Protein AF-Q02BE7-F1 (afdb_monomer)

Nearest PDB structures (foldseek):
  5nnv-assembly2_B  TM=3.426E-01  e=1.669E+00  Bacillus subtilis subsp. subtilis str. 168
  5sxb-assembly1_B  TM=4.757E-01  e=6.126E+00  Homo sapiens

Mean predicted aligned error: 14.39 Å

Foldseek 3Di:
DDPDPDDQDDQDAPPDDCDPLNVQADVQLALLLLVLLLLCCVVPPAFAEEEEQCQLVSSVSSVLSRDDHQYEYEAQDPVRQVNNVVRVVPRDDRYHYHHAAEFLDWDKFFWDFDDDRPATAIDGDDPPGDIHTYDQPVVVCVVVVSNLQHQHYEYDHNAQPLRNLNSCLVSCLVNVHWYKYKQQQQRVPPVVDGSLVSLVSCVVSAWFKKFKAWSSRATDDIDTSPPSVVVVVVCVVQVHDPDPGNIIMITIGGPVCPVSVVVSVVVRVVVNVVCVVCDPPPVPVVVVCCVVPPVVVVVVVVVVPPPVVLVVVVVVVVVVVVVVVVVVVVVVVVPDPPDPPPDPVVVVVVVVVVVVVVVVVVVVVVVVVLVVVLVVVLVVLVVVLVVLVVVLVVLVVVLVVLVVVLVVLVVVVVVPPDDDDDDPPVVVVVSVVVNVVSVVVSVVSVVVSVVSVVVSVVSVVCSVVVVVVSSVVVVCVVVVVVVVVVVPPDPPPPDDD

Sequence (497 aa):
MATIKQSCVTPALPAQPATAQARIESPACRDNLGRLAAAVERQYPGRGLVSAGSNTGRTAAIVRAHANLPILCIEGSVPNFELLQKNACNPGADIELECAILDSAGGERESRLNNEPGKSSFQADICDSPVTRFERLDNILARHPRFQWAKFFQLDTDGPDGRIILGALDWIKAAKPVLFWKHDAGQDGAGGGHASEIFRRLFDIGYRTAIVFDSGGDYVQTLSLDARQQLDDLSDYFPGGERLYGFCDICAFHEEDLELRIRVRRTELENRRLRRQTGPLQNEPTFRNLAEGQIPSHRTEVANAVPDSITSAMDRLTAALAEEARHRAAEAGQLQRPLSANDPQYSLRQRREAELSESLANKTVELQALRAHVEIERYRLQVQLQDQEKRVSAKEAEIQKLHGLVRELIADRSSRTPSGAIQSESEIRDLKIELIQAKKECARLQYELTESSSECEELRYHLKTSLALRAARSLRWVLEPIRRLLSTGVPTHGDRR

Structure (mmCIF, N/CA/C/O backbone):
data_AF-Q02BE7-F1
#
_entry.id   AF-Q02BE7-F1
#
loop_
_atom_site.group_PDB
_atom_site.id
_atom_site.type_symbol
_atom_site.label_atom_id
_atom_site.label_alt_id
_atom_site.label_comp_id
_atom_site.label_asym_id
_atom_site.label_entity_id
_atom_site.label_seq_id
_atom_site.pdbx_PDB_ins_code
_atom_site.Cartn_x
_atom_site.Cartn_y
_atom_site.Cartn_z
_atom_site.occupancy
_atom_site.B_iso_or_equiv
_atom_site.auth_seq_id
_atom_site.auth_comp_id
_atom_site.auth_asym_id
_atom_site.auth_atom_id
_atom_site.pdbx_PDB_model_num
ATOM 1 N N . MET A 1 1 ? 18.138 -12.380 26.025 1.00 34.25 1 MET A N 1
ATOM 2 C CA . MET A 1 1 ? 17.794 -11.814 24.703 1.00 34.25 1 MET A CA 1
ATOM 3 C C . MET A 1 1 ? 18.991 -12.017 23.793 1.00 34.25 1 MET A C 1
ATOM 5 O O . MET A 1 1 ? 20.020 -11.408 24.042 1.00 34.25 1 MET A O 1
ATOM 9 N N . ALA A 1 2 ? 18.902 -12.937 22.831 1.00 23.06 2 ALA A N 1
ATOM 10 C CA . ALA A 1 2 ? 19.962 -13.151 21.850 1.00 23.06 2 ALA A CA 1
ATOM 11 C C . ALA A 1 2 ? 19.846 -12.085 20.751 1.00 23.06 2 ALA A C 1
ATOM 13 O O . ALA A 1 2 ? 18.781 -11.925 20.159 1.00 23.06 2 ALA A O 1
ATOM 14 N N . THR A 1 3 ? 20.919 -11.336 20.510 1.00 24.19 3 THR A N 1
ATOM 15 C CA . THR A 1 3 ? 20.994 -10.342 19.435 1.00 24.19 3 THR A CA 1
ATOM 16 C C . THR A 1 3 ? 21.081 -11.079 18.101 1.00 24.19 3 THR A C 1
ATOM 18 O O . THR A 1 3 ? 22.138 -11.597 17.743 1.00 24.19 3 THR A O 1
ATOM 21 N N . ILE A 1 4 ? 19.966 -11.173 17.376 1.00 30.34 4 ILE A N 1
ATOM 22 C CA . ILE A 1 4 ? 19.952 -11.683 16.002 1.00 30.34 4 ILE A CA 1
ATOM 23 C C . ILE A 1 4 ? 20.729 -10.674 15.148 1.00 30.34 4 ILE A C 1
ATOM 25 O O . ILE A 1 4 ? 20.314 -9.525 15.008 1.00 30.34 4 ILE A O 1
ATOM 29 N N . LYS A 1 5 ? 21.882 -11.081 14.604 1.00 30.44 5 LYS A N 1
ATOM 30 C CA . LYS A 1 5 ? 22.593 -10.296 13.588 1.00 30.44 5 LYS A CA 1
ATOM 31 C C . LYS A 1 5 ? 21.732 -10.290 12.322 1.00 30.44 5 LYS A C 1
ATOM 33 O O . LYS A 1 5 ? 21.664 -11.301 11.632 1.00 30.44 5 LYS A O 1
ATOM 38 N N . GLN A 1 6 ? 21.069 -9.171 12.035 1.00 39.34 6 GLN A N 1
ATOM 39 C CA . GLN A 1 6 ? 20.393 -8.946 10.757 1.00 39.34 6 GLN A CA 1
ATOM 40 C C . GLN A 1 6 ? 21.452 -8.876 9.647 1.00 39.34 6 GLN A C 1
ATOM 42 O O . GLN A 1 6 ? 22.142 -7.871 9.501 1.00 39.34 6 GLN A O 1
ATOM 47 N N . SER A 1 7 ? 21.615 -9.949 8.873 1.00 41.06 7 SER A N 1
ATOM 48 C CA . SER A 1 7 ? 22.255 -9.852 7.561 1.00 41.06 7 SER A CA 1
ATOM 49 C C . SER A 1 7 ? 21.210 -9.320 6.585 1.00 41.06 7 SER A C 1
ATOM 51 O O . SER A 1 7 ? 20.241 -10.020 6.294 1.00 41.06 7 SER A O 1
ATOM 53 N N . CYS A 1 8 ? 21.373 -8.086 6.103 1.00 43.84 8 CYS A N 1
ATOM 54 C CA . CYS A 1 8 ? 20.523 -7.551 5.042 1.00 43.84 8 CYS A CA 1
ATOM 55 C C . CYS A 1 8 ? 20.721 -8.392 3.777 1.00 43.84 8 CYS A C 1
ATOM 57 O O . CYS A 1 8 ? 21.749 -8.288 3.111 1.00 43.84 8 CYS A O 1
ATOM 59 N N . VAL A 1 9 ? 19.750 -9.248 3.468 1.00 54.66 9 VAL A N 1
ATOM 60 C CA . VAL A 1 9 ? 19.678 -9.932 2.179 1.00 54.66 9 VAL A CA 1
ATOM 61 C C . VAL A 1 9 ? 19.072 -8.942 1.194 1.00 54.66 9 VAL A C 1
ATOM 63 O O . VAL A 1 9 ? 17.910 -8.564 1.328 1.00 54.66 9 VAL A O 1
ATOM 66 N N . THR A 1 10 ? 19.865 -8.491 0.228 1.00 64.12 10 THR A N 1
ATOM 67 C CA . THR A 1 10 ? 19.368 -7.644 -0.858 1.00 64.12 10 THR A CA 1
ATOM 68 C C . THR A 1 10 ? 18.686 -8.546 -1.893 1.00 64.12 10 THR A C 1
ATOM 70 O O . THR A 1 10 ? 19.367 -9.407 -2.454 1.00 64.12 10 THR A O 1
ATOM 73 N N . PRO A 1 11 ? 17.370 -8.409 -2.147 1.00 65.81 11 PRO A N 1
ATOM 74 C CA . PRO A 1 11 ? 16.694 -9.197 -3.173 1.00 65.81 11 PRO A CA 1
ATOM 75 C C . PRO A 1 11 ? 17.272 -8.882 -4.556 1.00 65.81 11 PRO A C 1
ATOM 77 O O . PRO A 1 11 ? 17.677 -7.749 -4.825 1.00 65.81 11 PRO A O 1
ATOM 80 N N . ALA A 1 12 ? 17.299 -9.876 -5.446 1.00 71.44 12 ALA A N 1
ATOM 81 C CA . ALA A 1 12 ? 17.631 -9.647 -6.842 1.00 71.44 12 ALA A CA 1
ATOM 82 C C . ALA A 1 12 ? 16.563 -8.730 -7.446 1.00 71.44 12 ALA A C 1
ATOM 84 O O . ALA A 1 12 ? 15.374 -9.061 -7.459 1.00 71.44 12 ALA A O 1
ATOM 85 N N . LEU A 1 13 ? 16.998 -7.562 -7.911 1.00 68.12 13 LEU A N 1
ATOM 86 C CA . LEU A 1 13 ? 16.150 -6.602 -8.600 1.00 68.12 13 LEU A CA 1
ATOM 87 C C . LEU A 1 13 ? 16.278 -6.814 -10.115 1.00 68.12 13 LEU A C 1
ATOM 89 O O . LEU A 1 13 ? 17.375 -7.113 -10.596 1.00 68.12 13 LEU A O 1
ATOM 93 N N . PRO A 1 14 ? 15.189 -6.657 -10.885 1.00 55.38 14 PRO A N 1
ATOM 94 C CA . PRO A 1 14 ? 15.282 -6.601 -12.337 1.00 55.38 14 PRO A CA 1
ATOM 95 C C . PRO A 1 14 ? 16.193 -5.441 -12.766 1.00 55.38 14 PRO A C 1
ATOM 97 O O . PRO A 1 14 ? 16.245 -4.401 -12.107 1.00 55.38 14 PRO A O 1
ATOM 100 N N . ALA A 1 15 ? 16.896 -5.597 -13.890 1.00 48.34 15 ALA A N 1
ATOM 101 C CA . ALA A 1 15 ? 17.645 -4.509 -14.513 1.00 48.34 15 ALA A CA 1
ATOM 102 C C . ALA A 1 15 ? 16.651 -3.464 -15.054 1.00 48.34 15 ALA A C 1
ATOM 104 O O . ALA A 1 15 ? 16.156 -3.600 -16.169 1.00 48.34 15 ALA A O 1
ATOM 105 N N . GLN A 1 16 ? 16.288 -2.468 -14.242 1.00 51.16 16 GLN A N 1
ATOM 106 C CA . GLN A 1 16 ? 15.299 -1.450 -14.608 1.00 51.16 16 GLN A CA 1
ATOM 107 C C . GLN A 1 16 ? 15.954 -0.102 -14.943 1.00 51.16 16 GLN A C 1
ATOM 109 O O . GLN A 1 16 ? 16.842 0.338 -14.207 1.00 51.16 16 GLN A O 1
ATOM 114 N N . PRO A 1 17 ? 15.480 0.615 -15.983 1.00 39.59 17 PRO A N 1
ATOM 115 C CA . PRO A 1 17 ? 15.600 2.066 -16.014 1.00 39.59 17 PRO A CA 1
ATOM 116 C C . PRO A 1 17 ? 14.794 2.621 -14.832 1.00 39.59 17 PRO A C 1
ATOM 118 O O . PRO A 1 17 ? 13.673 2.192 -14.571 1.00 39.59 17 PRO A O 1
ATOM 121 N N . ALA A 1 18 ? 15.392 3.518 -14.057 1.00 40.97 18 ALA A N 1
ATOM 122 C CA . ALA A 1 18 ? 14.832 3.959 -12.787 1.00 40.97 18 ALA A CA 1
ATOM 123 C C . ALA A 1 18 ? 13.524 4.755 -12.980 1.00 40.97 18 ALA A C 1
ATOM 125 O O . ALA A 1 18 ? 13.565 5.965 -13.209 1.00 40.97 18 ALA A O 1
ATOM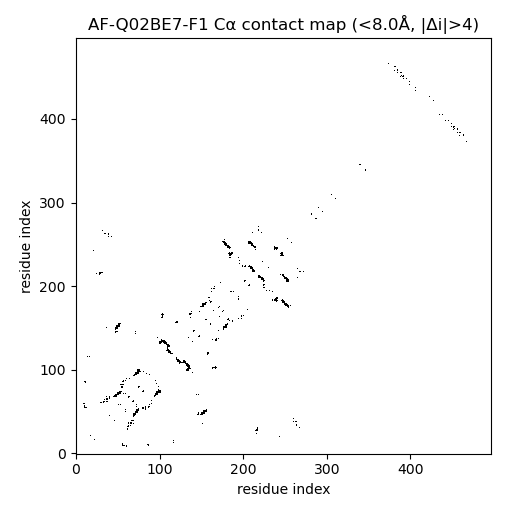 126 N N . THR A 1 19 ? 12.378 4.079 -12.864 1.00 45.44 19 THR A N 1
ATOM 127 C CA . THR A 1 19 ? 11.048 4.704 -12.875 1.00 45.44 19 THR A CA 1
ATOM 128 C C . THR A 1 19 ? 10.862 5.597 -11.644 1.00 45.44 19 THR A C 1
ATOM 130 O O . THR A 1 19 ? 11.481 5.385 -10.594 1.00 45.44 19 THR A O 1
ATOM 133 N N . ALA A 1 20 ? 9.996 6.611 -11.747 1.00 39.19 20 ALA A N 1
ATOM 134 C CA . ALA A 1 20 ? 9.689 7.521 -10.641 1.00 39.19 20 ALA A CA 1
ATOM 135 C C . ALA A 1 20 ? 9.176 6.782 -9.385 1.00 39.19 20 ALA A C 1
ATOM 137 O O . ALA A 1 20 ? 9.529 7.157 -8.269 1.00 39.19 20 ALA A O 1
ATOM 138 N N . GLN A 1 21 ? 8.437 5.676 -9.555 1.00 40.88 21 GLN A N 1
ATOM 139 C CA . GLN A 1 21 ? 7.936 4.839 -8.455 1.00 40.88 21 GLN A CA 1
ATOM 140 C C . GLN A 1 21 ? 9.071 4.102 -7.718 1.00 40.88 21 GLN A C 1
ATOM 142 O O . GLN A 1 21 ? 9.136 4.137 -6.492 1.00 40.88 21 GLN A O 1
ATOM 147 N N . ALA A 1 22 ? 10.013 3.497 -8.456 1.00 45.28 22 ALA A N 1
ATOM 148 C CA . ALA A 1 22 ? 11.152 2.778 -7.876 1.00 45.28 22 ALA A CA 1
ATOM 149 C C . ALA A 1 22 ? 12.149 3.713 -7.160 1.00 45.28 22 ALA A C 1
ATOM 151 O O . ALA A 1 22 ? 12.885 3.281 -6.274 1.00 45.28 22 ALA A O 1
ATOM 152 N N . ARG A 1 23 ? 12.169 5.006 -7.518 1.00 41.84 23 ARG A N 1
ATOM 153 C CA . ARG A 1 23 ? 13.048 6.029 -6.923 1.00 41.84 23 ARG A CA 1
ATOM 154 C C . ARG A 1 23 ? 12.545 6.612 -5.596 1.00 41.84 23 ARG A C 1
ATOM 156 O O . ARG A 1 23 ? 13.339 7.237 -4.898 1.00 41.84 23 ARG A O 1
ATOM 163 N N . ILE A 1 24 ? 11.268 6.437 -5.245 1.00 45.47 24 ILE A N 1
ATOM 164 C CA . ILE A 1 24 ? 10.661 7.043 -4.040 1.00 45.47 24 ILE A CA 1
ATOM 165 C C . ILE A 1 24 ? 10.794 6.145 -2.802 1.00 45.47 24 ILE A C 1
ATOM 167 O O . ILE A 1 24 ? 10.733 6.622 -1.668 1.00 45.47 24 ILE A O 1
ATOM 171 N N . GLU A 1 25 ? 11.040 4.851 -2.976 1.00 48.69 25 GLU A N 1
ATOM 172 C CA . GLU A 1 25 ? 11.013 3.918 -1.857 1.00 48.69 25 GLU A CA 1
ATOM 173 C C . GLU A 1 25 ? 12.382 3.785 -1.182 1.00 48.69 25 GLU A C 1
ATOM 175 O O . GLU A 1 25 ? 13.127 2.830 -1.409 1.00 48.69 25 GLU A O 1
ATOM 180 N N . SER A 1 26 ? 12.683 4.719 -0.272 1.00 52.81 26 SER A N 1
ATOM 181 C CA . SER A 1 26 ? 13.670 4.487 0.793 1.00 52.81 26 SER A CA 1
ATOM 182 C C . SER A 1 26 ? 13.448 3.094 1.413 1.00 52.81 26 SER A C 1
ATOM 184 O O . SER A 1 26 ? 12.293 2.683 1.560 1.00 52.81 26 SER A O 1
ATOM 186 N N . PRO A 1 27 ? 14.497 2.358 1.829 1.00 54.25 27 PRO A N 1
ATOM 187 C CA . PRO A 1 27 ? 14.343 1.091 2.549 1.00 54.25 27 PRO A CA 1
ATOM 188 C C . PRO A 1 27 ? 13.331 1.164 3.707 1.00 54.25 27 PRO A C 1
ATOM 190 O O . PRO A 1 27 ? 12.636 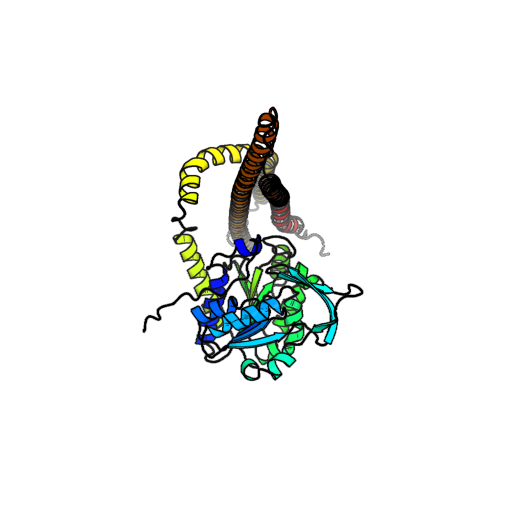0.189 3.960 1.00 54.25 27 PRO A O 1
ATOM 193 N N . ALA A 1 28 ? 13.174 2.343 4.320 1.00 60.41 28 ALA A N 1
ATOM 194 C CA . ALA A 1 28 ? 12.246 2.604 5.419 1.00 60.41 28 ALA A CA 1
ATOM 195 C C . ALA A 1 28 ? 10.756 2.746 5.021 1.00 60.41 28 ALA A C 1
ATOM 197 O O . ALA A 1 28 ? 9.898 2.825 5.909 1.00 60.41 28 ALA A O 1
ATOM 198 N N . CYS A 1 29 ? 10.443 2.813 3.717 1.00 62.22 29 CYS A N 1
ATOM 199 C CA . CYS A 1 29 ? 9.120 3.150 3.159 1.00 62.22 29 CYS A CA 1
ATOM 200 C C . CYS A 1 29 ? 8.032 2.095 3.450 1.00 62.22 29 CYS A C 1
ATOM 202 O O . CYS A 1 29 ? 6.853 2.350 3.255 1.00 62.22 29 CYS A O 1
ATOM 204 N N . ARG A 1 30 ? 8.389 0.911 3.962 1.00 82.00 30 ARG A N 1
ATOM 205 C CA . ARG A 1 30 ? 7.421 -0.153 4.300 1.00 82.00 30 ARG A CA 1
ATOM 206 C C . ARG A 1 30 ? 7.739 -0.881 5.608 1.00 82.00 30 ARG A C 1
ATOM 208 O O . ARG A 1 30 ? 7.263 -1.987 5.855 1.00 82.00 30 ARG A O 1
ATOM 215 N N . ASP A 1 31 ? 8.529 -0.260 6.486 1.00 89.56 31 ASP A N 1
ATOM 216 C CA . ASP A 1 31 ? 8.859 -0.857 7.789 1.00 89.56 31 ASP A CA 1
ATOM 217 C C . ASP A 1 31 ? 7.616 -1.046 8.679 1.00 89.56 31 ASP A C 1
ATOM 219 O O . ASP A 1 31 ? 7.614 -1.887 9.581 1.00 89.56 31 ASP A O 1
ATOM 223 N N . ASN A 1 32 ? 6.555 -0.261 8.451 1.00 94.12 32 ASN A N 1
ATOM 224 C CA . ASN A 1 32 ? 5.255 -0.427 9.109 1.00 94.12 32 ASN A CA 1
ATOM 225 C C . ASN A 1 32 ? 4.703 -1.848 8.904 1.00 94.12 32 ASN A C 1
ATOM 227 O O . ASN A 1 32 ? 4.197 -2.444 9.856 1.00 94.12 32 ASN A O 1
ATOM 231 N N . LEU A 1 33 ? 4.884 -2.429 7.715 1.00 95.75 33 LEU A N 1
ATOM 232 C CA . LEU A 1 33 ? 4.459 -3.787 7.392 1.00 95.75 33 LEU A CA 1
ATOM 233 C C . LEU A 1 33 ? 5.227 -4.839 8.205 1.00 95.75 33 LEU A C 1
ATOM 235 O O . LEU A 1 33 ? 4.624 -5.750 8.773 1.00 95.75 33 LEU A O 1
ATOM 239 N N . GLY A 1 34 ? 6.548 -4.682 8.329 1.00 96.19 34 GLY A N 1
ATOM 240 C CA . GLY A 1 34 ? 7.383 -5.561 9.153 1.00 96.19 34 GLY A CA 1
ATOM 241 C C . GLY A 1 34 ? 7.014 -5.488 10.638 1.00 96.19 34 GLY A C 1
ATOM 242 O O . GLY A 1 34 ? 6.846 -6.512 11.303 1.00 96.19 34 GLY A O 1
ATOM 243 N N . ARG A 1 35 ? 6.797 -4.277 11.167 1.00 96.88 35 ARG A N 1
ATOM 244 C CA . ARG A 1 35 ? 6.350 -4.080 12.558 1.00 96.88 35 ARG A CA 1
ATOM 245 C C . ARG A 1 35 ? 4.959 -4.650 12.816 1.00 96.88 35 ARG A C 1
ATOM 247 O O . ARG A 1 35 ? 4.738 -5.239 13.877 1.00 96.88 35 ARG A O 1
ATOM 254 N N . LEU A 1 36 ? 4.046 -4.506 11.859 1.00 98.00 36 LEU A N 1
ATOM 255 C CA . LEU A 1 36 ? 2.723 -5.116 11.913 1.00 98.00 36 LEU A CA 1
ATOM 256 C C . LEU A 1 36 ? 2.825 -6.644 11.943 1.00 98.00 36 LEU A C 1
ATOM 258 O O . LEU A 1 36 ? 2.235 -7.264 12.825 1.00 98.00 36 LEU A O 1
ATOM 262 N N . ALA A 1 37 ? 3.634 -7.242 11.065 1.00 97.81 37 ALA A N 1
ATOM 263 C CA . ALA A 1 37 ? 3.869 -8.684 11.051 1.00 97.81 37 ALA A CA 1
ATOM 264 C C . ALA A 1 37 ? 4.403 -9.201 12.395 1.00 97.81 37 ALA A C 1
ATOM 266 O O . ALA A 1 37 ? 3.886 -10.179 12.930 1.00 97.81 37 ALA A O 1
ATOM 267 N N . ALA A 1 38 ? 5.374 -8.506 12.995 1.00 97.69 38 ALA A N 1
ATOM 268 C CA . ALA A 1 38 ? 5.900 -8.861 14.314 1.00 97.69 38 ALA A CA 1
ATOM 269 C C . ALA A 1 38 ? 4.837 -8.759 15.423 1.00 97.69 38 ALA A C 1
ATOM 271 O O . ALA A 1 38 ? 4.827 -9.548 16.373 1.00 97.69 38 ALA A O 1
ATOM 272 N N . ALA A 1 39 ? 3.933 -7.779 15.329 1.00 98.25 39 ALA A N 1
ATOM 273 C CA . ALA A 1 39 ? 2.825 -7.641 16.266 1.00 98.25 39 ALA A CA 1
ATOM 274 C C . ALA A 1 39 ? 1.804 -8.782 16.109 1.00 98.25 39 ALA A C 1
ATOM 276 O O . ALA A 1 39 ? 1.359 -9.318 17.129 1.00 98.25 39 ALA A O 1
ATOM 277 N N . VAL A 1 40 ? 1.490 -9.168 14.864 1.00 98.19 40 VAL A N 1
ATOM 278 C CA . VAL A 1 40 ? 0.623 -10.308 14.530 1.00 98.19 40 VAL A CA 1
ATOM 279 C C . VAL A 1 40 ? 1.235 -11.609 15.039 1.00 98.19 40 VAL A C 1
ATOM 281 O O . VAL A 1 40 ? 0.569 -12.312 15.788 1.00 98.19 40 VAL A O 1
ATOM 284 N N . GLU A 1 41 ? 2.500 -11.904 14.723 1.00 97.56 41 GLU A N 1
ATOM 285 C CA . GLU A 1 41 ? 3.189 -13.129 15.163 1.00 97.56 41 GLU A CA 1
ATOM 286 C C . GLU A 1 41 ? 3.157 -13.285 16.684 1.00 97.56 41 GLU A C 1
ATOM 288 O O . GLU A 1 41 ? 2.877 -14.362 17.207 1.00 97.56 41 GLU A O 1
ATOM 293 N N . ARG A 1 42 ? 3.405 -12.190 17.410 1.00 97.69 42 ARG A N 1
ATOM 294 C CA . ARG A 1 42 ? 3.402 -12.203 18.874 1.00 97.69 42 ARG A CA 1
ATOM 295 C C . ARG A 1 42 ? 2.032 -12.548 19.454 1.00 97.69 42 ARG A C 1
ATOM 297 O O . ARG A 1 42 ? 1.971 -13.148 20.522 1.00 97.69 42 ARG A O 1
ATOM 304 N N . GLN A 1 43 ? 0.951 -12.106 18.815 1.00 98.19 43 GLN A N 1
ATOM 305 C CA . GLN A 1 43 ? -0.410 -12.362 19.291 1.00 98.19 43 GLN A CA 1
ATOM 306 C C . GLN A 1 43 ? -0.968 -13.694 18.783 1.00 98.19 43 GLN A C 1
ATOM 308 O O . GLN A 1 43 ? -1.713 -14.361 19.496 1.00 98.19 43 GLN A O 1
ATOM 313 N N . TYR A 1 44 ? -0.568 -14.094 17.580 1.00 97.75 44 TYR A N 1
ATOM 314 C CA . TYR A 1 44 ? -1.049 -15.275 16.881 1.00 97.75 44 TYR A CA 1
ATOM 315 C C . TYR A 1 44 ? 0.121 -16.132 16.369 1.00 97.75 44 TYR A C 1
ATOM 317 O O . TYR A 1 44 ? 0.321 -16.236 15.155 1.00 97.75 44 TYR A O 1
ATOM 325 N N . PRO A 1 45 ? 0.901 -16.769 17.265 1.00 96.00 45 PRO A N 1
ATOM 326 C CA . PRO A 1 45 ? 2.055 -17.565 16.863 1.00 96.00 45 PRO A CA 1
ATOM 327 C C . PRO A 1 45 ? 1.677 -18.663 15.864 1.00 96.00 45 PRO A C 1
ATOM 329 O O . PRO A 1 45 ? 0.673 -19.357 16.033 1.00 96.00 45 PRO A O 1
ATOM 332 N N . GLY A 1 46 ? 2.482 -18.812 14.811 1.00 93.44 46 GLY A N 1
ATOM 333 C CA . GLY A 1 46 ? 2.281 -19.823 13.769 1.00 93.44 46 GLY A CA 1
ATOM 334 C C . GLY A 1 46 ? 1.146 -19.534 12.778 1.00 93.44 46 GLY A C 1
ATOM 335 O O . GLY A 1 46 ? 0.953 -20.318 11.850 1.00 93.44 46 GLY A O 1
ATOM 336 N N . ARG A 1 47 ? 0.401 -18.427 12.920 1.00 96.12 47 ARG A N 1
ATOM 337 C CA . ARG A 1 47 ? -0.595 -18.013 11.920 1.00 96.12 47 ARG A CA 1
ATOM 338 C C . ARG A 1 47 ? 0.086 -17.253 10.786 1.00 96.12 47 ARG A C 1
ATOM 340 O O . ARG A 1 47 ? 0.751 -16.258 11.033 1.00 96.12 47 ARG A O 1
ATOM 347 N N . GLY A 1 48 ? -0.085 -17.728 9.555 1.00 97.19 48 GLY A N 1
ATOM 348 C CA . GLY A 1 48 ? 0.635 -17.212 8.390 1.00 97.19 48 GLY A CA 1
ATOM 349 C C . GLY A 1 48 ? 0.218 -15.823 7.903 1.00 97.19 48 GLY A C 1
ATOM 350 O O . GLY A 1 48 ? -0.790 -15.255 8.339 1.00 97.19 48 GLY A O 1
ATOM 351 N N . LEU A 1 49 ? 1.011 -15.338 6.950 1.00 98.06 49 LEU A N 1
ATOM 352 C CA . LEU A 1 49 ? 0.758 -14.216 6.056 1.00 98.06 49 LEU A CA 1
ATOM 353 C C . LEU A 1 49 ? 0.392 -14.745 4.665 1.00 98.06 49 LEU A C 1
ATOM 355 O O . LEU A 1 49 ? 1.123 -15.559 4.109 1.00 98.06 49 LEU A O 1
ATOM 359 N N . VAL A 1 50 ? -0.686 -14.230 4.086 1.00 98.62 50 VAL A N 1
ATOM 360 C CA . VAL A 1 50 ? -0.968 -14.322 2.648 1.00 98.62 50 VAL A CA 1
ATOM 361 C C . VAL A 1 50 ? -0.624 -12.969 2.028 1.00 98.62 50 VAL A C 1
ATOM 363 O O . VAL A 1 50 ? -1.133 -11.951 2.487 1.00 98.62 50 VAL A O 1
ATOM 366 N N . SER A 1 51 ? 0.254 -12.941 1.027 1.00 97.88 51 SER A N 1
ATOM 367 C CA . SER A 1 51 ? 0.698 -11.725 0.333 1.00 97.88 51 SER A CA 1
ATOM 368 C C . SER A 1 51 ? 0.355 -11.828 -1.151 1.00 97.88 51 SER A C 1
ATOM 370 O O . SER A 1 51 ? 0.948 -12.618 -1.885 1.00 97.88 51 SER A O 1
ATOM 372 N N . ALA A 1 52 ? -0.627 -11.044 -1.584 1.00 97.38 52 ALA A N 1
ATOM 373 C CA . ALA A 1 52 ? -1.085 -10.956 -2.965 1.00 97.38 52 ALA A CA 1
ATOM 374 C C . ALA A 1 52 ? -0.458 -9.744 -3.665 1.00 97.38 52 ALA A C 1
ATOM 376 O O . ALA A 1 52 ? -0.438 -8.653 -3.098 1.00 97.38 52 ALA A O 1
ATOM 377 N N . GLY A 1 53 ? 0.049 -9.942 -4.885 1.00 94.75 53 GLY A N 1
ATOM 378 C CA . GLY A 1 53 ? 0.893 -8.941 -5.551 1.00 94.75 53 GLY A CA 1
ATOM 379 C C . GLY A 1 53 ? 2.309 -8.952 -4.977 1.00 94.75 53 GLY A C 1
ATOM 380 O O . GLY A 1 53 ? 2.901 -7.917 -4.674 1.00 94.75 53 GLY A O 1
ATOM 381 N N . SER A 1 54 ? 2.850 -10.153 -4.745 1.00 93.94 54 SER A N 1
ATOM 382 C CA . SER A 1 54 ? 4.163 -10.318 -4.112 1.00 93.94 54 SER A CA 1
ATOM 383 C C . SER A 1 54 ? 5.317 -9.745 -4.943 1.00 93.94 54 SER A C 1
ATOM 385 O O . SER A 1 54 ? 6.401 -9.518 -4.390 1.00 93.94 54 SER A O 1
ATOM 387 N N . ASN A 1 55 ? 5.104 -9.488 -6.237 1.00 92.50 55 ASN A N 1
ATOM 388 C CA . ASN A 1 55 ? 6.079 -8.963 -7.179 1.00 92.50 55 ASN A CA 1
ATOM 389 C C . ASN A 1 55 ? 7.382 -9.763 -7.102 1.00 92.50 55 ASN A C 1
ATOM 391 O O . ASN A 1 55 ? 7.393 -10.961 -7.346 1.00 92.50 55 ASN A O 1
ATOM 395 N N . THR A 1 56 ? 8.485 -9.130 -6.709 1.00 92.56 56 THR A N 1
ATOM 396 C CA . THR A 1 56 ? 9.804 -9.767 -6.588 1.00 92.56 56 THR A CA 1
ATOM 397 C C . THR A 1 56 ? 10.095 -10.319 -5.186 1.00 92.56 56 THR A C 1
ATOM 399 O O . THR A 1 56 ? 11.219 -10.735 -4.912 1.00 92.56 56 THR A O 1
ATOM 402 N N . GLY A 1 57 ? 9.122 -10.319 -4.268 1.00 92.19 57 GLY A N 1
ATOM 403 C CA . GLY A 1 57 ? 9.268 -10.848 -2.905 1.00 92.19 57 GLY A CA 1
ATOM 404 C C . GLY A 1 57 ? 9.761 -9.841 -1.863 1.00 92.19 57 GLY A C 1
ATOM 405 O O . GLY A 1 57 ? 10.163 -10.232 -0.765 1.00 92.19 57 GLY A O 1
ATOM 406 N N . ARG A 1 58 ? 9.720 -8.535 -2.158 1.00 91.00 58 ARG A N 1
ATOM 407 C CA . ARG A 1 58 ? 10.148 -7.486 -1.212 1.00 91.00 58 ARG A CA 1
ATOM 408 C C . ARG A 1 58 ? 9.356 -7.520 0.096 1.00 91.00 58 ARG A C 1
ATOM 410 O O . ARG A 1 58 ? 9.952 -7.420 1.166 1.00 91.00 58 ARG A O 1
ATOM 417 N N . THR A 1 59 ? 8.038 -7.698 0.021 1.00 92.62 59 THR A N 1
ATOM 418 C CA . THR A 1 59 ? 7.177 -7.834 1.205 1.00 92.62 59 THR A CA 1
ATOM 419 C C . THR A 1 59 ? 7.618 -9.003 2.083 1.00 92.62 59 THR A C 1
ATOM 421 O O . THR A 1 59 ? 7.777 -8.832 3.291 1.00 92.62 59 THR A O 1
ATOM 424 N N . ALA A 1 60 ? 7.899 -10.165 1.486 1.00 94.31 60 ALA A N 1
ATOM 425 C CA . ALA A 1 60 ? 8.379 -11.327 2.225 1.00 94.31 60 ALA A CA 1
ATOM 426 C C . ALA A 1 60 ? 9.722 -11.051 2.918 1.00 94.31 60 ALA A C 1
ATOM 428 O O . ALA A 1 60 ? 9.889 -11.408 4.083 1.00 94.31 60 ALA A O 1
ATOM 429 N N . ALA A 1 61 ? 10.650 -10.360 2.248 1.00 92.31 61 ALA A N 1
ATOM 430 C CA . ALA A 1 61 ? 11.931 -9.969 2.837 1.00 92.31 61 ALA A CA 1
ATOM 431 C C . ALA A 1 61 ? 11.764 -9.005 4.028 1.00 92.31 61 ALA A C 1
ATOM 433 O O . ALA A 1 61 ? 12.369 -9.223 5.079 1.00 92.31 61 ALA A O 1
ATOM 434 N N . ILE A 1 62 ? 10.908 -7.982 3.897 1.00 92.44 62 ILE A N 1
ATOM 435 C CA . ILE A 1 62 ? 10.597 -7.040 4.985 1.00 92.44 62 ILE A CA 1
ATOM 436 C C . ILE A 1 62 ? 9.983 -7.786 6.167 1.00 92.44 62 ILE A C 1
ATOM 438 O O . ILE A 1 62 ? 10.438 -7.640 7.297 1.00 92.44 62 ILE A O 1
ATOM 442 N N . VAL A 1 63 ? 8.974 -8.622 5.924 1.00 94.00 63 VAL A N 1
ATOM 443 C CA . VAL A 1 63 ? 8.326 -9.389 6.991 1.00 94.00 63 VAL A CA 1
ATOM 444 C C . VAL A 1 63 ? 9.328 -10.313 7.674 1.00 94.00 63 VAL A C 1
ATOM 446 O O . VAL A 1 63 ? 9.393 -10.315 8.901 1.00 94.00 63 VAL A O 1
ATOM 449 N N . ARG A 1 64 ? 10.177 -11.014 6.915 1.00 92.94 64 ARG A N 1
ATOM 450 C CA . ARG A 1 64 ? 11.191 -11.918 7.473 1.00 92.94 64 ARG A CA 1
ATOM 451 C C . ARG A 1 64 ? 12.249 -11.196 8.313 1.00 92.94 64 ARG A C 1
ATOM 453 O O . ARG A 1 64 ? 12.785 -11.782 9.249 1.00 92.94 64 ARG A O 1
ATOM 460 N N . ALA A 1 65 ? 12.521 -9.918 8.042 1.00 92.31 65 ALA A N 1
ATOM 461 C CA . ALA A 1 65 ? 13.424 -9.108 8.863 1.00 92.31 65 ALA A CA 1
ATOM 462 C C . ALA A 1 65 ? 12.862 -8.788 10.264 1.00 92.31 65 ALA A C 1
ATOM 464 O O . ALA A 1 65 ? 13.630 -8.410 11.156 1.00 92.31 65 ALA A O 1
ATOM 465 N N . HIS A 1 66 ? 11.547 -8.942 10.461 1.00 94.50 66 HIS A N 1
ATOM 466 C CA . HIS A 1 66 ? 10.840 -8.581 11.691 1.00 94.50 66 HIS A CA 1
ATOM 467 C C . HIS A 1 66 ? 10.102 -9.746 12.368 1.00 94.50 66 HIS A C 1
ATOM 469 O O . HIS A 1 66 ? 9.853 -9.668 13.572 1.00 94.50 66 HIS A O 1
ATOM 475 N N . ALA A 1 67 ? 9.743 -10.791 11.621 1.00 94.81 67 ALA A N 1
ATOM 476 C CA . ALA A 1 67 ? 8.878 -11.873 12.071 1.00 94.81 67 ALA A CA 1
ATOM 477 C C . ALA A 1 67 ? 9.205 -13.210 11.384 1.00 94.81 67 ALA A C 1
ATOM 479 O O . ALA A 1 67 ? 9.636 -13.248 10.230 1.00 94.81 67 ALA A O 1
ATOM 480 N N . ASN A 1 68 ? 8.929 -14.325 12.060 1.00 94.56 68 ASN A N 1
ATOM 481 C CA . ASN A 1 68 ? 9.095 -15.681 11.528 1.00 94.56 68 ASN A CA 1
ATOM 482 C C . ASN A 1 68 ? 7.756 -16.329 11.144 1.00 94.56 68 ASN A C 1
ATOM 484 O O . ASN A 1 68 ? 7.556 -17.530 11.312 1.00 94.56 68 ASN A O 1
ATOM 488 N N . LEU A 1 69 ? 6.844 -15.537 10.575 1.00 94.56 69 LEU A N 1
ATOM 489 C CA . LEU A 1 69 ? 5.560 -16.039 10.091 1.00 94.56 69 LEU A CA 1
ATOM 490 C C . LEU A 1 69 ? 5.739 -16.996 8.898 1.00 94.56 69 LEU A C 1
ATOM 492 O O . LEU A 1 69 ? 6.619 -16.768 8.063 1.00 94.56 69 LEU A O 1
ATOM 496 N N . PRO A 1 70 ? 4.882 -18.016 8.755 1.00 96.94 70 PRO A N 1
ATOM 497 C CA . PRO A 1 70 ? 4.683 -18.690 7.474 1.00 96.94 70 PRO A CA 1
ATOM 498 C C . PRO A 1 70 ? 4.217 -17.674 6.429 1.00 96.94 70 PRO A C 1
ATOM 500 O O . PRO A 1 70 ? 3.360 -16.850 6.753 1.00 96.94 70 PRO A O 1
ATOM 503 N N . ILE A 1 71 ? 4.731 -17.713 5.199 1.00 97.62 71 ILE A N 1
ATOM 504 C CA . ILE A 1 71 ? 4.348 -16.749 4.150 1.00 97.62 71 ILE A CA 1
ATOM 505 C C . ILE A 1 71 ? 3.888 -17.491 2.895 1.00 97.62 71 ILE A C 1
ATOM 507 O O . ILE A 1 71 ? 4.613 -18.344 2.400 1.00 97.62 71 ILE A O 1
ATOM 511 N N . LEU A 1 72 ? 2.713 -17.145 2.373 1.00 98.12 72 LEU A N 1
ATOM 512 C CA . LEU A 1 72 ? 2.258 -17.517 1.036 1.00 98.12 72 LEU A CA 1
ATOM 513 C C . LEU A 1 72 ? 2.361 -16.286 0.139 1.00 98.12 72 LEU A C 1
ATOM 515 O O . LEU A 1 72 ? 1.641 -15.310 0.354 1.00 98.12 72 LEU A O 1
ATOM 519 N N . CYS A 1 73 ? 3.248 -16.332 -0.849 1.00 97.88 73 CYS A N 1
ATOM 520 C CA . CYS A 1 73 ? 3.409 -15.280 -1.844 1.00 97.88 73 CYS A CA 1
ATOM 521 C C . CYS A 1 73 ? 2.672 -15.648 -3.133 1.00 97.88 73 CYS A C 1
ATOM 523 O O . CYS A 1 73 ? 2.973 -16.667 -3.751 1.00 97.88 73 CYS A O 1
ATOM 525 N N . ILE A 1 74 ? 1.734 -14.797 -3.544 1.00 97.94 74 ILE A N 1
ATOM 526 C CA . ILE A 1 74 ? 0.938 -14.951 -4.762 1.00 97.94 74 ILE A CA 1
ATOM 527 C C . ILE A 1 74 ? 1.348 -13.849 -5.742 1.00 97.94 74 ILE A C 1
ATOM 529 O O . ILE A 1 74 ? 1.264 -12.660 -5.413 1.00 97.94 74 ILE A O 1
ATOM 533 N N . GLU A 1 75 ? 1.796 -14.239 -6.933 1.00 95.88 75 GLU A N 1
ATOM 534 C CA . GLU A 1 75 ? 2.197 -13.320 -8.003 1.00 95.88 75 GLU A CA 1
ATOM 535 C C . GLU A 1 75 ? 1.696 -13.827 -9.360 1.00 95.88 75 GLU A C 1
ATOM 537 O O . GLU A 1 75 ? 1.865 -14.997 -9.689 1.00 95.88 75 GLU A O 1
ATOM 542 N N . GLY A 1 76 ? 1.054 -12.955 -10.139 1.00 92.81 76 GLY A N 1
ATOM 543 C CA . GLY A 1 76 ? 0.408 -13.327 -11.399 1.00 92.81 76 GLY A CA 1
ATOM 544 C C . GLY A 1 76 ? 1.264 -13.091 -12.645 1.00 92.81 76 GLY A C 1
ATOM 545 O O . GLY A 1 76 ? 1.050 -13.731 -13.674 1.00 92.81 76 GLY A O 1
ATOM 546 N N . SER A 1 77 ? 2.239 -12.184 -12.571 1.00 90.38 77 SER A N 1
ATOM 547 C CA . SER A 1 77 ? 3.163 -11.885 -13.661 1.00 90.38 77 SER A CA 1
ATOM 548 C C . SER A 1 77 ? 4.285 -12.917 -13.691 1.00 90.38 77 SER A C 1
ATOM 550 O O . SER A 1 77 ? 5.100 -12.991 -12.773 1.00 90.38 77 SER A O 1
ATOM 552 N N . VAL A 1 78 ? 4.362 -13.706 -14.768 1.00 90.94 78 VAL A N 1
ATOM 553 C CA . VAL A 1 78 ? 5.383 -14.760 -14.929 1.00 90.94 78 VAL A CA 1
ATOM 554 C C . VAL A 1 78 ? 6.815 -14.223 -14.734 1.00 90.94 78 VAL A C 1
ATOM 556 O O . VAL A 1 78 ? 7.547 -14.815 -13.940 1.00 90.94 78 VAL A O 1
ATOM 559 N N . PRO A 1 79 ? 7.227 -13.085 -15.339 1.00 90.88 79 PRO A N 1
ATOM 560 C CA . PRO A 1 79 ? 8.554 -12.516 -15.089 1.00 90.88 79 PRO A CA 1
ATOM 561 C C . PRO A 1 79 ? 8.817 -12.164 -13.616 1.00 90.88 79 PRO A C 1
ATOM 563 O O . PRO A 1 79 ? 9.911 -12.413 -13.105 1.00 90.88 79 PRO A O 1
ATOM 566 N N . ASN A 1 80 ? 7.826 -11.602 -12.913 1.00 89.31 80 ASN A N 1
ATOM 567 C CA . ASN A 1 80 ? 7.964 -11.286 -11.490 1.00 89.31 80 ASN A CA 1
ATOM 568 C C . ASN A 1 80 ? 7.992 -12.558 -10.641 1.00 89.31 80 ASN A C 1
ATOM 570 O O . ASN A 1 80 ? 8.808 -12.652 -9.728 1.00 89.31 80 ASN A O 1
ATOM 574 N N . PHE A 1 81 ? 7.177 -13.558 -10.977 1.00 94.62 81 PHE A N 1
ATOM 575 C CA . PHE A 1 81 ? 7.137 -14.841 -10.285 1.00 94.62 81 PHE A CA 1
ATOM 576 C C . PHE A 1 81 ? 8.475 -15.590 -10.384 1.00 94.62 81 PHE A C 1
ATOM 578 O O . PHE A 1 81 ? 8.952 -16.132 -9.390 1.00 94.62 81 PHE A O 1
ATOM 585 N N . GLU A 1 82 ? 9.149 -15.560 -11.536 1.00 93.94 82 GLU A N 1
ATOM 586 C CA . GLU A 1 82 ? 10.498 -16.129 -11.675 1.00 93.94 82 GLU A CA 1
ATOM 587 C C . GLU A 1 82 ? 11.528 -15.434 -10.765 1.00 93.94 82 GLU A C 1
ATOM 589 O O . GLU A 1 82 ? 12.412 -16.080 -10.191 1.00 93.94 82 GLU A O 1
ATOM 594 N N . LEU A 1 83 ? 11.434 -14.108 -10.617 1.00 92.06 83 LEU A N 1
ATOM 595 C CA . LEU A 1 83 ? 12.278 -13.347 -9.691 1.00 92.06 83 LEU A CA 1
ATOM 596 C C . LEU A 1 83 ? 11.920 -13.640 -8.232 1.00 92.06 83 LEU A C 1
ATOM 598 O O . LEU A 1 83 ? 12.817 -13.820 -7.408 1.00 92.06 83 LEU A O 1
ATOM 602 N N . LEU A 1 84 ? 10.629 -13.741 -7.922 1.00 93.50 84 LEU A N 1
ATOM 603 C CA . LEU A 1 84 ? 10.118 -14.139 -6.616 1.00 93.50 84 LEU A CA 1
ATOM 604 C C . LEU A 1 84 ? 10.650 -15.513 -6.216 1.00 93.50 84 LEU A C 1
ATOM 606 O O . LEU A 1 84 ? 11.152 -15.646 -5.107 1.00 93.50 84 LEU A O 1
ATOM 610 N N . GLN A 1 85 ? 10.622 -16.504 -7.112 1.00 94.81 85 GLN A N 1
ATOM 611 C CA . GLN A 1 85 ? 11.190 -17.831 -6.865 1.00 94.81 85 GLN A CA 1
ATOM 612 C C . GLN A 1 85 ? 12.668 -17.743 -6.481 1.00 94.81 85 GLN A C 1
ATOM 614 O O . GLN A 1 85 ? 13.074 -18.280 -5.452 1.00 94.81 85 GLN A O 1
ATOM 619 N N . LYS A 1 86 ? 13.471 -17.003 -7.256 1.00 92.25 86 LYS A N 1
ATOM 620 C CA . LYS A 1 86 ? 14.901 -16.802 -6.965 1.00 92.25 86 LYS A CA 1
ATOM 621 C C . LYS A 1 86 ? 15.121 -16.128 -5.609 1.00 92.25 86 LYS A C 1
ATOM 623 O O . LYS A 1 86 ? 15.996 -16.547 -4.853 1.00 92.25 86 LYS A O 1
ATOM 628 N N . ASN A 1 87 ? 14.326 -15.109 -5.291 1.00 89.50 87 ASN A N 1
ATOM 629 C CA . ASN A 1 87 ? 14.448 -14.349 -4.049 1.00 89.50 87 ASN A CA 1
ATOM 630 C C . ASN A 1 87 ? 13.937 -15.126 -2.827 1.00 89.50 87 ASN A C 1
ATOM 632 O O . ASN A 1 87 ? 14.505 -14.991 -1.745 1.00 89.50 87 ASN A O 1
ATOM 636 N N . ALA A 1 88 ? 12.923 -15.974 -3.000 1.00 89.94 88 ALA A N 1
ATOM 637 C CA . ALA A 1 88 ? 12.347 -16.824 -1.962 1.00 89.94 88 ALA A CA 1
ATOM 638 C C . ALA A 1 88 ? 13.197 -18.067 -1.646 1.00 89.94 88 ALA A C 1
ATOM 640 O O . ALA A 1 88 ? 13.025 -18.657 -0.585 1.00 89.94 88 ALA A O 1
ATOM 641 N N . CYS A 1 89 ? 14.166 -18.432 -2.493 1.00 82.06 89 CYS A N 1
ATOM 642 C CA . CYS A 1 89 ? 15.137 -19.484 -2.168 1.00 82.06 89 CYS A CA 1
ATOM 643 C C . CYS A 1 89 ? 16.072 -19.117 -0.994 1.00 82.06 89 CYS A C 1
ATOM 645 O O . CYS A 1 89 ? 16.686 -20.005 -0.408 1.00 82.06 89 CYS A O 1
ATOM 647 N N . ASN A 1 90 ? 16.195 -17.827 -0.652 1.00 73.25 90 ASN A N 1
ATOM 648 C CA . ASN A 1 90 ? 17.146 -17.298 0.335 1.00 73.25 90 ASN A CA 1
ATOM 649 C C . ASN A 1 90 ? 16.613 -16.836 1.721 1.00 73.25 90 ASN A C 1
ATOM 651 O O . ASN A 1 90 ? 17.457 -16.505 2.557 1.00 73.25 90 ASN A O 1
ATOM 655 N N . PRO A 1 91 ? 15.306 -16.838 2.067 1.00 58.72 91 PRO A N 1
ATOM 656 C CA . PRO A 1 91 ? 14.829 -16.503 3.412 1.00 58.72 91 PRO A CA 1
ATOM 657 C C . PRO A 1 91 ? 14.132 -17.687 4.119 1.00 58.72 91 PRO A C 1
ATOM 659 O O . PRO A 1 91 ? 12.962 -17.601 4.481 1.00 58.72 91 PRO A O 1
ATOM 662 N N . GLY A 1 92 ? 14.863 -18.775 4.390 1.00 62.50 92 GLY A N 1
ATOM 663 C CA . GLY A 1 92 ? 14.417 -19.854 5.290 1.00 62.50 92 GLY A CA 1
ATOM 664 C C . GLY A 1 92 ? 13.251 -20.720 4.778 1.00 62.50 92 GLY A C 1
ATOM 665 O O . GLY A 1 92 ? 12.543 -20.375 3.842 1.00 62.50 92 GLY A O 1
ATOM 666 N N . ALA A 1 93 ? 13.058 -21.884 5.403 1.00 64.88 93 ALA A N 1
ATOM 667 C CA . ALA A 1 93 ? 12.217 -22.985 4.912 1.00 64.88 93 ALA A CA 1
ATOM 668 C C . ALA A 1 93 ? 10.686 -22.766 4.998 1.00 64.88 93 ALA A C 1
ATOM 670 O O . ALA A 1 93 ? 9.945 -23.742 5.064 1.00 64.88 93 ALA A O 1
ATOM 671 N N . ASP A 1 94 ? 10.202 -21.519 5.041 1.00 91.38 94 ASP A N 1
ATOM 672 C CA . ASP A 1 94 ? 8.806 -21.231 5.392 1.00 91.38 94 ASP A CA 1
ATOM 673 C C . ASP A 1 94 ? 8.106 -20.192 4.498 1.00 91.38 94 ASP A C 1
ATOM 675 O O . ASP A 1 94 ? 7.416 -19.279 4.973 1.00 91.38 94 ASP A O 1
ATOM 679 N N . ILE A 1 95 ? 8.351 -20.304 3.190 1.00 95.69 95 ILE A N 1
ATOM 680 C CA . ILE A 1 95 ? 7.697 -19.513 2.145 1.00 95.69 95 ILE A CA 1
ATOM 681 C C . ILE A 1 95 ? 7.115 -20.469 1.096 1.00 95.69 95 ILE A C 1
ATOM 683 O O . ILE A 1 95 ? 7.847 -21.247 0.489 1.00 95.69 95 ILE A O 1
ATOM 687 N N . GLU A 1 96 ? 5.803 -20.395 0.884 1.00 97.00 96 GLU A N 1
ATOM 688 C CA . GLU A 1 96 ? 5.086 -21.053 -0.210 1.00 97.00 96 GLU A CA 1
ATOM 689 C C . GLU A 1 96 ? 4.813 -20.031 -1.321 1.00 97.00 96 GLU A C 1
ATOM 691 O O . GLU A 1 96 ? 4.595 -18.848 -1.049 1.00 97.00 96 GLU A O 1
ATOM 696 N N . LEU A 1 97 ? 4.856 -20.472 -2.579 1.00 97.44 97 LEU A N 1
ATOM 697 C CA . LEU A 1 97 ? 4.710 -19.615 -3.755 1.00 97.44 97 LEU A CA 1
ATOM 698 C C . LEU A 1 97 ? 3.562 -20.121 -4.625 1.00 97.44 97 LEU A C 1
ATOM 700 O O . LEU A 1 97 ? 3.490 -21.320 -4.885 1.00 97.44 97 LEU A O 1
ATOM 704 N N . GLU A 1 98 ? 2.737 -19.206 -5.128 1.00 97.81 98 GLU A N 1
ATOM 705 C CA . GLU A 1 98 ? 1.678 -19.494 -6.096 1.00 97.81 98 GLU A CA 1
ATOM 706 C C . GLU A 1 98 ? 1.757 -18.516 -7.274 1.00 97.81 98 GLU A C 1
ATOM 708 O O . GLU A 1 98 ? 1.796 -17.296 -7.083 1.00 97.81 98 GLU A O 1
ATOM 713 N N . CYS A 1 99 ? 1.756 -19.055 -8.495 1.00 96.88 99 CYS A N 1
ATOM 714 C CA . CYS A 1 99 ? 1.671 -18.258 -9.716 1.00 96.88 99 CYS A CA 1
ATOM 715 C C . CYS A 1 99 ? 0.205 -18.141 -10.140 1.00 96.88 99 CYS A C 1
ATOM 717 O O . CYS A 1 99 ? -0.330 -19.040 -10.792 1.00 96.88 99 CYS A O 1
ATOM 719 N N . ALA A 1 100 ? -0.469 -17.071 -9.720 1.00 95.31 100 ALA A N 1
ATOM 720 C CA . ALA A 1 100 ? -1.885 -16.868 -10.005 1.00 95.31 100 ALA A CA 1
ATOM 721 C C . ALA A 1 100 ? -2.258 -15.385 -10.014 1.00 95.31 100 ALA A C 1
ATOM 723 O O . ALA A 1 100 ? -1.769 -14.595 -9.206 1.00 95.31 100 ALA A O 1
ATOM 724 N N . ILE A 1 101 ? -3.183 -15.023 -10.904 1.00 94.06 101 ILE A N 1
ATOM 725 C CA . ILE A 1 101 ? -3.766 -13.683 -10.963 1.00 94.06 101 ILE A CA 1
ATOM 726 C C . ILE A 1 101 ? -5.053 -13.700 -10.141 1.00 94.06 101 ILE A C 1
ATOM 728 O O . ILE A 1 101 ? -6.022 -14.371 -10.498 1.00 94.06 101 ILE A O 1
ATOM 732 N N . LEU A 1 102 ? -5.047 -12.984 -9.020 1.00 94.38 102 LEU A N 1
ATOM 733 C CA . LEU A 1 102 ? -6.182 -12.908 -8.107 1.00 94.38 102 LEU A CA 1
ATOM 734 C C . LEU A 1 102 ? -7.263 -11.952 -8.616 1.00 94.38 102 LEU A C 1
ATOM 736 O O . LEU A 1 102 ? -6.971 -10.847 -9.063 1.00 94.38 102 LEU A O 1
ATOM 740 N N . ASP A 1 103 ? -8.522 -12.358 -8.475 1.00 93.25 103 ASP A N 1
ATOM 741 C CA . ASP A 1 103 ? -9.692 -11.503 -8.688 1.00 93.25 103 ASP A CA 1
ATOM 742 C C . ASP A 1 103 ? -10.855 -11.969 -7.791 1.00 93.25 103 ASP A C 1
ATOM 744 O O . ASP A 1 103 ? -10.832 -13.029 -7.161 1.00 93.25 103 ASP A O 1
ATOM 748 N N . SER A 1 104 ? -11.912 -11.168 -7.754 1.00 92.31 104 SER A N 1
ATOM 749 C CA . SER A 1 104 ? -13.204 -11.467 -7.146 1.00 92.31 104 SER A CA 1
ATOM 750 C C . SER A 1 104 ? -13.881 -12.735 -7.667 1.00 92.31 104 SER A C 1
ATOM 752 O O . SER A 1 104 ? -14.639 -13.381 -6.942 1.00 92.31 104 SER A O 1
ATOM 754 N N . ALA A 1 105 ? -13.633 -13.089 -8.926 1.00 91.75 105 ALA A N 1
ATOM 755 C CA . ALA A 1 105 ? -14.215 -14.244 -9.584 1.00 91.75 105 ALA A CA 1
ATOM 756 C C . ALA A 1 105 ? -13.164 -14.929 -10.453 1.00 91.75 105 ALA A C 1
ATOM 758 O O . ALA A 1 105 ? -12.435 -14.269 -11.191 1.00 91.75 105 ALA A O 1
ATOM 759 N N . GLY A 1 106 ? -13.125 -16.258 -10.377 1.00 91.25 106 GLY A N 1
ATOM 760 C CA . GLY A 1 106 ? -12.256 -17.065 -11.218 1.00 91.25 106 GLY A CA 1
ATOM 761 C C . GLY A 1 106 ? -12.814 -17.188 -12.631 1.00 91.25 106 GLY A C 1
ATOM 762 O O . GLY A 1 106 ? -14.003 -16.954 -12.861 1.00 91.25 106 GLY A O 1
ATOM 763 N N . GLY A 1 107 ? -11.956 -17.576 -13.565 1.00 91.00 107 GLY A N 1
ATOM 764 C CA . GLY A 1 107 ? -12.333 -17.831 -14.949 1.00 91.00 107 GLY A CA 1
ATOM 765 C C . GLY A 1 107 ? -11.334 -17.267 -15.945 1.00 91.00 107 GLY A C 1
ATOM 766 O O . GLY A 1 107 ? -10.373 -16.588 -15.591 1.00 91.00 107 GLY A O 1
ATOM 767 N N . GLU A 1 108 ? -11.578 -17.572 -17.206 1.00 88.69 108 GLU A N 1
ATOM 768 C CA . GLU A 1 108 ? -10.798 -17.079 -18.332 1.00 88.69 108 GLU A CA 1
ATOM 769 C C . GLU A 1 108 ? -11.426 -15.793 -18.870 1.00 88.69 108 GLU A C 1
ATOM 771 O O . GLU A 1 108 ? -12.646 -15.715 -19.035 1.00 88.69 108 GLU A O 1
ATOM 776 N N . ARG A 1 109 ? -10.604 -14.767 -19.105 1.00 85.94 109 ARG A N 1
ATOM 777 C CA . ARG A 1 109 ? -11.027 -13.509 -19.731 1.00 85.94 109 ARG A CA 1
ATOM 778 C C . ARG A 1 109 ? -9.968 -13.050 -20.718 1.00 85.94 109 ARG A C 1
ATOM 780 O O . ARG A 1 109 ? -8.774 -13.207 -20.464 1.00 85.94 109 ARG A O 1
ATOM 787 N N . GLU A 1 110 ? -10.402 -12.461 -21.822 1.00 80.06 110 GLU A N 1
ATOM 788 C CA . GLU A 1 110 ? -9.495 -11.773 -22.736 1.00 80.06 110 GLU A CA 1
ATOM 789 C C . GLU A 1 110 ? -8.975 -10.515 -22.043 1.00 80.06 110 GLU A C 1
ATOM 791 O O . GLU A 1 110 ? -9.732 -9.608 -21.688 1.00 80.06 110 GLU A O 1
ATOM 796 N N . SER A 1 111 ? -7.672 -10.477 -21.783 1.00 78.81 111 SER A N 1
ATOM 797 C CA . SER A 1 111 ? -7.048 -9.309 -21.178 1.00 78.81 111 SER A CA 1
ATOM 798 C C . SER A 1 111 ? -5.612 -9.176 -21.643 1.00 78.81 111 SER A C 1
ATOM 800 O O . SER A 1 111 ? -4.906 -10.160 -21.877 1.00 78.81 111 SER A O 1
ATOM 802 N N . ARG A 1 112 ? -5.167 -7.929 -21.780 1.00 76.25 112 ARG A N 1
ATOM 803 C CA . ARG A 1 112 ? -3.769 -7.641 -22.062 1.00 76.25 112 ARG A CA 1
ATOM 804 C C . ARG A 1 112 ? -3.070 -7.302 -20.759 1.00 76.25 112 ARG A C 1
ATOM 806 O O . ARG A 1 112 ? -3.416 -6.322 -20.098 1.00 76.25 112 ARG A O 1
ATOM 813 N N . LEU A 1 113 ? -2.084 -8.121 -20.408 1.00 72.81 113 LEU A N 1
ATOM 814 C CA . LEU A 1 113 ? -1.128 -7.793 -19.364 1.00 72.81 113 LEU A CA 1
ATOM 815 C C . LEU A 1 113 ? -0.090 -6.832 -19.954 1.00 72.81 113 LEU A C 1
ATOM 817 O O . LEU A 1 113 ? 0.739 -7.226 -20.779 1.00 72.81 113 LEU A O 1
ATOM 821 N N . ASN A 1 114 ? -0.146 -5.569 -19.549 1.00 70.25 114 ASN A N 1
ATOM 822 C CA . ASN A 1 114 ? 0.883 -4.594 -19.871 1.00 70.25 114 ASN A CA 1
ATOM 823 C C . ASN A 1 114 ? 2.026 -4.769 -18.869 1.00 70.25 114 ASN A C 1
ATOM 825 O O . ASN A 1 114 ? 1.958 -4.294 -17.736 1.00 70.25 114 ASN A O 1
ATOM 829 N N . ASN A 1 115 ? 3.061 -5.490 -19.302 1.00 64.81 115 ASN A N 1
ATOM 830 C CA . ASN A 1 115 ? 4.290 -5.692 -18.542 1.00 64.81 115 ASN A CA 1
ATOM 831 C C . ASN A 1 115 ? 5.235 -4.513 -18.773 1.00 64.81 115 ASN A C 1
ATOM 833 O O . ASN A 1 115 ? 6.117 -4.573 -19.634 1.00 64.81 115 ASN A O 1
ATOM 837 N N . GLU A 1 116 ? 5.059 -3.443 -18.008 1.00 64.75 116 GLU A N 1
ATOM 838 C CA . GLU A 1 116 ? 6.104 -2.436 -17.879 1.00 64.75 116 GLU A CA 1
ATOM 839 C C . GLU A 1 116 ? 7.097 -2.874 -16.790 1.00 64.75 116 GLU A C 1
ATOM 841 O O . GLU A 1 116 ? 6.717 -3.540 -15.822 1.00 64.75 116 GLU A O 1
ATOM 846 N N . PRO A 1 117 ? 8.397 -2.551 -16.903 1.00 55.72 117 PRO A N 1
ATOM 847 C CA . PRO A 1 117 ? 9.360 -2.902 -15.867 1.00 55.72 117 PRO A CA 1
ATOM 848 C C . PRO A 1 117 ? 8.929 -2.360 -14.491 1.00 55.72 117 PRO A C 1
ATOM 850 O O . PRO A 1 117 ? 9.010 -1.164 -14.225 1.00 55.72 117 PRO A O 1
ATOM 853 N N . GLY A 1 118 ? 8.496 -3.262 -13.603 1.00 55.12 118 GLY A N 1
ATOM 854 C CA . GLY A 1 118 ? 8.093 -2.938 -12.230 1.00 55.12 118 GLY A CA 1
ATOM 855 C C . GLY A 1 118 ? 6.618 -2.596 -12.030 1.00 55.12 118 GLY A C 1
ATOM 856 O O . GLY A 1 118 ? 6.262 -2.263 -10.904 1.00 55.12 118 GLY A O 1
ATOM 857 N N . LYS A 1 119 ? 5.783 -2.677 -13.074 1.00 60.91 119 LYS A N 1
ATOM 858 C CA . LYS A 1 119 ? 4.323 -2.529 -12.995 1.00 60.91 119 LYS A CA 1
ATOM 859 C C . LYS A 1 119 ? 3.647 -3.458 -14.002 1.00 60.91 119 LYS A C 1
ATOM 861 O O . LYS A 1 119 ? 3.961 -3.422 -15.188 1.00 60.91 119 LYS A O 1
ATOM 866 N N . SER A 1 120 ? 2.691 -4.250 -13.543 1.00 59.84 120 SER A N 1
ATOM 867 C CA . SER A 1 120 ? 1.918 -5.176 -14.371 1.00 59.84 120 SER A CA 1
ATOM 868 C C . SER A 1 120 ? 0.451 -4.745 -14.394 1.00 59.84 120 SER A C 1
ATOM 870 O O . SER A 1 120 ? -0.349 -5.217 -13.600 1.00 59.84 120 SER A O 1
ATOM 872 N N . SER A 1 121 ? 0.058 -3.845 -15.297 1.00 70.00 121 SER A N 1
ATOM 873 C CA . SER A 1 121 ? -1.349 -3.405 -15.364 1.00 70.00 121 SER A CA 1
ATOM 874 C C . SER A 1 121 ? -2.185 -4.296 -16.287 1.00 70.00 121 SER A C 1
ATOM 876 O O . SER A 1 121 ? -1.700 -4.780 -17.312 1.00 70.00 121 SER A O 1
ATOM 878 N N . PHE A 1 122 ? -3.459 -4.503 -15.944 1.00 69.81 122 PHE A N 1
ATOM 879 C CA . PHE A 1 122 ? -4.411 -5.220 -16.795 1.00 69.81 122 PHE A CA 1
ATOM 880 C C . PHE A 1 122 ? -5.328 -4.244 -17.523 1.00 69.81 122 PHE A C 1
ATOM 882 O O . PHE A 1 122 ? -5.998 -3.425 -16.897 1.00 69.81 122 PHE A O 1
ATOM 889 N N . GLN A 1 123 ? -5.419 -4.391 -18.843 1.00 69.25 123 GLN A N 1
ATOM 890 C CA . GLN A 1 123 ? -6.490 -3.792 -19.635 1.00 69.25 123 GLN A CA 1
ATOM 891 C C . GLN A 1 123 ? -7.441 -4.900 -20.092 1.00 69.25 123 GLN A C 1
ATOM 893 O O . GLN A 1 123 ? -7.036 -5.841 -20.780 1.00 69.25 123 GLN A O 1
ATOM 898 N N . ALA A 1 124 ? -8.695 -4.814 -19.644 1.00 65.94 124 ALA A N 1
ATOM 899 C CA . ALA A 1 124 ? -9.757 -5.733 -20.037 1.00 65.94 124 ALA A CA 1
ATOM 900 C C . ALA A 1 124 ? -10.299 -5.392 -21.435 1.00 65.94 124 ALA A C 1
ATOM 902 O O . ALA A 1 124 ? -10.217 -4.242 -21.867 1.00 65.94 124 ALA A O 1
ATOM 903 N N . ASP A 1 125 ? -10.877 -6.395 -22.100 1.00 62.25 125 ASP A N 1
ATOM 904 C CA . ASP A 1 125 ? -11.734 -6.243 -23.286 1.00 62.25 125 ASP A CA 1
ATOM 905 C C . ASP A 1 125 ? -11.055 -5.616 -24.518 1.00 62.25 125 ASP A C 1
ATOM 907 O O . ASP A 1 125 ? -11.686 -4.953 -25.344 1.00 62.25 125 ASP A O 1
ATOM 911 N N . ILE A 1 126 ? -9.749 -5.849 -24.674 1.00 63.50 126 ILE A N 1
ATOM 912 C CA . ILE A 1 126 ? -9.035 -5.529 -25.912 1.00 63.50 126 ILE A CA 1
ATOM 913 C C . ILE A 1 126 ? -9.137 -6.736 -26.846 1.00 63.50 126 ILE A C 1
ATOM 915 O O . ILE A 1 126 ? -8.528 -7.774 -26.580 1.00 63.50 126 ILE A O 1
ATOM 919 N N . CYS A 1 127 ? -9.868 -6.565 -27.950 1.00 57.78 127 CYS A N 1
ATOM 920 C CA . CYS A 1 127 ? -9.985 -7.545 -29.033 1.00 57.78 127 CYS A CA 1
ATOM 921 C C . CYS A 1 127 ? -8.594 -8.076 -29.442 1.00 57.78 127 CYS A C 1
ATOM 923 O O . CYS A 1 127 ? -7.658 -7.286 -29.580 1.00 57.78 127 CYS A O 1
ATOM 925 N N . ASP A 1 128 ? -8.466 -9.394 -29.624 1.00 68.81 128 ASP A N 1
ATOM 926 C CA . ASP A 1 128 ? -7.219 -10.116 -29.953 1.00 68.81 128 ASP A CA 1
ATOM 927 C C . ASP A 1 128 ? -6.164 -10.204 -28.824 1.00 68.81 128 ASP A C 1
ATOM 929 O O . ASP A 1 128 ? -4.986 -10.478 -29.079 1.00 68.81 128 ASP A O 1
ATOM 933 N N . SER A 1 129 ? -6.555 -10.006 -27.560 1.00 70.31 129 SER A N 1
ATOM 934 C CA . SER A 1 129 ? -5.659 -10.229 -26.413 1.00 70.31 129 SER A CA 1
ATOM 935 C C . SER A 1 129 ? -5.577 -11.706 -26.009 1.00 70.31 129 SER A C 1
ATOM 937 O O . SER A 1 129 ? -6.552 -12.443 -26.160 1.00 70.31 129 SER A O 1
ATOM 939 N N . PRO A 1 130 ? -4.436 -12.168 -25.458 1.00 77.38 130 PRO A N 1
ATOM 940 C CA . PRO A 1 130 ? -4.339 -13.522 -24.927 1.00 77.38 130 PRO A CA 1
ATOM 941 C C . PRO A 1 130 ? -5.369 -13.756 -23.811 1.00 77.38 130 PRO A C 1
ATOM 943 O O . PRO A 1 130 ? -5.674 -12.869 -23.012 1.00 77.38 130 PRO A O 1
ATOM 946 N N . VAL A 1 131 ? -5.893 -14.981 -23.747 1.00 81.88 131 VAL A N 1
ATOM 947 C CA . VAL A 1 131 ? -6.779 -15.406 -22.662 1.00 81.88 131 VAL A CA 1
ATOM 948 C C . VAL A 1 131 ? -5.967 -15.504 -21.375 1.00 81.88 131 VAL A C 1
ATOM 950 O O . VAL A 1 131 ? -5.013 -16.277 -21.281 1.00 81.88 131 VAL A O 1
ATOM 953 N N . THR A 1 132 ? -6.369 -14.727 -20.377 1.00 85.94 132 THR A N 1
ATOM 954 C CA . THR A 1 132 ? -5.767 -14.721 -19.049 1.00 85.94 132 THR A CA 1
ATOM 955 C C . THR A 1 132 ? -6.699 -15.413 -18.065 1.00 85.94 132 THR A C 1
ATOM 957 O O . THR A 1 132 ? -7.902 -15.144 -18.023 1.00 85.94 132 THR A O 1
ATOM 960 N N . ARG A 1 133 ? -6.140 -16.304 -17.245 1.00 90.38 133 ARG A N 1
ATOM 961 C CA . ARG A 1 133 ? -6.881 -17.018 -16.206 1.00 90.38 133 ARG A CA 1
ATOM 962 C C . ARG A 1 133 ? -6.776 -16.290 -14.869 1.00 90.38 133 ARG A C 1
ATOM 964 O O . ARG A 1 133 ? -5.686 -16.129 -14.327 1.00 90.38 133 ARG A O 1
ATOM 971 N N . PHE A 1 134 ? -7.928 -15.913 -14.334 1.00 93.19 134 PHE A N 1
ATOM 972 C CA . PHE A 1 134 ? -8.093 -15.336 -13.006 1.00 93.19 134 PHE A CA 1
ATOM 973 C C . PHE A 1 134 ? -8.526 -16.419 -12.014 1.00 93.19 134 PHE A C 1
ATOM 975 O O . PHE A 1 134 ? -9.260 -17.349 -12.363 1.00 93.19 134 PHE A O 1
ATOM 982 N N . GLU A 1 135 ? -8.101 -16.291 -10.762 1.00 96.06 135 GLU A N 1
ATOM 983 C CA . GLU A 1 135 ? -8.411 -17.225 -9.680 1.00 96.06 135 GLU A CA 1
ATOM 984 C C . GLU A 1 135 ? -8.989 -16.498 -8.464 1.00 96.06 135 GLU A C 1
ATOM 986 O O . GLU A 1 135 ? -8.614 -15.370 -8.140 1.00 96.06 135 GLU A O 1
ATOM 991 N N . ARG A 1 136 ? -9.899 -17.176 -7.756 1.00 96.25 136 ARG A N 1
ATOM 992 C CA . ARG A 1 136 ? -10.372 -16.725 -6.441 1.00 96.25 136 ARG A CA 1
ATOM 993 C C . ARG A 1 136 ? -9.371 -17.115 -5.366 1.00 96.25 136 ARG A C 1
ATOM 995 O O . ARG A 1 136 ? -8.784 -18.196 -5.428 1.00 96.25 136 ARG A O 1
ATOM 1002 N N . LEU A 1 137 ? -9.284 -16.297 -4.318 1.00 97.69 137 LEU A N 1
ATOM 1003 C CA . LEU A 1 137 ? -8.443 -16.594 -3.160 1.00 97.69 137 LEU A CA 1
ATOM 1004 C C . LEU A 1 137 ? -8.773 -17.959 -2.538 1.00 97.69 137 LEU A C 1
ATOM 1006 O O . LEU A 1 137 ? -7.861 -18.717 -2.230 1.00 97.69 137 LEU A O 1
ATOM 1010 N N . ASP A 1 138 ? -10.054 -18.318 -2.436 1.00 96.69 138 ASP A N 1
ATOM 1011 C CA . ASP A 1 138 ? -10.485 -19.603 -1.865 1.00 96.69 138 ASP A CA 1
ATOM 1012 C C . ASP A 1 138 ? -9.897 -20.813 -2.614 1.00 96.69 138 ASP A C 1
ATOM 1014 O O . ASP A 1 138 ? -9.482 -21.791 -1.992 1.00 96.69 138 ASP A O 1
ATOM 1018 N N . ASN A 1 139 ? -9.803 -20.734 -3.948 1.00 97.12 139 ASN A N 1
ATOM 1019 C CA . ASN A 1 139 ? -9.232 -21.802 -4.775 1.00 97.12 139 ASN A CA 1
ATOM 1020 C C . ASN A 1 139 ? -7.728 -21.953 -4.539 1.00 97.12 139 ASN A C 1
ATOM 1022 O O . ASN A 1 139 ? -7.212 -23.071 -4.527 1.00 97.12 139 ASN A O 1
ATOM 1026 N N . ILE A 1 140 ? -7.028 -20.830 -4.365 1.00 98.00 140 ILE A N 1
ATOM 1027 C CA . ILE A 1 140 ? -5.600 -20.825 -4.047 1.00 98.00 140 ILE A CA 1
ATOM 1028 C C . ILE A 1 140 ? -5.392 -21.408 -2.647 1.00 98.00 140 ILE A C 1
ATOM 1030 O O . ILE A 1 140 ? -4.605 -22.332 -2.470 1.00 98.00 140 ILE A O 1
ATOM 1034 N N . LEU A 1 141 ? -6.148 -20.946 -1.649 1.00 98.19 141 LEU A N 1
ATOM 1035 C CA . LEU A 1 141 ? -6.023 -21.430 -0.272 1.00 98.19 141 LEU A CA 1
ATOM 1036 C C . LEU A 1 141 ? -6.369 -22.918 -0.122 1.00 98.19 141 LEU A C 1
ATOM 1038 O O . LEU A 1 141 ? -5.763 -23.593 0.707 1.00 98.19 141 LEU A O 1
ATOM 1042 N N . ALA A 1 142 ? -7.241 -23.469 -0.971 1.00 97.69 142 ALA A N 1
ATOM 1043 C CA . ALA A 1 142 ? -7.484 -24.911 -1.026 1.00 97.69 142 ALA A CA 1
ATOM 1044 C C . ALA A 1 142 ? -6.231 -25.723 -1.422 1.00 97.69 142 ALA A C 1
ATOM 1046 O O . ALA A 1 142 ? -6.070 -26.859 -0.972 1.00 97.69 142 ALA A O 1
ATOM 1047 N N . ARG A 1 143 ? -5.327 -25.145 -2.228 1.00 98.19 143 ARG A N 1
ATOM 1048 C CA . ARG A 1 143 ? -4.012 -25.727 -2.566 1.00 98.19 143 ARG A CA 1
ATOM 1049 C C . ARG A 1 143 ? -2.952 -25.462 -1.492 1.00 98.19 143 ARG A C 1
ATOM 1051 O O . ARG A 1 143 ? -1.980 -26.205 -1.405 1.00 98.19 143 ARG A O 1
ATOM 1058 N N . HIS A 1 144 ? -3.184 -24.462 -0.641 1.00 98.06 144 HIS A N 1
ATOM 1059 C CA . HIS A 1 144 ? -2.299 -24.028 0.441 1.00 98.06 144 HIS A CA 1
ATOM 1060 C C . HIS A 1 144 ? -3.004 -24.086 1.812 1.00 98.06 144 HIS A C 1
ATOM 1062 O O . HIS A 1 144 ? -3.160 -23.060 2.486 1.00 98.06 144 HIS A O 1
ATOM 1068 N N . PRO A 1 145 ? -3.432 -25.278 2.282 1.00 97.69 145 PRO A N 1
ATOM 1069 C CA . PRO A 1 145 ? -4.347 -25.424 3.423 1.00 97.69 145 PRO A CA 1
ATOM 1070 C C . PRO A 1 145 ? -3.803 -24.858 4.742 1.00 97.69 145 PRO A C 1
ATOM 1072 O O . PRO A 1 145 ? -4.567 -24.484 5.634 1.00 97.69 145 PRO A O 1
ATOM 1075 N N . ARG A 1 146 ? -2.479 -24.736 4.872 1.00 97.12 146 ARG A N 1
ATOM 1076 C CA . ARG A 1 146 ? -1.822 -24.083 6.010 1.00 97.12 146 ARG A CA 1
ATOM 1077 C C . ARG A 1 146 ? -2.240 -22.618 6.188 1.00 97.12 146 ARG A C 1
ATOM 1079 O O . ARG A 1 146 ? -2.254 -22.112 7.311 1.00 97.12 146 ARG A O 1
ATOM 1086 N N . PHE A 1 147 ? -2.605 -21.953 5.097 1.00 98.25 147 PHE A N 1
ATOM 1087 C CA . PHE A 1 147 ? -2.993 -20.546 5.065 1.00 98.25 147 PHE A CA 1
ATOM 1088 C C . PHE A 1 147 ? -4.508 -20.334 5.122 1.00 98.25 147 PHE A C 1
ATOM 1090 O O . PHE A 1 147 ? -4.952 -19.190 5.205 1.00 98.25 147 PHE A O 1
ATOM 1097 N N . GLN A 1 148 ? -5.307 -21.409 5.202 1.00 97.81 148 GLN A N 1
ATOM 1098 C CA . GLN A 1 148 ? -6.766 -21.333 5.358 1.00 97.81 148 GLN A CA 1
ATOM 1099 C C . GLN A 1 148 ? -7.183 -20.471 6.560 1.00 97.81 148 GLN A C 1
ATOM 1101 O O . GLN A 1 148 ? -8.251 -19.866 6.560 1.00 97.81 148 GLN A O 1
ATOM 1106 N N . TRP A 1 149 ? -6.314 -20.381 7.569 1.00 97.38 149 TRP A N 1
ATOM 1107 C CA . TRP A 1 149 ? -6.520 -19.577 8.768 1.00 97.38 149 TRP A CA 1
ATOM 1108 C C . TRP A 1 149 ? -5.365 -18.608 9.043 1.00 97.38 149 TRP A C 1
ATOM 1110 O O . TRP A 1 149 ? -4.993 -18.402 10.206 1.00 97.38 149 TRP A O 1
ATOM 1120 N N . ALA A 1 150 ? -4.757 -18.071 7.982 1.00 98.25 150 ALA A N 1
ATOM 1121 C CA . ALA A 1 150 ? -3.769 -17.004 8.084 1.00 98.25 150 ALA A CA 1
ATOM 1122 C C . ALA A 1 150 ? -4.344 -15.807 8.862 1.00 98.25 150 ALA A C 1
ATOM 1124 O O . ALA A 1 150 ? -5.536 -15.509 8.771 1.00 98.25 150 ALA A O 1
ATOM 1125 N N . LYS A 1 151 ? -3.497 -15.126 9.647 1.00 98.31 151 LYS A N 1
ATOM 1126 C CA . LYS A 1 151 ? -3.912 -13.944 10.428 1.00 98.31 151 LYS A CA 1
ATOM 1127 C C . LYS A 1 151 ? -3.481 -12.620 9.842 1.00 98.31 151 LYS A C 1
ATOM 1129 O O . LYS A 1 151 ? -3.852 -11.579 10.379 1.00 98.31 151 LYS A O 1
ATOM 1134 N N . PHE A 1 152 ? -2.764 -12.655 8.734 1.00 98.50 152 PHE A N 1
ATOM 1135 C CA . PHE A 1 152 ? -2.368 -11.461 8.027 1.00 98.50 152 PHE A CA 1
ATOM 1136 C C . PHE A 1 152 ? -2.638 -11.658 6.538 1.00 98.50 152 PHE A C 1
ATOM 1138 O O . PHE A 1 152 ? -2.166 -12.631 5.955 1.00 98.50 152 PHE A O 1
ATOM 1145 N N . PHE A 1 153 ? -3.421 -10.764 5.940 1.00 98.62 153 PHE A N 1
ATOM 1146 C CA . PHE A 1 153 ? -3.631 -10.708 4.502 1.00 98.62 153 PHE A CA 1
ATOM 1147 C C . PHE A 1 153 ? -3.167 -9.353 3.985 1.00 98.62 153 PHE A C 1
ATOM 1149 O O . PHE A 1 153 ? -3.732 -8.318 4.344 1.00 98.62 153 PHE A O 1
ATOM 1156 N N . GLN A 1 154 ? -2.112 -9.375 3.180 1.00 97.81 154 GLN A N 1
ATOM 1157 C CA . GLN A 1 154 ? -1.556 -8.200 2.540 1.00 97.81 154 GLN A CA 1
ATOM 1158 C C . GLN A 1 154 ? -1.866 -8.231 1.041 1.00 97.81 154 GLN A C 1
ATOM 1160 O O . GLN A 1 154 ? -1.689 -9.261 0.391 1.00 97.81 154 GLN A O 1
ATOM 1165 N N . LEU A 1 155 ? -2.314 -7.096 0.517 1.00 97.06 155 LEU A N 1
ATOM 1166 C CA . LEU A 1 155 ? -2.604 -6.857 -0.892 1.00 97.06 155 LEU A CA 1
ATOM 1167 C C . LEU A 1 155 ? -1.787 -5.648 -1.361 1.00 97.06 155 LEU A C 1
ATOM 1169 O O . LEU A 1 155 ? -1.698 -4.641 -0.660 1.00 97.06 155 LEU A O 1
ATOM 1173 N N . ASP A 1 156 ? -1.094 -5.803 -2.478 1.00 93.31 156 ASP A N 1
ATOM 1174 C CA . ASP A 1 156 ? -0.427 -4.725 -3.217 1.00 93.31 156 ASP A CA 1
ATOM 1175 C C . ASP A 1 156 ? -0.387 -5.157 -4.678 1.00 93.31 156 ASP A C 1
ATOM 1177 O O . ASP A 1 156 ? 0.668 -5.457 -5.240 1.00 93.31 156 ASP A O 1
ATOM 1181 N N . THR A 1 157 ? -1.577 -5.341 -5.247 1.00 91.12 157 THR A N 1
ATOM 1182 C CA . THR A 1 157 ? -1.705 -5.728 -6.647 1.00 91.12 157 THR A CA 1
ATOM 1183 C C . THR A 1 157 ? -1.706 -4.486 -7.530 1.00 91.12 157 THR A C 1
ATOM 1185 O O . THR A 1 157 ? -2.059 -3.386 -7.112 1.00 91.12 157 THR A O 1
ATOM 1188 N N . ASP A 1 158 ? -1.339 -4.660 -8.794 1.00 78.94 158 ASP A N 1
ATOM 1189 C CA . ASP A 1 158 ? -1.447 -3.606 -9.807 1.00 78.94 158 ASP A CA 1
ATOM 1190 C C . ASP A 1 158 ? -2.903 -3.387 -10.291 1.00 78.94 158 ASP A C 1
ATOM 1192 O O . ASP A 1 158 ? -3.141 -2.699 -11.287 1.00 78.94 158 ASP A O 1
ATOM 1196 N N . GLY A 1 159 ? -3.880 -4.007 -9.618 1.00 78.19 159 GLY A N 1
ATOM 1197 C CA . GLY A 1 159 ? -5.304 -3.934 -9.919 1.00 78.19 159 GLY A CA 1
ATOM 1198 C C . GLY A 1 159 ? -6.139 -3.457 -8.723 1.00 78.19 159 GLY A C 1
ATOM 1199 O O . GLY A 1 159 ? -5.601 -3.019 -7.709 1.00 78.19 159 GLY A O 1
ATOM 1200 N N . PRO A 1 160 ? -7.479 -3.541 -8.822 1.00 83.19 160 PRO A N 1
ATOM 1201 C CA . PRO A 1 160 ? -8.371 -3.093 -7.760 1.00 83.19 160 PRO A CA 1
ATOM 1202 C C . PRO A 1 160 ? -8.333 -4.065 -6.571 1.00 83.19 160 PRO A C 1
ATOM 1204 O O . PRO A 1 160 ? -9.135 -5.002 -6.502 1.00 83.19 160 PRO A O 1
ATOM 1207 N N . ASP A 1 161 ? -7.426 -3.831 -5.619 1.00 92.88 161 ASP A N 1
ATOM 1208 C CA . ASP A 1 161 ? -7.319 -4.575 -4.354 1.00 92.88 161 ASP A CA 1
ATOM 1209 C C . ASP A 1 161 ? -8.687 -4.707 -3.662 1.00 92.88 161 ASP A C 1
ATOM 1211 O O . ASP A 1 161 ? -9.045 -5.775 -3.151 1.00 92.88 161 ASP A O 1
ATOM 1215 N N . GLY A 1 162 ? -9.512 -3.657 -3.727 1.00 92.62 162 GLY A N 1
ATOM 1216 C CA . GLY A 1 162 ? -10.876 -3.665 -3.223 1.00 92.62 162 GLY A CA 1
ATOM 1217 C C . GLY A 1 162 ? -11.758 -4.764 -3.809 1.00 92.62 162 GLY A C 1
ATOM 1218 O O . GLY A 1 162 ? -12.530 -5.399 -3.088 1.00 92.62 162 GLY A O 1
ATOM 1219 N N . ARG A 1 163 ? -11.618 -5.056 -5.104 1.00 92.19 163 ARG A N 1
ATOM 1220 C CA . ARG A 1 163 ? -12.356 -6.136 -5.769 1.00 92.19 163 ARG A CA 1
ATOM 1221 C C . ARG A 1 163 ? -11.922 -7.505 -5.242 1.00 92.19 163 ARG A C 1
ATOM 1223 O O . ARG A 1 163 ? -12.781 -8.352 -4.993 1.00 92.19 163 ARG A O 1
ATOM 1230 N N . ILE A 1 164 ? -10.623 -7.714 -5.027 1.00 95.06 164 ILE A N 1
ATOM 1231 C CA . ILE A 1 164 ? -10.098 -8.962 -4.454 1.00 95.06 164 ILE A CA 1
ATOM 1232 C C . ILE A 1 164 ? -10.639 -9.152 -3.031 1.00 95.06 164 ILE A C 1
ATOM 1234 O O . ILE A 1 164 ? -11.139 -10.231 -2.710 1.00 95.06 164 ILE A O 1
ATOM 1238 N N . ILE A 1 165 ? -10.634 -8.097 -2.205 1.00 96.69 165 ILE A N 1
ATOM 1239 C CA . ILE A 1 165 ? -11.228 -8.118 -0.856 1.00 96.69 165 ILE A CA 1
ATOM 1240 C C . ILE A 1 165 ? -12.706 -8.517 -0.922 1.00 96.69 165 ILE A C 1
ATOM 1242 O O . ILE A 1 165 ? -13.141 -9.400 -0.181 1.00 96.69 165 ILE A O 1
ATOM 1246 N N . LEU A 1 166 ? -13.479 -7.906 -1.826 1.00 94.94 166 LEU A N 1
ATOM 1247 C CA . LEU A 1 166 ? -14.911 -8.180 -1.971 1.00 94.94 166 LEU A CA 1
ATOM 1248 C C . LEU A 1 166 ? -15.207 -9.630 -2.389 1.00 94.94 166 LEU A C 1
ATOM 1250 O O . LEU A 1 166 ? -16.174 -10.213 -1.898 1.00 94.94 166 LEU A O 1
ATOM 1254 N N . GLY A 1 167 ? -14.387 -10.238 -3.250 1.00 95.12 167 GLY A N 1
ATOM 1255 C CA . GLY A 1 167 ? -14.553 -11.653 -3.606 1.00 95.12 167 GLY A CA 1
ATOM 1256 C C . GLY A 1 167 ? -13.984 -12.644 -2.592 1.00 95.12 167 GLY A C 1
ATOM 1257 O O . GLY A 1 167 ? -14.299 -13.829 -2.667 1.00 95.12 167 GLY A O 1
ATOM 1258 N N . ALA A 1 168 ? -13.192 -12.171 -1.630 1.00 97.56 168 ALA A N 1
ATOM 1259 C CA . ALA A 1 168 ? -12.643 -12.966 -0.535 1.00 97.56 168 ALA A CA 1
ATOM 1260 C C . ALA A 1 168 ? -13.441 -12.830 0.779 1.00 97.56 168 ALA A C 1
ATOM 1262 O O . ALA A 1 168 ? -13.000 -13.338 1.810 1.00 97.56 168 ALA A O 1
ATOM 1263 N N . LEU A 1 169 ? -14.601 -12.156 0.783 1.00 97.94 169 LEU A N 1
ATOM 1264 C CA . LEU A 1 169 ? -15.350 -11.844 2.011 1.00 97.94 169 LEU A CA 1
ATOM 1265 C C . LEU A 1 169 ? -15.699 -13.073 2.859 1.00 97.94 169 LEU A C 1
ATOM 1267 O O . LEU A 1 169 ? -15.667 -12.972 4.084 1.00 97.94 169 LEU A O 1
ATOM 1271 N N . ASP A 1 170 ? -16.013 -14.217 2.247 1.00 97.94 170 ASP A N 1
ATOM 1272 C CA . ASP A 1 170 ? -16.345 -15.442 2.987 1.00 97.94 170 ASP A CA 1
ATOM 1273 C C . ASP A 1 170 ? -15.142 -15.949 3.791 1.00 97.94 170 ASP A C 1
ATOM 1275 O O . ASP A 1 170 ? -15.255 -16.225 4.990 1.00 97.94 170 ASP A O 1
ATOM 1279 N N . TRP A 1 171 ? -13.965 -15.988 3.162 1.00 98.25 171 TRP A N 1
ATOM 1280 C CA . TRP A 1 171 ? -12.721 -16.326 3.840 1.00 98.25 171 TRP A CA 1
ATOM 1281 C C . TRP A 1 171 ? -12.328 -15.273 4.879 1.00 98.25 171 TRP A C 1
ATOM 1283 O O . TRP A 1 171 ? -12.009 -15.630 6.012 1.00 98.25 171 TRP A O 1
ATOM 1293 N N . ILE A 1 172 ? -12.416 -13.980 4.548 1.00 98.69 172 ILE A N 1
ATOM 1294 C CA . ILE A 1 172 ? -12.102 -12.881 5.474 1.00 98.69 172 ILE A CA 1
ATOM 1295 C C . ILE A 1 172 ? -13.003 -12.954 6.713 1.00 98.69 172 ILE A C 1
ATOM 1297 O O . ILE A 1 172 ? -12.518 -12.831 7.834 1.00 98.69 172 ILE A O 1
ATOM 1301 N N . LYS A 1 173 ? -14.300 -13.225 6.543 1.00 98.56 173 LYS A N 1
ATOM 1302 C CA . LYS A 1 173 ? -15.250 -13.395 7.650 1.00 98.56 173 LYS A CA 1
ATOM 1303 C C . LYS A 1 173 ? -14.902 -14.596 8.533 1.00 98.56 173 LYS A C 1
ATOM 1305 O O . LYS A 1 173 ? -15.073 -14.527 9.750 1.00 98.56 173 LYS A O 1
ATOM 1310 N N . ALA A 1 174 ? -14.431 -15.692 7.938 1.00 98.31 174 ALA A N 1
ATOM 1311 C CA . ALA A 1 174 ? -14.077 -16.910 8.663 1.00 98.31 174 ALA A CA 1
ATOM 1312 C C . ALA A 1 174 ? -12.722 -16.798 9.385 1.00 98.31 174 ALA A C 1
ATOM 1314 O O . ALA A 1 174 ? -12.631 -17.068 10.583 1.00 98.31 174 ALA A O 1
ATOM 1315 N N . ALA A 1 175 ? -11.669 -16.389 8.675 1.00 98.44 175 ALA A N 1
ATOM 1316 C CA . ALA A 1 175 ? -10.305 -16.304 9.194 1.00 98.44 175 ALA A CA 1
ATOM 1317 C C . ALA A 1 175 ? -10.055 -15.029 10.021 1.00 98.44 175 ALA A C 1
ATOM 1319 O O . ALA A 1 175 ? -9.194 -15.016 10.912 1.00 98.44 175 ALA A O 1
ATOM 1320 N N . LYS A 1 176 ? -10.829 -13.967 9.764 1.00 98.69 176 LYS A N 1
ATOM 1321 C CA . LYS A 1 176 ? -10.721 -12.640 10.392 1.00 98.69 176 LYS A CA 1
ATOM 1322 C C . LYS A 1 176 ? -9.283 -12.098 10.366 1.00 98.69 176 LYS A C 1
ATOM 1324 O O . LYS A 1 176 ? -8.760 -11.746 11.425 1.00 98.69 176 LYS A O 1
ATOM 1329 N N . PRO A 1 177 ? -8.565 -12.137 9.232 1.00 98.75 177 PRO A N 1
ATOM 1330 C CA . PRO A 1 177 ? -7.180 -11.680 9.186 1.00 98.75 177 PRO A CA 1
ATOM 1331 C C . PRO A 1 177 ? -7.088 -10.172 9.453 1.00 98.75 177 PRO A C 1
ATOM 1333 O O . PRO A 1 177 ? -8.016 -9.421 9.157 1.00 98.75 177 PRO A O 1
ATOM 1336 N N . VAL A 1 178 ? -5.942 -9.694 9.929 1.00 98.75 178 VAL A N 1
ATOM 1337 C CA . VAL A 1 178 ? -5.608 -8.277 9.757 1.00 98.75 178 VAL A CA 1
ATOM 1338 C C . VAL A 1 178 ? -5.422 -8.030 8.264 1.00 98.75 178 VAL A C 1
ATOM 1340 O O . VAL A 1 178 ? -4.658 -8.748 7.615 1.00 98.75 178 VAL A O 1
ATOM 1343 N N . LEU A 1 179 ? -6.138 -7.048 7.725 1.00 98.69 179 LEU A N 1
ATOM 1344 C CA . LEU A 1 179 ? -6.078 -6.688 6.310 1.00 98.69 179 LEU A CA 1
ATOM 1345 C C . LEU A 1 179 ? -5.124 -5.514 6.142 1.00 98.69 179 LEU A C 1
ATOM 1347 O O . LEU A 1 179 ? -5.259 -4.539 6.875 1.00 98.69 179 LEU A O 1
ATOM 1351 N N . PHE A 1 180 ? -4.205 -5.583 5.185 1.00 98.25 180 PHE A N 1
ATOM 1352 C CA . PHE A 1 180 ? -3.346 -4.465 4.803 1.00 98.25 180 PHE A CA 1
ATOM 1353 C C . PHE A 1 180 ? -3.335 -4.336 3.285 1.00 98.25 180 PHE A C 1
ATOM 1355 O O . PHE A 1 180 ? -2.865 -5.248 2.612 1.00 98.25 180 PHE A O 1
ATOM 1362 N N . TRP A 1 181 ? -3.857 -3.245 2.740 1.00 97.06 181 TRP A N 1
ATOM 1363 C CA . TRP A 1 181 ? -3.939 -3.068 1.290 1.00 97.06 181 TRP A CA 1
ATOM 1364 C C . TRP A 1 181 ? -3.668 -1.635 0.869 1.00 97.06 181 TRP A C 1
ATOM 1366 O O . TRP A 1 181 ? -3.801 -0.709 1.675 1.00 97.06 181 TRP A O 1
ATOM 1376 N N . LYS A 1 182 ? -3.335 -1.470 -0.409 1.00 93.62 182 LYS A N 1
ATOM 1377 C CA . LYS A 1 182 ? -3.209 -0.165 -1.038 1.00 93.62 182 LYS A CA 1
ATOM 1378 C C . LYS A 1 182 ? -4.597 0.316 -1.450 1.00 93.62 182 LYS A C 1
ATOM 1380 O O . LYS A 1 182 ? -5.221 -0.234 -2.351 1.00 93.62 182 LYS A O 1
ATOM 1385 N N . HIS A 1 183 ? -5.100 1.347 -0.787 1.00 93.31 183 HIS A N 1
ATOM 1386 C CA . HIS A 1 183 ? -6.352 1.979 -1.168 1.00 93.31 183 HIS A CA 1
ATOM 1387 C C . HIS A 1 183 ? -6.110 3.036 -2.243 1.00 93.31 183 HIS A C 1
ATOM 1389 O O . HIS A 1 183 ? -5.512 4.088 -1.994 1.00 93.31 183 HIS A O 1
ATOM 1395 N N . ASP A 1 184 ? -6.614 2.740 -3.434 1.00 91.25 184 ASP A N 1
ATOM 1396 C CA . ASP A 1 184 ? -6.650 3.632 -4.583 1.00 91.25 184 ASP A CA 1
ATOM 1397 C C . ASP A 1 184 ? -8.118 3.796 -4.994 1.00 91.25 184 ASP A C 1
ATOM 1399 O O . ASP A 1 184 ? -8.697 2.932 -5.653 1.00 91.25 184 ASP A O 1
ATOM 1403 N N . ALA A 1 185 ? -8.743 4.900 -4.573 1.00 87.94 185 ALA A N 1
ATOM 1404 C CA . ALA A 1 185 ? -10.172 5.121 -4.796 1.00 87.94 185 ALA A CA 1
ATOM 1405 C C . ALA A 1 185 ? -10.550 5.142 -6.290 1.00 87.94 185 ALA A C 1
ATOM 1407 O O . ALA A 1 185 ? -11.661 4.749 -6.654 1.00 87.94 185 ALA A O 1
ATOM 1408 N N . GLY A 1 186 ? -9.625 5.572 -7.155 1.00 85.75 186 GLY A N 1
ATOM 1409 C CA . GLY A 1 186 ? -9.810 5.599 -8.602 1.00 85.75 186 GLY A CA 1
ATOM 1410 C C . GLY A 1 186 ? -9.861 4.194 -9.199 1.00 85.75 186 GLY A C 1
ATOM 1411 O O . GLY A 1 186 ? -10.776 3.882 -9.962 1.00 85.75 186 GLY A O 1
ATOM 1412 N N . GLN A 1 187 ? -8.920 3.327 -8.820 1.00 84.25 187 GLN A N 1
ATOM 1413 C CA . GLN A 1 187 ? -8.894 1.937 -9.282 1.00 84.25 187 GLN A CA 1
ATOM 1414 C C . GLN A 1 187 ? -10.016 1.099 -8.665 1.00 84.25 187 GLN A C 1
ATOM 1416 O O . GLN A 1 187 ? -10.700 0.370 -9.386 1.00 84.25 187 GLN A O 1
ATOM 1421 N N . ASP A 1 188 ? -10.267 1.251 -7.363 1.00 82.62 188 ASP A N 1
ATOM 1422 C CA . ASP A 1 188 ? -11.346 0.549 -6.659 1.00 82.62 188 ASP A CA 1
ATOM 1423 C C . ASP A 1 188 ? -12.729 0.906 -7.246 1.00 82.62 188 ASP A C 1
ATOM 1425 O O . ASP A 1 188 ? -13.634 0.066 -7.282 1.00 82.62 188 ASP A O 1
ATOM 1429 N N . GLY A 1 189 ? -12.891 2.134 -7.759 1.00 78.81 189 GLY A N 1
ATOM 1430 C CA . GLY A 1 189 ? -14.126 2.618 -8.381 1.00 78.81 189 GLY A CA 1
ATOM 1431 C C . GLY A 1 189 ? -14.325 2.235 -9.855 1.00 78.81 189 GLY A C 1
ATOM 1432 O O . GLY A 1 189 ? -15.461 2.209 -10.335 1.00 78.81 189 GLY A O 1
ATOM 1433 N N . ALA A 1 190 ? -13.260 1.892 -10.587 1.00 71.19 190 ALA A N 1
ATOM 1434 C CA . ALA A 1 190 ? -13.302 1.673 -12.040 1.00 71.19 190 ALA A CA 1
ATOM 1435 C C . ALA A 1 190 ? -14.224 0.513 -12.479 1.00 71.19 190 ALA A C 1
ATOM 1437 O O . ALA A 1 190 ? -14.634 0.437 -13.634 1.00 71.19 190 ALA A O 1
ATOM 1438 N N . GLY A 1 191 ? -14.603 -0.377 -11.555 1.00 63.62 191 GLY A N 1
ATOM 1439 C CA . GLY A 1 191 ? -15.560 -1.463 -11.785 1.00 63.62 191 GLY A CA 1
ATOM 1440 C C . GLY A 1 191 ? -17.040 -1.097 -11.621 1.00 63.62 191 GLY A C 1
ATOM 1441 O O . GLY A 1 191 ? -17.858 -2.009 -11.542 1.00 63.62 191 GLY A O 1
ATOM 1442 N N . GLY A 1 192 ? -17.386 0.189 -11.487 1.00 63.97 192 GLY A N 1
ATOM 1443 C CA . GLY A 1 192 ? -18.759 0.644 -11.225 1.00 63.97 192 GLY A CA 1
ATOM 1444 C C . GLY A 1 192 ? -19.213 0.486 -9.767 1.00 63.97 192 GLY A C 1
ATOM 1445 O O . GLY A 1 192 ? -20.362 0.781 -9.445 1.00 63.97 192 GLY A O 1
ATOM 1446 N N . GLY A 1 193 ? -18.322 0.031 -8.882 1.00 70.75 193 GLY A N 1
ATOM 1447 C CA . GLY A 1 193 ? -18.537 0.027 -7.438 1.00 70.75 193 GLY A CA 1
ATOM 1448 C C . GLY A 1 193 ? -18.149 1.367 -6.815 1.00 70.75 193 GLY A C 1
ATOM 1449 O O . GLY A 1 193 ? -17.298 2.084 -7.331 1.00 70.75 193 GLY A O 1
ATOM 1450 N N . HIS A 1 194 ? -18.751 1.711 -5.678 1.00 76.94 194 HIS A N 1
ATOM 1451 C CA . HIS A 1 194 ? -18.244 2.809 -4.858 1.00 76.94 194 HIS A CA 1
ATOM 1452 C C . HIS A 1 194 ? -17.050 2.313 -4.041 1.00 76.94 194 HIS A C 1
ATOM 1454 O O . HIS A 1 194 ? -17.160 1.283 -3.379 1.00 76.94 194 HIS A O 1
ATOM 1460 N N . ALA A 1 195 ? -15.941 3.059 -4.026 1.00 79.25 195 ALA A N 1
ATOM 1461 C CA . ALA A 1 195 ? -14.762 2.739 -3.212 1.00 79.25 195 ALA A CA 1
ATOM 1462 C C . ALA A 1 195 ? -15.115 2.530 -1.719 1.00 79.25 195 ALA A C 1
ATOM 1464 O O . ALA A 1 195 ? -14.504 1.719 -1.024 1.00 79.25 195 ALA A O 1
ATOM 1465 N N . SER A 1 196 ? -16.179 3.185 -1.241 1.00 85.81 196 SER A N 1
ATOM 1466 C CA . SER A 1 196 ? -16.704 3.042 0.119 1.00 85.81 196 SER A CA 1
ATOM 1467 C C . SER A 1 196 ? -17.409 1.708 0.413 1.00 85.81 196 SER A C 1
ATOM 1469 O O . SER A 1 196 ? -17.577 1.347 1.582 1.00 85.81 196 SER A O 1
ATOM 1471 N N . GLU A 1 197 ? -17.782 0.933 -0.612 1.00 91.06 197 GLU A N 1
ATOM 1472 C CA . GLU A 1 197 ? -18.444 -0.368 -0.450 1.00 91.06 197 GLU A CA 1
ATOM 1473 C C . GLU A 1 197 ? -17.550 -1.362 0.298 1.00 91.06 197 GLU A C 1
ATOM 1475 O O . GLU A 1 197 ? -18.047 -2.117 1.132 1.00 91.06 197 GLU A O 1
ATOM 1480 N N . ILE A 1 198 ? -16.231 -1.325 0.078 1.00 94.38 198 ILE A N 1
ATOM 1481 C CA . ILE A 1 198 ? -15.268 -2.197 0.767 1.00 94.38 198 ILE A CA 1
ATOM 1482 C C . ILE A 1 198 ? -15.385 -2.004 2.281 1.00 94.38 198 ILE A C 1
ATOM 1484 O O . ILE A 1 198 ? -15.579 -2.969 3.020 1.00 94.38 198 ILE A O 1
ATOM 1488 N N . PHE A 1 199 ? -15.345 -0.753 2.752 1.00 96.12 199 PHE A N 1
ATOM 1489 C CA . PHE A 1 199 ? -15.435 -0.442 4.179 1.00 96.12 199 PHE A CA 1
ATOM 1490 C C . PHE A 1 199 ? -16.771 -0.872 4.775 1.00 96.12 199 PHE A C 1
ATOM 1492 O O . PHE A 1 199 ? -16.792 -1.460 5.857 1.00 96.12 199 PHE A O 1
ATOM 1499 N N . ARG A 1 200 ? -17.877 -0.647 4.053 1.00 96.00 200 ARG A N 1
ATOM 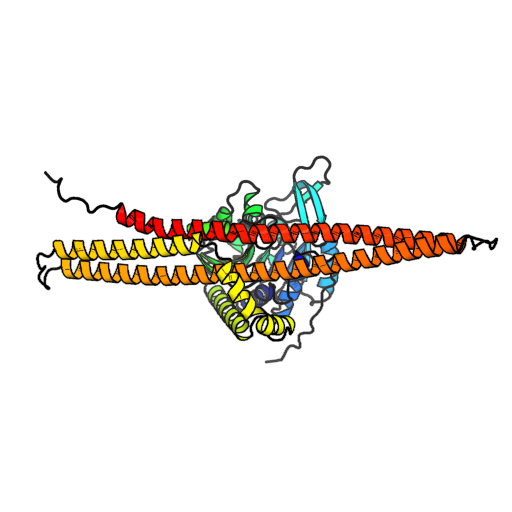1500 C CA . ARG A 1 200 ? -19.204 -1.092 4.488 1.00 96.00 200 ARG A CA 1
ATOM 1501 C C . ARG A 1 200 ? -19.254 -2.611 4.644 1.00 96.00 200 ARG A C 1
ATOM 1503 O O . ARG A 1 200 ? -19.698 -3.105 5.675 1.00 96.00 200 ARG A O 1
ATOM 1510 N N . ARG A 1 201 ? -18.764 -3.357 3.652 1.00 97.44 201 ARG A N 1
ATOM 1511 C CA . ARG A 1 201 ? -18.776 -4.827 3.669 1.00 97.44 201 ARG A CA 1
ATOM 1512 C C . ARG A 1 201 ? -17.871 -5.401 4.747 1.00 97.44 201 ARG A C 1
ATOM 1514 O O . ARG A 1 201 ? -18.265 -6.363 5.399 1.00 97.44 201 ARG A O 1
ATOM 1521 N N . LEU A 1 202 ? -16.708 -4.794 4.977 1.00 98.19 202 LEU A N 1
ATOM 1522 C CA . LEU A 1 202 ? -15.830 -5.144 6.092 1.00 98.19 202 LEU A CA 1
ATOM 1523 C C . LEU A 1 202 ? -16.504 -4.868 7.444 1.00 98.19 202 LEU A C 1
ATOM 1525 O O . LEU A 1 202 ? -16.441 -5.708 8.345 1.00 98.19 202 LEU A O 1
ATOM 1529 N N . PHE A 1 203 ? -17.201 -3.736 7.578 1.00 98.25 203 PHE A N 1
ATOM 1530 C CA . PHE A 1 203 ? -17.965 -3.412 8.781 1.00 98.25 203 PHE A CA 1
ATOM 1531 C C . PHE A 1 203 ? -19.061 -4.445 9.072 1.00 98.25 203 PHE A C 1
ATOM 1533 O O . PHE A 1 203 ? -19.174 -4.929 10.204 1.00 98.25 203 PHE A O 1
ATOM 1540 N N . ASP A 1 204 ? -19.802 -4.852 8.041 1.00 98.25 204 ASP A N 1
ATOM 1541 C CA . ASP A 1 204 ? -20.869 -5.855 8.139 1.00 98.25 204 ASP A CA 1
ATOM 1542 C C . ASP A 1 204 ? -20.359 -7.227 8.629 1.00 98.25 204 ASP A C 1
ATOM 1544 O O . ASP A 1 204 ? -21.112 -7.979 9.249 1.00 98.25 204 ASP A O 1
ATOM 1548 N N . ILE A 1 205 ? -19.080 -7.556 8.397 1.00 98.62 205 ILE A N 1
ATOM 1549 C CA . ILE A 1 205 ? -18.459 -8.820 8.838 1.00 98.62 205 ILE A CA 1
ATOM 1550 C C . ILE A 1 205 ? -17.580 -8.686 10.091 1.00 98.62 205 ILE A C 1
ATOM 1552 O O . ILE A 1 205 ? -16.825 -9.604 10.397 1.00 98.62 205 ILE A O 1
ATOM 1556 N N . GLY A 1 206 ? -17.690 -7.578 10.833 1.00 98.50 206 GLY A N 1
ATOM 1557 C CA . GLY A 1 206 ? -17.081 -7.434 12.164 1.00 98.50 206 GLY A CA 1
ATOM 1558 C C . GLY A 1 206 ? -15.792 -6.613 12.221 1.00 98.50 206 GLY A C 1
ATOM 1559 O O . GLY A 1 206 ? -15.211 -6.461 13.296 1.00 98.50 206 GLY A O 1
ATOM 1560 N N . TYR A 1 207 ? -15.343 -6.026 11.108 1.00 98.69 207 TYR A N 1
ATOM 1561 C CA . TYR A 1 207 ? -14.253 -5.050 11.151 1.00 98.69 207 TYR A CA 1
ATOM 1562 C C . TYR A 1 207 ? -14.770 -3.716 11.676 1.00 98.69 207 TYR A C 1
ATOM 1564 O O . TYR A 1 207 ? -15.869 -3.274 11.353 1.00 98.69 207 TYR A O 1
ATOM 1572 N N . ARG A 1 208 ? -13.989 -3.060 12.534 1.00 98.19 208 ARG A N 1
ATOM 1573 C CA . ARG A 1 208 ? -14.443 -1.822 13.195 1.00 98.19 208 ARG A CA 1
ATOM 1574 C C . ARG A 1 208 ? -13.549 -0.648 12.920 1.00 98.19 208 ARG A C 1
ATOM 1576 O O . ARG A 1 208 ? -14.032 0.468 12.816 1.00 98.19 208 ARG A O 1
ATOM 1583 N N . THR A 1 209 ? -12.250 -0.877 12.830 1.00 98.31 209 THR A N 1
ATOM 1584 C CA . THR A 1 209 ? -11.276 0.210 12.818 1.00 98.31 209 THR A CA 1
ATOM 1585 C C . THR A 1 209 ? -10.220 -0.030 11.770 1.00 98.31 209 THR A C 1
ATOM 1587 O O . THR A 1 209 ? -9.797 -1.172 11.581 1.00 98.31 209 THR A O 1
ATOM 1590 N N . ALA A 1 210 ? -9.732 1.056 11.189 1.00 98.31 210 ALA A N 1
ATOM 1591 C CA . ALA A 1 210 ? -8.582 1.035 10.312 1.00 98.31 210 ALA A CA 1
ATOM 1592 C C . ALA A 1 210 ? -7.526 2.056 10.742 1.00 98.31 210 ALA A C 1
ATOM 1594 O O . ALA A 1 210 ? -7.839 3.109 11.303 1.00 98.31 210 ALA A O 1
ATOM 1595 N N . ILE A 1 211 ? -6.266 1.727 10.482 1.00 98.25 211 ILE A N 1
ATOM 1596 C CA . ILE A 1 211 ? -5.133 2.644 10.540 1.00 98.25 211 ILE A CA 1
ATOM 1597 C C . ILE A 1 211 ? -4.773 3.008 9.103 1.00 98.25 211 ILE A C 1
ATOM 1599 O O . ILE A 1 211 ? -4.617 2.123 8.269 1.00 98.25 211 ILE A O 1
ATOM 1603 N N . VAL A 1 212 ? -4.639 4.303 8.841 1.00 97.50 212 VAL A N 1
ATOM 1604 C CA . VAL A 1 212 ? -4.268 4.847 7.535 1.00 97.50 212 VAL A CA 1
ATOM 1605 C C . VAL A 1 212 ? -2.804 5.261 7.568 1.00 97.50 212 VAL A C 1
ATOM 1607 O O . VAL A 1 212 ? -2.387 5.993 8.478 1.00 97.50 212 VAL A O 1
ATOM 1610 N N . PHE A 1 213 ? -2.054 4.832 6.562 1.00 95.94 213 PHE A N 1
ATOM 1611 C CA . PHE A 1 213 ? -0.694 5.274 6.288 1.00 95.94 213 PHE A CA 1
ATOM 1612 C C . PHE A 1 213 ? -0.656 6.034 4.968 1.00 95.94 213 PHE A C 1
ATOM 1614 O O . PHE A 1 213 ? -1.398 5.711 4.047 1.00 95.94 213 PHE A O 1
ATOM 1621 N N . ASP A 1 214 ? 0.195 7.048 4.865 1.00 92.12 214 ASP A N 1
ATOM 1622 C CA . ASP A 1 214 ? 0.451 7.673 3.571 1.00 92.12 214 ASP A CA 1
ATOM 1623 C C . ASP A 1 214 ? 1.320 6.765 2.684 1.00 92.12 214 ASP A C 1
ATOM 1625 O O . ASP A 1 214 ? 1.802 5.717 3.115 1.00 92.12 214 ASP A O 1
ATOM 1629 N N . SER A 1 215 ? 1.561 7.185 1.443 1.00 87.38 215 SER A N 1
ATOM 1630 C CA . SER A 1 215 ? 2.398 6.445 0.492 1.00 87.38 215 SER A CA 1
ATOM 1631 C C . SER A 1 215 ? 3.874 6.318 0.911 1.00 87.38 215 SER A C 1
ATOM 1633 O O . SER A 1 215 ? 4.644 5.657 0.221 1.00 87.38 215 SER A O 1
ATOM 1635 N N . GLY A 1 216 ? 4.303 6.999 1.981 1.00 86.94 216 GLY A N 1
ATOM 1636 C CA . GLY A 1 216 ? 5.630 6.858 2.588 1.00 86.94 216 GLY A CA 1
ATOM 1637 C C . GLY A 1 216 ? 5.665 5.858 3.750 1.00 86.94 216 GLY A C 1
ATOM 1638 O O . GLY A 1 216 ? 6.711 5.688 4.385 1.00 86.94 216 GLY A O 1
ATOM 1639 N N . GLY A 1 217 ? 4.524 5.237 4.067 1.00 90.50 217 GLY A N 1
ATOM 1640 C CA . GLY A 1 217 ? 4.360 4.336 5.200 1.00 90.50 217 GLY A CA 1
ATOM 1641 C C . GLY A 1 217 ? 4.265 5.054 6.550 1.00 90.50 217 GLY A C 1
ATOM 1642 O O . GLY A 1 217 ? 4.393 4.405 7.594 1.00 90.50 217 GLY A O 1
ATOM 1643 N N . ASP A 1 218 ? 4.066 6.378 6.574 1.00 90.94 218 ASP A N 1
ATOM 1644 C CA . ASP A 1 218 ? 3.907 7.133 7.815 1.00 90.94 218 ASP A CA 1
ATOM 1645 C C . ASP A 1 218 ? 2.456 7.094 8.303 1.00 90.94 218 ASP A C 1
ATOM 1647 O O . ASP A 1 218 ? 1.500 7.272 7.552 1.00 90.94 218 ASP A O 1
ATOM 1651 N N . TYR A 1 219 ? 2.284 6.907 9.613 1.00 94.56 219 TYR A N 1
ATOM 1652 C CA . TYR A 1 219 ? 0.967 6.930 10.244 1.00 94.56 219 TYR A CA 1
ATOM 1653 C C . TYR A 1 219 ? 0.278 8.289 10.061 1.00 94.56 219 TYR A C 1
ATOM 1655 O O . TYR A 1 219 ? 0.758 9.319 10.563 1.00 94.56 219 TYR A O 1
ATOM 1663 N N . VAL A 1 220 ? -0.901 8.267 9.438 1.00 94.56 220 VAL A N 1
ATOM 1664 C CA . VAL A 1 220 ? -1.775 9.430 9.245 1.00 94.56 220 VAL A CA 1
ATOM 1665 C C . VAL A 1 220 ? -2.786 9.503 10.383 1.00 94.56 220 VAL A C 1
ATOM 1667 O O . VAL A 1 220 ? -2.726 10.424 11.204 1.00 94.56 220 VAL A O 1
ATOM 1670 N N . GLN A 1 221 ? -3.685 8.518 10.465 1.00 96.88 221 GLN A N 1
ATOM 1671 C CA . GLN A 1 221 ? -4.788 8.500 11.425 1.00 96.88 221 GLN A CA 1
ATOM 1672 C C . GLN A 1 221 ? -5.304 7.087 11.724 1.00 96.88 221 GLN A C 1
ATOM 1674 O O . GLN A 1 221 ? -4.975 6.119 11.048 1.00 96.88 221 GLN A O 1
ATOM 1679 N N . THR A 1 222 ? -6.133 6.980 12.763 1.00 97.81 222 THR A N 1
ATOM 1680 C CA . THR A 1 222 ? -6.975 5.807 13.034 1.00 97.81 222 THR A CA 1
ATOM 1681 C C . THR A 1 222 ? -8.418 6.251 12.886 1.00 97.81 222 THR A C 1
ATOM 1683 O O . THR A 1 222 ? -8.788 7.257 13.488 1.00 97.81 222 THR A O 1
ATOM 1686 N N . LEU A 1 223 ? -9.213 5.508 12.128 1.00 97.06 223 LEU A N 1
ATOM 1687 C CA . LEU A 1 223 ? -10.619 5.810 11.881 1.00 97.06 223 LEU A CA 1
ATOM 1688 C C . LEU A 1 223 ? -11.503 4.597 12.162 1.00 97.06 223 LEU A C 1
ATOM 1690 O O . LEU A 1 223 ? -11.025 3.460 12.247 1.00 97.06 223 LEU A O 1
ATOM 1694 N N . SER A 1 224 ? -12.793 4.863 12.334 1.00 97.50 224 SER A N 1
ATOM 1695 C CA . SER A 1 224 ? -13.819 3.831 12.433 1.00 97.50 224 SER A CA 1
ATOM 1696 C C . SER A 1 224 ? -14.386 3.529 11.046 1.00 97.50 224 SER A C 1
ATOM 1698 O O . SER A 1 224 ? -14.574 4.443 10.247 1.00 97.50 224 SER A O 1
ATOM 1700 N N . LEU A 1 225 ? -14.668 2.260 10.752 1.00 97.06 225 LEU A N 1
ATOM 1701 C CA . LEU A 1 225 ? -15.212 1.840 9.455 1.00 97.06 225 LEU A CA 1
ATOM 1702 C C . LEU A 1 225 ? -16.698 2.198 9.273 1.00 97.06 225 LEU A C 1
ATOM 1704 O O . LEU A 1 225 ? -17.213 2.106 8.163 1.00 97.06 225 LEU A O 1
ATOM 1708 N N . ASP A 1 226 ? -17.385 2.640 10.329 1.00 95.94 226 ASP A N 1
ATOM 1709 C CA . ASP A 1 226 ? -18.730 3.229 10.249 1.00 95.94 226 ASP A CA 1
ATOM 1710 C C . ASP A 1 226 ? -18.722 4.752 10.036 1.00 95.94 226 ASP A C 1
ATOM 1712 O O . ASP A 1 226 ? -19.772 5.342 9.765 1.00 95.94 226 ASP A O 1
ATOM 1716 N N . ALA A 1 227 ? -17.556 5.404 10.102 1.00 94.69 227 ALA A N 1
ATOM 1717 C CA . ALA A 1 227 ? -17.419 6.845 9.939 1.00 94.69 227 ALA A CA 1
ATOM 1718 C C . ALA A 1 227 ? -17.437 7.246 8.455 1.00 94.69 227 ALA A C 1
ATOM 1720 O O . ALA A 1 227 ? -16.446 7.734 7.915 1.00 94.69 227 ALA A O 1
ATOM 1721 N N . ARG A 1 228 ? -18.587 7.050 7.797 1.00 92.75 228 ARG A N 1
ATOM 1722 C CA . ARG A 1 228 ? -18.771 7.229 6.343 1.00 92.75 228 ARG A CA 1
ATOM 1723 C C . ARG A 1 228 ? -18.190 8.536 5.813 1.00 92.75 228 ARG A C 1
ATOM 1725 O O . ARG A 1 228 ? -17.403 8.494 4.885 1.00 92.75 228 ARG A O 1
ATOM 1732 N N . GLN A 1 229 ? -18.478 9.660 6.470 1.00 91.69 229 GLN A N 1
ATOM 1733 C CA . GLN A 1 229 ? -17.945 10.956 6.043 1.00 91.69 229 GLN A CA 1
ATOM 1734 C C . GLN A 1 229 ? -16.410 10.992 6.051 1.00 91.69 229 GLN A C 1
ATOM 1736 O O . GLN A 1 229 ? -15.818 11.523 5.128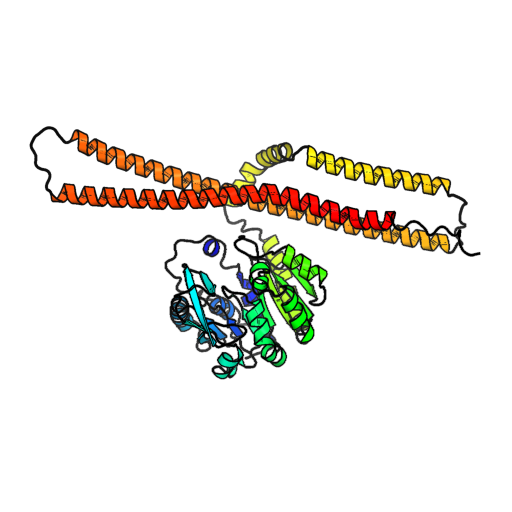 1.00 91.69 229 GLN A O 1
ATOM 1741 N N . GLN A 1 230 ? -15.756 10.411 7.062 1.00 93.62 230 GLN A N 1
ATOM 1742 C CA . GLN A 1 230 ? -14.291 10.388 7.131 1.00 93.62 230 GLN A CA 1
ATOM 1743 C C . GLN A 1 230 ? -13.681 9.466 6.072 1.00 93.62 230 GLN A C 1
ATOM 1745 O O . GLN A 1 230 ? -12.574 9.722 5.609 1.00 93.62 230 GLN A O 1
ATOM 1750 N N . LEU A 1 231 ? -14.382 8.386 5.716 1.00 93.75 231 LEU A N 1
ATOM 1751 C CA . LEU A 1 231 ? -13.982 7.483 4.639 1.00 93.75 231 LEU A CA 1
ATOM 1752 C C . LEU A 1 231 ? -14.153 8.148 3.269 1.00 93.75 231 LEU A C 1
ATOM 1754 O O . LEU A 1 231 ? -13.252 8.055 2.445 1.00 93.75 231 LEU A O 1
ATOM 1758 N N . ASP A 1 232 ? -15.252 8.871 3.057 1.00 89.88 232 ASP A N 1
ATOM 1759 C CA . ASP A 1 232 ? -15.476 9.653 1.838 1.00 89.88 232 ASP A CA 1
ATOM 1760 C C . ASP A 1 232 ? -14.419 10.766 1.714 1.00 89.88 232 ASP A C 1
ATOM 1762 O O . ASP A 1 232 ? -13.780 10.902 0.673 1.00 89.88 232 ASP A O 1
ATOM 1766 N N . ASP A 1 233 ? -14.143 11.491 2.806 1.00 90.19 233 ASP A N 1
ATOM 1767 C CA . ASP A 1 233 ? -13.084 12.505 2.862 1.00 90.19 233 ASP A CA 1
ATOM 1768 C C . ASP A 1 233 ? -11.696 11.891 2.582 1.00 90.19 233 ASP A C 1
ATOM 1770 O O . ASP A 1 233 ? -10.846 12.527 1.955 1.00 90.19 233 ASP A O 1
ATOM 1774 N N . LEU A 1 234 ? -11.451 10.653 3.035 1.00 91.50 234 LEU A N 1
ATOM 1775 C CA . LEU A 1 234 ? -10.216 9.917 2.759 1.00 91.50 234 LEU A CA 1
ATOM 1776 C C . LEU A 1 234 ? -10.090 9.587 1.268 1.00 91.50 234 LEU A C 1
ATOM 1778 O O . LEU A 1 234 ? -9.026 9.826 0.698 1.00 91.50 234 LEU A O 1
ATOM 1782 N N . SER A 1 235 ? -11.150 9.076 0.637 1.00 90.00 235 SER A N 1
ATOM 1783 C CA . SER A 1 235 ? -11.170 8.785 -0.802 1.00 90.00 235 SER A CA 1
ATOM 1784 C C . SER A 1 235 ? -11.048 10.058 -1.650 1.00 90.00 235 SER A C 1
ATOM 1786 O O . SER A 1 235 ? -10.374 10.048 -2.675 1.00 90.00 235 SER A O 1
ATOM 1788 N N . ASP A 1 236 ? -11.612 11.182 -1.205 1.00 87.94 236 ASP A N 1
ATOM 1789 C CA . ASP A 1 236 ? -11.435 12.484 -1.861 1.00 87.94 236 ASP A CA 1
ATOM 1790 C C . ASP A 1 236 ? -10.002 13.024 -1.724 1.00 87.94 236 ASP A C 1
ATOM 1792 O O . ASP A 1 236 ? -9.495 13.716 -2.617 1.00 87.94 236 ASP A O 1
ATOM 1796 N N . TYR A 1 237 ? -9.354 12.752 -0.587 1.00 87.88 237 TYR A N 1
ATOM 1797 C CA . TYR A 1 237 ? -7.973 13.155 -0.327 1.00 87.88 237 TYR A CA 1
ATOM 1798 C C . TYR A 1 237 ? -6.966 12.289 -1.096 1.00 87.88 237 TYR A C 1
ATOM 1800 O O . TYR A 1 237 ? -5.979 12.821 -1.609 1.00 87.88 237 TYR A O 1
ATOM 1808 N N . PHE A 1 238 ? -7.243 10.987 -1.219 1.00 89.00 238 PHE A N 1
ATOM 1809 C CA . PHE A 1 238 ? -6.480 9.998 -1.984 1.00 89.00 238 PHE A CA 1
ATOM 1810 C C . PHE A 1 238 ? -7.303 9.508 -3.190 1.00 89.00 238 PHE A C 1
ATOM 1812 O O . PHE A 1 238 ? -7.798 8.379 -3.191 1.00 89.00 238 PHE A O 1
ATOM 1819 N N . PRO A 1 239 ? -7.471 10.351 -4.230 1.00 84.00 239 PRO A N 1
ATOM 1820 C CA . PRO A 1 239 ? -8.387 10.076 -5.339 1.00 84.00 239 PRO A CA 1
ATOM 1821 C C . PRO A 1 239 ? -7.919 8.961 -6.283 1.00 84.00 239 PRO A C 1
ATOM 1823 O O . PRO A 1 239 ? -8.641 8.621 -7.217 1.00 84.00 239 PRO A O 1
ATOM 1826 N N . GLY A 1 240 ? -6.719 8.418 -6.083 1.00 84.12 240 GLY A N 1
ATOM 1827 C CA . GLY A 1 240 ? -6.151 7.375 -6.923 1.00 84.12 240 GLY A CA 1
ATOM 1828 C C . GLY A 1 240 ? -5.540 7.845 -8.242 1.00 84.12 240 GLY A C 1
ATOM 1829 O O . GLY A 1 240 ? -5.357 9.045 -8.491 1.00 84.12 240 GLY A O 1
ATOM 1830 N N . GLY A 1 241 ? -5.244 6.863 -9.096 1.00 76.75 241 GLY A N 1
ATOM 1831 C CA . GLY A 1 241 ? -4.802 7.049 -10.482 1.00 76.75 241 GLY A CA 1
ATOM 1832 C C . GLY A 1 241 ? -3.303 7.324 -10.649 1.00 76.75 241 GLY A C 1
ATOM 1833 O O . GLY A 1 241 ? -2.490 7.014 -9.784 1.00 76.75 241 GLY A O 1
ATOM 1834 N N . GLU A 1 242 ? -2.923 7.930 -11.780 1.00 67.31 242 GLU A N 1
ATOM 1835 C CA . GLU A 1 242 ? -1.514 8.198 -12.144 1.00 67.31 242 GLU A CA 1
ATOM 1836 C C . GLU A 1 242 ? -0.819 9.240 -11.251 1.00 67.31 242 GLU A C 1
ATOM 1838 O O . GLU A 1 242 ? 0.381 9.481 -11.369 1.00 67.31 242 GLU A O 1
ATOM 1843 N N . ARG A 1 243 ? -1.547 9.851 -10.311 1.00 63.75 243 ARG A N 1
ATOM 1844 C CA . ARG A 1 243 ? -0.985 10.853 -9.408 1.00 63.75 243 ARG A CA 1
ATOM 1845 C C . ARG A 1 243 ? 0.008 10.200 -8.449 1.00 63.75 243 ARG A C 1
ATOM 1847 O O . ARG A 1 243 ? -0.353 9.310 -7.682 1.00 63.75 243 ARG A O 1
ATOM 1854 N N . LEU A 1 244 ? 1.223 10.749 -8.395 1.00 57.31 244 LEU A N 1
ATOM 1855 C CA . LEU A 1 244 ? 2.339 10.317 -7.534 1.00 57.31 244 LEU A CA 1
ATOM 1856 C C . LEU A 1 244 ? 2.009 10.165 -6.029 1.00 57.31 244 LEU A C 1
ATOM 1858 O O . LEU A 1 244 ? 2.762 9.510 -5.313 1.00 57.31 244 LEU A O 1
ATOM 1862 N N . TYR A 1 245 ? 0.888 10.721 -5.554 1.00 66.88 245 TYR A N 1
ATOM 1863 C CA . TYR A 1 245 ? 0.404 10.641 -4.166 1.00 66.88 245 TYR A CA 1
ATOM 1864 C C . TYR A 1 245 ? -1.095 10.305 -4.076 1.00 66.88 245 TYR A C 1
ATOM 1866 O O . TYR A 1 245 ? -1.784 10.733 -3.152 1.00 66.88 245 TYR A O 1
ATOM 1874 N N . GLY A 1 246 ? -1.623 9.593 -5.074 1.00 82.88 246 GLY A N 1
ATOM 1875 C CA . GLY A 1 246 ? -3.050 9.297 -5.189 1.00 82.88 246 GLY A CA 1
ATOM 1876 C C . GLY A 1 246 ? -3.573 8.220 -4.237 1.00 82.88 246 GLY A C 1
ATOM 1877 O O . GLY A 1 246 ? -4.782 8.078 -4.144 1.00 82.88 246 GLY A O 1
ATOM 1878 N N . PHE A 1 247 ? -2.716 7.486 -3.527 1.00 91.19 247 PHE A N 1
ATOM 1879 C CA . PHE A 1 247 ? -3.112 6.320 -2.730 1.00 91.19 247 PHE A CA 1
ATOM 1880 C C . PHE A 1 247 ? -2.633 6.410 -1.276 1.00 91.19 247 PHE A C 1
ATOM 1882 O O . PHE A 1 247 ? -1.712 7.163 -0.947 1.00 91.19 247 PHE A O 1
ATOM 1889 N N . CYS A 1 248 ? -3.245 5.602 -0.416 1.00 94.06 248 CYS A N 1
ATOM 1890 C CA . CYS A 1 248 ? -2.823 5.387 0.964 1.00 94.06 248 CYS A CA 1
ATOM 1891 C C . CYS A 1 248 ? -2.852 3.892 1.295 1.00 94.06 248 CYS A C 1
ATOM 1893 O O . CYS A 1 248 ? -3.600 3.145 0.670 1.00 94.06 248 CYS A O 1
ATOM 1895 N N . ASP A 1 249 ? -2.070 3.447 2.278 1.00 95.69 249 ASP A N 1
ATOM 1896 C CA . ASP A 1 249 ? -2.213 2.077 2.775 1.00 95.69 249 ASP A CA 1
ATOM 1897 C C . ASP A 1 249 ? -3.227 2.052 3.915 1.00 95.69 249 ASP A C 1
ATOM 1899 O O . ASP A 1 249 ? -3.199 2.888 4.829 1.00 95.69 249 ASP A O 1
ATOM 1903 N N . ILE A 1 250 ? -4.105 1.056 3.900 1.00 97.19 250 ILE A N 1
ATOM 1904 C CA . ILE A 1 250 ? -5.106 0.849 4.938 1.00 97.19 250 ILE A CA 1
ATOM 1905 C C . ILE A 1 250 ? -4.833 -0.467 5.645 1.00 97.19 250 ILE A C 1
ATOM 1907 O O . ILE A 1 250 ? -4.732 -1.518 5.023 1.00 97.19 250 ILE A O 1
ATOM 1911 N N . CYS A 1 251 ? -4.764 -0.404 6.974 1.00 98.50 251 CYS A N 1
ATOM 1912 C CA . CYS A 1 251 ? -4.664 -1.560 7.850 1.00 98.50 251 CYS A CA 1
ATOM 1913 C C . CYS A 1 251 ? -5.943 -1.710 8.681 1.00 98.50 251 CYS A C 1
ATOM 1915 O O . CYS A 1 251 ? -6.152 -0.941 9.624 1.00 98.50 251 CYS A O 1
ATOM 1917 N N . ALA A 1 252 ? -6.809 -2.667 8.340 1.00 98.62 252 ALA A N 1
ATOM 1918 C CA . ALA A 1 252 ? -8.094 -2.879 9.007 1.00 98.62 252 ALA A CA 1
ATOM 1919 C C . ALA A 1 252 ? -8.060 -4.046 10.002 1.00 98.62 252 ALA A C 1
ATOM 1921 O O . ALA A 1 252 ? -7.479 -5.103 9.750 1.00 98.62 252 ALA A O 1
ATOM 1922 N N . PHE A 1 253 ? -8.750 -3.849 11.126 1.00 98.81 253 PHE A N 1
ATOM 1923 C CA . PHE A 1 253 ? -8.797 -4.781 12.250 1.00 98.81 253 PHE A CA 1
ATOM 1924 C C . PHE A 1 253 ? -10.229 -5.245 12.523 1.00 98.81 253 PHE A C 1
ATOM 1926 O O . PHE A 1 253 ? -11.159 -4.426 12.595 1.00 98.81 253 PHE A O 1
ATOM 1933 N N . HIS A 1 254 ? -10.382 -6.556 12.718 1.00 98.81 254 HIS A N 1
ATOM 1934 C CA . HIS A 1 254 ? -11.601 -7.153 13.252 1.00 98.81 254 HIS A CA 1
ATOM 1935 C C . HIS A 1 254 ? -11.813 -6.689 14.704 1.00 98.81 254 HIS A C 1
ATOM 1937 O O . HIS A 1 254 ? -10.854 -6.349 15.398 1.00 98.81 254 HIS A O 1
ATOM 1943 N N . GLU A 1 255 ? -13.052 -6.672 15.199 1.00 98.50 255 GLU A N 1
ATOM 1944 C CA . GLU A 1 255 ? -13.356 -6.261 16.583 1.00 98.50 255 GLU A CA 1
ATOM 1945 C C . GLU A 1 255 ? -12.629 -7.099 17.652 1.00 98.50 255 GLU A C 1
ATOM 1947 O O . GLU A 1 255 ? -12.304 -6.599 18.727 1.00 98.50 255 GLU A O 1
ATOM 1952 N N . GLU A 1 256 ? -12.285 -8.342 17.314 1.00 98.50 256 GLU A N 1
ATOM 1953 C CA . GLU A 1 256 ? -11.481 -9.250 18.148 1.00 98.50 256 GLU A CA 1
ATOM 1954 C C . GLU A 1 256 ? -10.002 -8.829 18.258 1.00 98.50 256 GLU A C 1
ATOM 1956 O O . GLU A 1 256 ? -9.313 -9.221 19.196 1.00 98.50 256 GLU A O 1
ATOM 1961 N N . ASP A 1 257 ? -9.509 -7.988 17.343 1.00 98.56 257 ASP A N 1
ATOM 1962 C CA . ASP A 1 257 ? -8.111 -7.546 17.266 1.00 98.56 257 ASP A CA 1
ATOM 1963 C C . ASP A 1 257 ? -7.880 -6.169 17.917 1.00 98.56 257 ASP A C 1
ATOM 1965 O O . ASP A 1 257 ? -6.927 -5.453 17.590 1.00 98.56 257 ASP A O 1
ATOM 1969 N N . LEU A 1 258 ? -8.732 -5.781 18.874 1.00 97.56 258 LEU A N 1
ATOM 1970 C CA . LEU A 1 258 ? -8.672 -4.479 19.547 1.00 97.56 258 LEU A CA 1
ATOM 1971 C C . LEU A 1 258 ? -7.299 -4.193 20.181 1.00 97.56 258 LEU A C 1
ATOM 1973 O O . LEU A 1 258 ? -6.743 -3.103 20.006 1.00 97.56 258 LEU A O 1
ATOM 1977 N N . GLU A 1 259 ? -6.743 -5.175 20.893 1.00 97.75 259 GLU A N 1
ATOM 1978 C CA . GLU A 1 259 ? -5.433 -5.073 21.548 1.00 97.75 259 GLU A CA 1
ATOM 1979 C C . GLU A 1 259 ? -4.286 -4.988 20.537 1.00 97.75 259 GLU A C 1
ATOM 1981 O O . GLU A 1 259 ? -3.360 -4.183 20.700 1.00 97.75 259 GLU A O 1
ATOM 1986 N N . LEU A 1 260 ? -4.371 -5.767 19.452 1.00 98.31 260 LEU A N 1
ATOM 1987 C CA . LEU A 1 260 ? -3.388 -5.743 18.372 1.00 98.31 260 LEU A CA 1
ATOM 1988 C C . LEU A 1 260 ? -3.326 -4.350 17.747 1.00 98.31 260 LEU A C 1
ATOM 1990 O O . LEU A 1 260 ? -2.252 -3.753 17.652 1.00 98.31 260 LEU A O 1
ATOM 1994 N N . ARG A 1 261 ? -4.493 -3.792 17.412 1.00 98.00 261 ARG A N 1
ATOM 1995 C CA . ARG A 1 261 ? -4.644 -2.434 16.885 1.00 98.00 261 ARG A CA 1
ATOM 1996 C C . ARG A 1 261 ? -4.040 -1.385 17.817 1.00 98.00 261 ARG A C 1
ATOM 1998 O O . ARG A 1 261 ? -3.300 -0.516 17.358 1.00 98.00 261 ARG A O 1
ATOM 2005 N N . ILE A 1 262 ? -4.348 -1.434 19.120 1.00 97.56 262 ILE A N 1
ATOM 2006 C CA . ILE A 1 262 ? -3.821 -0.469 20.107 1.00 97.56 262 ILE A CA 1
ATOM 2007 C C . ILE A 1 262 ? -2.292 -0.517 20.134 1.00 97.56 262 ILE A C 1
ATOM 2009 O O . ILE A 1 262 ? -1.643 0.534 20.140 1.00 97.56 262 ILE A O 1
ATOM 2013 N N . ARG A 1 263 ? -1.719 -1.725 20.121 1.00 98.00 263 ARG A N 1
ATOM 2014 C CA . ARG A 1 263 ? -0.270 -1.937 20.105 1.00 98.00 263 ARG A CA 1
ATOM 2015 C C . ARG A 1 263 ? 0.36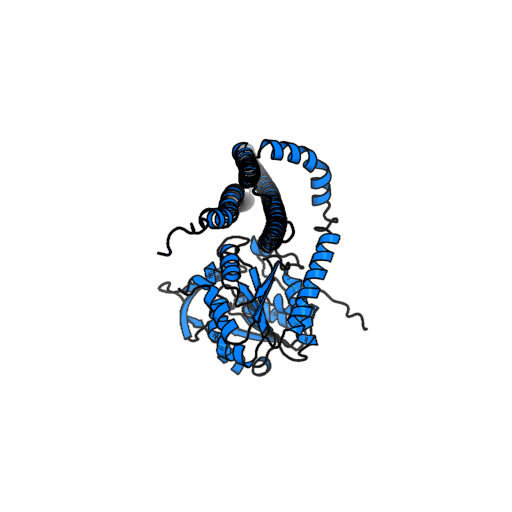5 -1.374 18.837 1.00 98.00 263 ARG A C 1
ATOM 2017 O O . ARG A 1 263 ? 1.293 -0.579 18.953 1.00 98.00 263 ARG A O 1
ATOM 2024 N N . VAL A 1 264 ? -0.159 -1.732 17.663 1.00 97.88 264 VAL A N 1
ATOM 2025 C CA . VAL A 1 264 ? 0.337 -1.244 16.365 1.00 97.88 264 VAL A CA 1
ATOM 2026 C C . VAL A 1 264 ? 0.285 0.280 16.330 1.00 97.88 264 VAL A C 1
ATOM 2028 O O . VAL A 1 264 ? 1.310 0.923 16.132 1.00 97.88 264 VAL A O 1
ATOM 2031 N N . ARG A 1 265 ? -0.865 0.885 16.648 1.00 97.69 265 ARG A N 1
ATOM 2032 C CA . ARG A 1 265 ? -1.015 2.346 16.685 1.00 97.69 265 ARG A CA 1
ATOM 2033 C C . ARG A 1 265 ? 0.003 3.019 17.608 1.00 97.69 265 ARG A C 1
ATOM 2035 O O . ARG A 1 265 ? 0.560 4.053 17.248 1.00 97.69 265 ARG A O 1
ATOM 2042 N N . ARG A 1 266 ? 0.233 2.469 18.807 1.00 97.62 266 ARG A N 1
ATOM 2043 C CA . ARG A 1 266 ? 1.219 3.012 19.754 1.00 97.62 266 ARG A CA 1
ATOM 2044 C C . ARG A 1 266 ? 2.622 2.985 19.152 1.00 97.62 266 ARG A C 1
ATOM 2046 O O . ARG A 1 266 ? 3.282 4.020 19.144 1.00 97.62 266 ARG A O 1
ATOM 2053 N N . THR A 1 267 ? 3.028 1.840 18.608 1.00 96.88 267 THR A N 1
ATOM 2054 C CA . THR A 1 267 ? 4.326 1.669 17.948 1.00 96.88 267 THR A CA 1
ATOM 2055 C C . THR A 1 267 ? 4.503 2.654 16.792 1.00 96.88 267 THR A C 1
ATOM 2057 O O . THR A 1 267 ? 5.543 3.298 16.691 1.00 96.88 267 THR A O 1
ATOM 2060 N N . GLU A 1 268 ? 3.484 2.854 15.959 1.00 96.00 268 GLU A N 1
ATOM 2061 C CA . GLU A 1 268 ? 3.571 3.788 14.833 1.00 96.00 268 GLU A CA 1
ATOM 2062 C C . GLU A 1 268 ? 3.644 5.259 15.271 1.00 96.00 268 GLU A C 1
ATOM 2064 O O . GLU A 1 268 ? 4.417 6.039 14.712 1.00 96.00 268 GLU A O 1
ATOM 2069 N N . LEU A 1 269 ? 2.918 5.648 16.324 1.00 94.56 269 LEU A N 1
ATOM 2070 C CA . LEU A 1 269 ? 3.036 6.989 16.907 1.00 94.56 269 LEU A CA 1
ATOM 2071 C C . LEU A 1 269 ? 4.427 7.240 17.506 1.00 94.56 269 LEU A C 1
ATOM 2073 O O . LEU A 1 269 ? 4.963 8.340 17.366 1.00 94.56 269 LEU A O 1
ATOM 2077 N N . GLU A 1 270 ? 5.011 6.244 18.171 1.00 94.19 270 GLU A N 1
ATOM 2078 C CA . GLU A 1 270 ? 6.373 6.315 18.711 1.00 94.19 270 GLU A CA 1
ATOM 2079 C C . GLU A 1 270 ? 7.409 6.437 17.591 1.00 94.19 270 GLU A C 1
ATOM 2081 O O . GLU A 1 270 ? 8.237 7.348 17.623 1.00 94.19 270 GLU A O 1
ATOM 2086 N N . ASN A 1 271 ? 7.306 5.615 16.545 1.00 90.25 271 ASN A N 1
ATOM 2087 C CA . ASN A 1 271 ? 8.196 5.695 15.386 1.00 90.25 271 ASN A CA 1
ATOM 2088 C C . ASN A 1 271 ? 8.098 7.042 14.675 1.00 90.25 271 ASN A C 1
ATOM 2090 O O . ASN A 1 271 ? 9.120 7.636 14.333 1.00 90.25 271 ASN A O 1
ATOM 2094 N N . ARG A 1 272 ? 6.886 7.583 14.521 1.00 87.75 272 ARG A N 1
ATOM 2095 C CA . ARG A 1 272 ? 6.688 8.919 13.950 1.00 87.75 272 ARG A CA 1
ATOM 2096 C C . ARG A 1 272 ? 7.357 10.005 14.795 1.00 87.75 272 ARG A C 1
ATOM 2098 O O . ARG A 1 272 ? 7.943 10.936 14.246 1.00 87.75 272 ARG A O 1
ATOM 2105 N N . ARG A 1 273 ? 7.301 9.903 16.129 1.00 90.19 273 ARG A N 1
ATOM 2106 C CA . ARG A 1 273 ? 8.006 10.831 17.035 1.00 90.19 273 ARG A CA 1
ATOM 2107 C C . ARG A 1 273 ? 9.521 10.719 16.878 1.00 90.19 273 ARG A C 1
ATOM 2109 O O . ARG A 1 273 ? 10.176 11.751 16.767 1.00 90.19 273 ARG A O 1
ATOM 2116 N N . LEU A 1 274 ? 10.059 9.502 16.809 1.00 87.25 274 LEU A N 1
ATOM 2117 C CA . LEU A 1 274 ? 11.492 9.261 16.614 1.00 87.25 274 LEU A CA 1
ATOM 2118 C C . LEU A 1 274 ? 11.987 9.801 15.265 1.00 87.25 274 LEU A C 1
ATOM 2120 O O . LEU A 1 274 ? 13.001 10.495 15.226 1.00 87.25 274 LEU A O 1
ATOM 2124 N N . ARG A 1 275 ? 11.244 9.575 14.172 1.00 83.75 275 ARG A N 1
ATOM 2125 C CA . ARG A 1 275 ? 11.548 10.138 12.840 1.00 83.75 275 ARG A CA 1
ATOM 2126 C C . ARG A 1 275 ? 11.545 11.672 12.849 1.00 83.75 275 ARG A C 1
ATOM 2128 O O . ARG A 1 275 ? 12.410 12.299 12.255 1.00 83.75 275 ARG A O 1
ATOM 2135 N N . ARG A 1 276 ? 10.622 12.300 13.589 1.00 82.69 276 ARG A N 1
ATOM 2136 C CA . ARG A 1 276 ? 10.611 13.766 13.767 1.00 82.69 276 ARG A CA 1
ATOM 2137 C C . ARG A 1 276 ? 11.809 14.276 14.567 1.00 82.69 276 ARG A C 1
ATOM 2139 O O . ARG A 1 276 ? 12.350 15.319 14.225 1.00 82.69 276 ARG A O 1
ATOM 2146 N N . GLN A 1 277 ? 12.212 13.565 15.621 1.00 82.62 277 GLN A N 1
ATOM 2147 C CA . GLN A 1 277 ? 13.355 13.946 16.463 1.00 82.62 277 GLN A CA 1
ATOM 2148 C C . GLN A 1 277 ? 14.694 13.784 15.743 1.00 82.62 277 GLN A C 1
ATOM 2150 O O . GLN A 1 277 ? 15.585 14.607 15.911 1.00 82.62 277 GLN A O 1
ATOM 2155 N N . THR A 1 278 ? 14.823 12.737 14.930 1.00 76.50 278 THR A N 1
ATOM 2156 C CA . THR A 1 278 ? 16.021 12.480 14.116 1.00 76.50 278 THR A CA 1
ATOM 2157 C C . THR A 1 278 ? 16.093 13.366 12.864 1.00 76.50 278 THR A C 1
ATOM 2159 O O . THR A 1 278 ? 17.136 13.423 12.211 1.00 76.50 278 THR A O 1
ATOM 2162 N N . GLY A 1 279 ? 15.018 14.118 12.582 1.00 59.03 279 GLY A N 1
ATOM 2163 C CA . GLY A 1 279 ? 14.850 14.941 11.389 1.00 59.03 279 GLY A CA 1
ATOM 2164 C C . GLY A 1 279 ? 14.769 14.100 10.109 1.00 59.03 279 GLY A C 1
ATOM 2165 O O . GLY A 1 279 ? 15.057 12.901 10.126 1.00 59.03 279 GLY A O 1
ATOM 2166 N N . PRO A 1 280 ? 14.406 14.701 8.962 1.00 55.38 280 PRO A N 1
ATOM 2167 C CA . PRO A 1 280 ? 14.767 14.110 7.680 1.00 55.38 280 PRO A CA 1
ATOM 2168 C C . PRO A 1 280 ? 16.294 14.064 7.658 1.00 55.38 280 PRO A C 1
ATOM 2170 O O . PRO A 1 280 ? 16.896 15.124 7.546 1.00 55.38 280 PRO A O 1
ATOM 2173 N N . LEU A 1 281 ? 16.883 12.889 7.928 1.00 51.31 281 LEU A N 1
ATOM 2174 C CA . LEU A 1 281 ? 18.325 12.612 7.956 1.00 51.31 281 LEU A CA 1
ATOM 2175 C C . LEU A 1 281 ? 19.167 13.898 8.022 1.00 51.31 281 LEU A C 1
ATOM 2177 O O . LEU A 1 281 ? 19.653 14.367 6.997 1.00 51.31 281 LEU A O 1
ATOM 2181 N N . GLN A 1 282 ? 19.382 14.474 9.213 1.00 42.75 282 GLN A N 1
ATOM 2182 C CA . GLN A 1 282 ? 20.315 15.611 9.371 1.00 42.75 282 GLN A CA 1
ATOM 2183 C C . GLN A 1 282 ? 21.750 15.293 8.880 1.00 42.75 282 GLN A C 1
ATOM 2185 O O . GLN A 1 282 ? 22.610 16.171 8.850 1.00 42.75 282 GLN A O 1
ATOM 2190 N N . ASN A 1 283 ? 22.000 14.043 8.479 1.00 39.31 283 ASN A N 1
ATOM 2191 C CA . ASN A 1 283 ? 23.222 13.554 7.862 1.00 39.31 283 ASN A CA 1
ATOM 2192 C C . ASN A 1 283 ? 23.214 13.579 6.322 1.00 39.31 283 ASN A C 1
ATOM 2194 O O . ASN A 1 283 ? 24.201 13.137 5.741 1.00 39.31 283 ASN A O 1
ATOM 2198 N N . GLU A 1 284 ? 22.177 14.087 5.644 1.00 43.16 284 GLU A N 1
ATOM 2199 C CA . GLU A 1 284 ? 22.337 14.492 4.243 1.00 43.16 284 GLU A CA 1
ATOM 2200 C C . GLU A 1 284 ? 22.956 15.900 4.191 1.00 43.16 284 GLU A C 1
ATOM 2202 O O . GLU A 1 284 ? 22.263 16.887 4.469 1.00 43.16 284 GLU A O 1
ATOM 2207 N N . PRO A 1 285 ? 24.247 16.046 3.822 1.00 46.28 285 PRO A N 1
ATOM 2208 C CA . PRO A 1 285 ? 24.896 17.357 3.716 1.00 46.28 285 PRO A CA 1
ATOM 2209 C C . PRO A 1 285 ? 24.151 18.310 2.766 1.00 46.28 285 PRO A C 1
ATOM 2211 O O . PRO A 1 285 ? 24.229 19.527 2.919 1.00 46.28 285 PRO A O 1
ATOM 2214 N N . THR A 1 286 ? 23.364 17.768 1.835 1.00 48.75 286 THR A N 1
ATOM 2215 C CA . THR A 1 286 ? 22.502 18.502 0.906 1.00 48.75 286 THR A CA 1
ATOM 2216 C C . THR A 1 286 ? 21.469 19.372 1.629 1.00 48.75 286 THR A C 1
ATOM 2218 O O . THR A 1 286 ? 21.342 20.553 1.312 1.00 48.75 286 THR A O 1
ATOM 2221 N N . PHE A 1 287 ? 20.776 18.838 2.642 1.00 42.66 287 PHE A N 1
ATOM 2222 C CA . PHE A 1 287 ? 19.693 19.555 3.327 1.00 42.66 287 PHE A CA 1
ATOM 2223 C C . PHE A 1 287 ? 20.220 20.664 4.246 1.00 42.66 287 PHE A C 1
ATOM 2225 O O . PHE A 1 287 ? 19.640 21.747 4.308 1.00 42.66 287 PHE A O 1
ATOM 2232 N N . ARG A 1 288 ? 21.356 20.427 4.917 1.00 44.88 288 ARG A N 1
ATOM 2233 C CA . ARG A 1 288 ? 22.014 21.420 5.783 1.00 44.88 288 ARG A CA 1
ATOM 2234 C C . ARG A 1 288 ? 22.552 22.605 4.976 1.00 44.88 288 ARG A C 1
ATOM 2236 O O . ARG A 1 288 ? 22.305 23.749 5.340 1.00 44.88 288 ARG A O 1
ATOM 2243 N N . ASN A 1 289 ? 23.172 22.334 3.825 1.00 51.47 289 ASN A N 1
ATOM 2244 C CA . ASN A 1 289 ? 23.689 23.370 2.926 1.00 51.47 289 ASN A CA 1
ATOM 2245 C C . ASN A 1 289 ? 22.569 24.197 2.261 1.00 51.47 289 ASN A C 1
ATOM 2247 O O . ASN A 1 289 ? 22.729 25.400 2.059 1.00 51.47 289 ASN A O 1
ATOM 2251 N N . LEU A 1 290 ? 21.417 23.585 1.960 1.00 49.12 290 LEU A N 1
ATOM 2252 C CA . LEU A 1 290 ? 20.222 24.298 1.485 1.00 49.12 290 LEU A CA 1
ATOM 2253 C C . LEU A 1 290 ? 19.587 25.154 2.591 1.00 49.12 290 LEU A C 1
ATOM 2255 O O . LEU A 1 290 ? 19.206 26.301 2.344 1.00 49.12 290 LEU A O 1
ATOM 2259 N N . ALA A 1 291 ? 19.514 24.625 3.815 1.00 45.56 291 ALA A N 1
ATOM 2260 C CA . ALA A 1 291 ? 18.910 25.324 4.940 1.00 45.56 291 ALA A CA 1
ATOM 2261 C C . ALA A 1 291 ? 19.733 26.536 5.412 1.00 45.56 291 ALA A C 1
ATOM 2263 O O . ALA A 1 291 ? 19.171 27.593 5.697 1.00 45.56 291 ALA A O 1
ATOM 2264 N N . GLU A 1 292 ? 21.060 26.404 5.456 1.00 50.97 292 GLU A N 1
ATOM 2265 C CA . GLU A 1 292 ? 21.966 27.452 5.940 1.00 50.97 292 GLU A CA 1
ATOM 2266 C C . GLU A 1 292 ? 22.299 28.503 4.860 1.00 50.97 292 GLU A C 1
ATOM 2268 O O . GLU A 1 292 ? 22.631 29.637 5.200 1.00 50.97 292 GLU A O 1
ATOM 2273 N N . GLY A 1 293 ? 22.148 28.177 3.566 1.00 52.12 293 GLY A N 1
ATOM 2274 C CA . GLY A 1 293 ? 22.481 29.081 2.455 1.00 52.12 293 GLY A CA 1
ATOM 2275 C C . GLY A 1 293 ? 21.306 29.786 1.761 1.00 52.12 293 GLY A C 1
ATOM 2276 O O . GLY A 1 293 ? 21.495 30.883 1.240 1.00 52.12 293 GLY A O 1
ATOM 2277 N N . GLN A 1 294 ? 20.103 29.193 1.716 1.00 50.34 294 GLN A N 1
ATOM 2278 C CA . GLN A 1 294 ? 19.015 29.676 0.836 1.00 50.34 294 GLN A CA 1
ATOM 2279 C C . GLN A 1 294 ? 17.708 30.052 1.546 1.00 50.34 294 GLN A C 1
ATOM 2281 O O . GLN A 1 294 ? 16.852 30.698 0.945 1.00 50.34 294 GLN A O 1
ATOM 2286 N N . ILE A 1 295 ? 17.528 29.699 2.822 1.00 44.97 295 ILE A N 1
ATOM 2287 C CA . ILE A 1 295 ? 16.285 30.005 3.550 1.00 44.97 295 ILE A CA 1
ATOM 2288 C C . ILE A 1 295 ? 16.055 31.519 3.746 1.00 44.97 295 ILE A C 1
ATOM 2290 O O . ILE A 1 295 ? 14.915 31.952 3.565 1.00 44.97 295 ILE A O 1
ATOM 2294 N N . PRO A 1 296 ? 17.060 32.362 4.072 1.00 47.53 296 PRO A N 1
ATOM 2295 C CA . PRO A 1 296 ? 16.822 33.796 4.267 1.00 47.53 296 PRO A CA 1
ATOM 2296 C C . PRO A 1 296 ? 16.388 34.527 2.985 1.00 47.53 296 PRO A C 1
ATOM 2298 O O . PRO A 1 296 ? 15.492 35.374 3.030 1.00 47.53 296 PRO A O 1
ATOM 2301 N N . SER A 1 297 ? 16.971 34.174 1.834 1.00 49.91 297 SER A N 1
ATOM 2302 C CA . SER A 1 297 ? 16.608 34.746 0.532 1.00 49.91 297 SER A CA 1
ATOM 2303 C C . SER A 1 297 ? 15.227 34.267 0.069 1.00 49.91 297 SER A C 1
ATOM 2305 O O . SER A 1 297 ? 14.390 35.099 -0.284 1.00 49.91 297 SER A O 1
ATOM 2307 N N . HIS A 1 298 ? 14.919 32.969 0.199 1.00 44.84 298 HIS A N 1
ATOM 2308 C CA . HIS A 1 298 ? 13.598 32.426 -0.165 1.00 44.84 298 HIS A CA 1
ATOM 2309 C C . HIS A 1 298 ? 12.460 32.948 0.708 1.00 44.84 298 HIS A C 1
ATOM 2311 O O . HIS A 1 298 ? 11.358 33.172 0.214 1.00 44.84 298 HIS A O 1
ATOM 2317 N N . ARG A 1 299 ? 12.694 33.195 2.003 1.00 42.31 299 ARG A N 1
ATOM 2318 C CA . ARG A 1 299 ? 11.661 33.752 2.893 1.00 42.31 299 ARG A CA 1
ATOM 2319 C C . ARG A 1 299 ? 11.213 35.148 2.445 1.00 42.31 299 ARG A C 1
ATOM 2321 O O . ARG A 1 299 ? 10.044 35.490 2.605 1.00 42.31 299 ARG A O 1
ATOM 2328 N N . THR A 1 300 ? 12.128 35.915 1.855 1.00 48.16 300 THR A N 1
ATOM 2329 C CA . THR A 1 300 ? 11.870 37.260 1.324 1.00 48.16 300 THR A CA 1
ATOM 2330 C C . THR A 1 300 ? 11.145 37.192 -0.026 1.00 48.16 300 THR A C 1
ATOM 2332 O O . THR A 1 300 ? 10.175 37.913 -0.240 1.00 48.16 300 THR A O 1
ATOM 2335 N N . GLU A 1 301 ? 11.532 36.270 -0.913 1.00 44.09 301 GLU A N 1
ATOM 2336 C CA . GLU A 1 301 ? 10.865 36.063 -2.210 1.00 44.09 301 GLU A CA 1
ATOM 2337 C C . GLU A 1 301 ? 9.457 35.466 -2.074 1.00 44.09 301 GLU A C 1
ATOM 2339 O O . GLU A 1 301 ? 8.526 35.911 -2.742 1.00 44.09 301 GLU A O 1
ATOM 2344 N N . VAL A 1 302 ? 9.258 34.509 -1.164 1.00 42.31 302 VAL A N 1
ATOM 2345 C CA . VAL A 1 302 ? 7.944 33.905 -0.898 1.00 42.31 302 VAL A CA 1
ATOM 2346 C C . VAL A 1 302 ? 6.987 34.909 -0.257 1.00 42.31 302 VAL A C 1
ATOM 2348 O O . VAL A 1 302 ? 5.812 34.908 -0.619 1.00 42.31 302 VAL A O 1
ATOM 2351 N N . ALA A 1 303 ? 7.465 35.784 0.636 1.00 45.88 303 ALA A N 1
ATOM 2352 C CA . ALA A 1 303 ? 6.657 36.866 1.204 1.00 45.88 303 ALA A CA 1
ATOM 2353 C C . ALA A 1 303 ? 6.175 37.857 0.130 1.00 45.88 303 ALA A C 1
ATOM 2355 O O . ALA A 1 303 ? 5.048 38.335 0.215 1.00 45.88 303 ALA A O 1
ATOM 2356 N N . ASN A 1 304 ? 6.983 38.085 -0.910 1.00 47.91 304 ASN A N 1
ATOM 2357 C CA . ASN A 1 304 ? 6.635 38.940 -2.049 1.00 47.91 304 ASN A CA 1
ATOM 2358 C C . ASN A 1 304 ? 5.780 38.228 -3.120 1.00 47.91 304 ASN A C 1
ATOM 2360 O O . ASN A 1 304 ? 5.191 38.889 -3.969 1.00 47.91 304 ASN A O 1
ATOM 2364 N N . ALA A 1 305 ? 5.721 36.890 -3.109 1.00 41.88 305 ALA A N 1
ATOM 2365 C CA . ALA A 1 305 ? 5.030 36.076 -4.115 1.00 41.88 305 ALA A CA 1
ATOM 2366 C C . ALA A 1 305 ? 3.679 35.504 -3.649 1.00 41.88 305 ALA A C 1
ATOM 2368 O O . ALA A 1 305 ? 2.998 34.834 -4.432 1.00 41.88 305 ALA A O 1
ATOM 2369 N N . VAL A 1 306 ? 3.266 35.726 -2.393 1.00 45.22 306 VAL A N 1
ATOM 2370 C CA . VAL A 1 306 ? 1.867 35.490 -2.005 1.00 45.22 306 VAL A CA 1
ATOM 2371 C C . VAL A 1 306 ? 1.028 36.541 -2.732 1.00 45.22 306 VAL A C 1
ATOM 2373 O O . VAL A 1 306 ? 1.255 37.725 -2.509 1.00 45.22 306 VAL A O 1
ATOM 2376 N N . PRO A 1 307 ? 0.067 36.162 -3.596 1.00 54.53 307 PRO A N 1
ATOM 2377 C CA . PRO A 1 307 ? -0.768 37.148 -4.260 1.00 54.53 307 PRO A CA 1
ATOM 2378 C C . PRO A 1 307 ? -1.480 37.985 -3.197 1.00 54.53 307 PRO A C 1
ATOM 2380 O O . PRO A 1 307 ? -2.199 37.412 -2.374 1.00 54.53 307 PRO A O 1
ATOM 2383 N N . ASP A 1 308 ? -1.341 39.313 -3.248 1.00 54.88 308 ASP A N 1
ATOM 2384 C CA . ASP A 1 308 ? -2.008 40.255 -2.330 1.00 54.88 308 ASP A CA 1
ATOM 2385 C C . ASP A 1 308 ? -3.501 39.938 -2.154 1.00 54.88 308 ASP A C 1
ATOM 2387 O O . ASP A 1 308 ? -4.079 40.148 -1.092 1.00 54.88 308 ASP A O 1
ATOM 2391 N N . SER A 1 309 ? -4.125 39.348 -3.179 1.00 47.97 309 SER A N 1
ATOM 2392 C CA . SER A 1 309 ? -5.514 38.885 -3.165 1.00 47.97 309 SER A CA 1
ATOM 2393 C C . SER A 1 309 ? -5.855 37.861 -2.072 1.00 47.97 309 SER A C 1
ATOM 2395 O O . SER A 1 309 ? -6.953 37.943 -1.523 1.00 47.97 309 SER A O 1
ATOM 2397 N N . ILE A 1 310 ? -4.954 36.930 -1.724 1.00 49.91 310 ILE A N 1
ATOM 2398 C CA . ILE A 1 310 ? -5.215 35.887 -0.714 1.00 49.91 310 ILE A CA 1
ATOM 2399 C C . ILE A 1 310 ? -5.062 36.474 0.687 1.00 49.91 310 ILE A C 1
ATOM 2401 O O . ILE A 1 310 ? -5.960 36.314 1.513 1.00 49.91 310 ILE A O 1
ATOM 2405 N N . THR A 1 311 ? -3.971 37.200 0.938 1.00 58.38 311 THR A N 1
ATOM 2406 C CA . THR A 1 311 ? -3.746 37.899 2.212 1.00 58.38 311 THR A CA 1
ATOM 2407 C C . THR A 1 311 ? -4.870 38.904 2.465 1.00 58.38 311 THR A C 1
ATOM 2409 O O . THR A 1 311 ? -5.534 38.837 3.493 1.00 58.38 311 THR A O 1
ATOM 2412 N N . SER A 1 312 ? -5.220 39.715 1.462 1.00 64.00 312 SER A N 1
ATOM 2413 C CA . SER A 1 312 ? -6.339 40.661 1.527 1.00 64.00 312 SER A CA 1
ATOM 2414 C C . SER A 1 312 ? -7.697 39.978 1.730 1.00 64.00 312 SER A C 1
ATOM 2416 O O . SER A 1 312 ? -8.536 40.480 2.476 1.00 64.00 312 SER A O 1
ATOM 2418 N N . ALA A 1 313 ? -7.961 38.831 1.091 1.00 57.91 313 ALA A N 1
ATOM 2419 C CA . ALA A 1 313 ? -9.199 38.080 1.321 1.00 57.91 313 ALA A CA 1
ATOM 2420 C C . ALA A 1 313 ? -9.296 37.550 2.759 1.00 57.91 313 ALA A C 1
ATOM 2422 O O . ALA A 1 313 ? -10.366 37.624 3.360 1.00 57.91 313 ALA A O 1
ATOM 2423 N N . MET A 1 314 ? -8.186 37.075 3.321 1.00 57.47 314 MET A N 1
ATOM 2424 C CA . MET A 1 314 ? -8.126 36.587 4.698 1.00 57.47 314 MET A CA 1
ATOM 2425 C C . MET A 1 314 ? -8.207 37.712 5.733 1.00 57.47 314 MET A C 1
ATOM 2427 O O . MET A 1 314 ? -8.894 37.558 6.745 1.00 57.47 314 MET A O 1
ATOM 2431 N N . ASP A 1 315 ? -7.587 38.860 5.467 1.00 68.56 315 ASP A N 1
ATOM 2432 C CA . ASP A 1 315 ? -7.696 40.048 6.315 1.00 68.56 315 ASP A CA 1
ATOM 2433 C C . ASP A 1 315 ? -9.132 40.580 6.323 1.00 68.56 315 ASP A C 1
ATOM 2435 O O . ASP A 1 315 ? -9.676 40.876 7.386 1.00 68.56 315 ASP A O 1
ATOM 2439 N N . ARG A 1 316 ? -9.801 40.599 5.160 1.00 66.25 316 ARG A N 1
ATOM 2440 C CA . ARG A 1 316 ? -11.232 40.931 5.058 1.00 66.25 316 ARG A CA 1
ATOM 2441 C C . ARG A 1 316 ? -12.111 39.958 5.838 1.00 66.25 316 ARG A C 1
ATOM 2443 O O . ARG A 1 316 ? -13.045 40.399 6.497 1.00 66.25 316 ARG A O 1
ATOM 2450 N N . LEU A 1 317 ? -11.815 38.659 5.795 1.00 63.28 317 LEU A N 1
ATOM 2451 C CA . LEU A 1 317 ? -12.560 37.651 6.553 1.00 63.28 317 LEU A CA 1
ATOM 2452 C C . LEU A 1 317 ? -12.389 37.851 8.066 1.00 63.28 317 LEU A C 1
ATOM 2454 O O . LEU A 1 317 ? -13.362 37.828 8.814 1.00 63.28 317 LEU A O 1
ATOM 2458 N N . THR A 1 318 ? -11.154 38.085 8.507 1.00 66.44 318 THR A N 1
ATOM 2459 C CA . THR A 1 318 ? -10.826 38.322 9.918 1.00 66.44 318 THR A CA 1
ATOM 2460 C C . THR A 1 318 ? -11.481 39.610 10.419 1.00 66.44 318 THR A C 1
ATOM 2462 O O . THR A 1 318 ? -12.067 39.625 11.501 1.00 66.44 318 THR A O 1
ATOM 2465 N N . ALA A 1 319 ? -11.452 40.672 9.609 1.00 69.62 319 ALA A N 1
ATOM 2466 C CA . ALA A 1 319 ? -12.127 41.930 9.900 1.00 69.62 319 ALA A CA 1
ATOM 2467 C C . ALA A 1 319 ? -13.652 41.761 9.974 1.00 69.62 319 ALA A C 1
ATOM 2469 O O . ALA A 1 319 ? -14.251 42.238 10.934 1.00 69.62 319 ALA A O 1
ATOM 2470 N N . ALA A 1 320 ? -14.260 41.025 9.036 1.00 67.06 320 ALA A N 1
ATOM 2471 C CA . ALA A 1 320 ? -15.697 40.748 9.032 1.00 67.06 320 ALA A CA 1
ATOM 2472 C C . ALA A 1 320 ? -16.134 39.950 10.272 1.00 67.06 320 ALA A C 1
ATOM 2474 O O . ALA A 1 320 ? -17.105 40.317 10.930 1.00 67.06 320 ALA A O 1
ATOM 2475 N N . LEU A 1 321 ? -15.377 38.916 10.659 1.00 67.31 321 LEU A N 1
ATOM 2476 C CA . LEU A 1 321 ? -15.640 38.154 11.887 1.00 67.31 321 LEU A CA 1
ATOM 2477 C C . LEU A 1 321 ? -15.508 39.030 13.145 1.00 67.31 321 LEU A C 1
ATOM 2479 O O . LEU A 1 321 ? -16.318 38.919 14.066 1.00 67.31 321 LEU A O 1
ATOM 2483 N N . ALA A 1 322 ? -14.517 39.926 13.185 1.00 68.75 322 ALA A N 1
ATOM 2484 C CA . ALA A 1 322 ? -14.321 40.855 14.297 1.00 68.75 322 ALA A CA 1
ATOM 2485 C C . ALA A 1 322 ? -15.387 41.966 14.355 1.00 68.75 322 ALA A C 1
ATOM 2487 O O . ALA A 1 322 ? -15.704 42.470 15.434 1.00 68.75 322 ALA A O 1
ATOM 2488 N N . GLU A 1 323 ? -15.913 42.400 13.213 1.00 72.75 323 GLU A N 1
ATOM 2489 C CA . GLU A 1 323 ? -16.992 43.385 13.124 1.00 72.75 323 GLU A CA 1
ATOM 2490 C C . GLU A 1 323 ? -18.335 42.773 13.530 1.00 72.75 323 GLU A C 1
ATOM 2492 O O . GLU A 1 323 ? -19.052 43.354 14.343 1.00 72.75 323 GLU A O 1
ATOM 2497 N N . GLU A 1 324 ? -18.628 41.550 13.093 1.00 67.56 324 GLU A N 1
ATOM 2498 C CA . GLU A 1 324 ? -19.842 40.845 13.500 1.00 67.56 324 GLU A CA 1
ATOM 2499 C C . GLU A 1 324 ? -19.835 40.484 14.995 1.00 67.56 324 GLU A C 1
ATOM 2501 O O . GLU A 1 324 ? -20.847 40.646 15.683 1.00 67.56 324 GLU A O 1
ATOM 2506 N N . ALA A 1 325 ? -18.678 40.096 15.548 1.00 66.19 325 ALA A N 1
ATOM 2507 C CA . ALA A 1 325 ? -18.517 39.923 16.992 1.00 66.19 325 ALA A CA 1
ATOM 2508 C C . ALA A 1 325 ? -18.816 41.221 17.769 1.00 66.19 325 ALA A C 1
ATOM 2510 O O . ALA A 1 325 ? -19.470 41.183 18.814 1.00 66.19 325 ALA A O 1
ATOM 2511 N N . ARG A 1 326 ? -18.393 42.381 17.241 1.00 74.25 326 ARG A N 1
ATOM 2512 C CA . ARG A 1 326 ? -18.703 43.702 17.816 1.00 74.25 326 ARG A CA 1
ATOM 2513 C C . ARG A 1 326 ? -20.187 44.050 17.698 1.00 74.25 326 ARG A C 1
ATOM 2515 O O . ARG A 1 326 ? -20.755 44.540 18.673 1.00 74.25 326 ARG A O 1
ATOM 2522 N N . HIS A 1 327 ? -20.824 43.757 16.564 1.00 71.81 327 HIS A N 1
ATOM 2523 C CA . HIS A 1 327 ? -22.255 43.999 16.365 1.00 71.81 327 HIS A CA 1
ATOM 2524 C C . HIS A 1 327 ? -23.099 43.197 17.364 1.00 71.81 327 HIS A C 1
ATOM 2526 O O . HIS A 1 327 ? -23.979 43.747 18.021 1.00 71.81 327 HIS A O 1
ATOM 2532 N N . ARG A 1 328 ? -22.753 41.923 17.592 1.00 64.00 328 ARG A N 1
ATOM 2533 C CA . ARG A 1 328 ? -23.424 41.084 18.597 1.00 64.00 328 ARG A CA 1
ATOM 2534 C C . ARG A 1 328 ? -23.177 41.539 20.029 1.00 64.00 328 ARG A C 1
ATOM 2536 O O . ARG A 1 328 ? -24.086 41.454 20.851 1.00 64.00 328 ARG A O 1
ATOM 2543 N N . ALA A 1 329 ? -21.980 42.034 20.342 1.00 67.12 329 ALA A N 1
ATOM 2544 C CA . ALA A 1 329 ? -21.709 42.631 21.649 1.00 67.12 329 ALA A CA 1
ATOM 2545 C C . ALA A 1 329 ? -22.563 43.894 21.880 1.00 67.12 329 ALA A C 1
ATOM 2547 O O . ALA A 1 329 ? -23.072 44.097 22.983 1.00 67.12 329 ALA A O 1
ATOM 2548 N N . ALA A 1 330 ? -22.778 44.703 20.837 1.00 72.50 330 ALA A N 1
ATOM 2549 C CA . ALA A 1 330 ? -23.634 45.887 20.891 1.00 72.50 330 ALA A CA 1
ATOM 2550 C C . ALA A 1 330 ? -25.131 45.531 21.009 1.00 72.50 330 ALA A C 1
ATOM 2552 O O . ALA A 1 330 ? -25.826 46.090 21.858 1.00 72.50 330 ALA A O 1
ATOM 2553 N N . GLU A 1 331 ? -25.619 44.555 20.236 1.00 69.25 331 GLU A N 1
ATOM 2554 C CA . GLU A 1 331 ? -26.992 44.031 20.343 1.00 69.25 331 GLU A CA 1
ATOM 2555 C C . GLU A 1 331 ? -27.259 43.394 21.715 1.00 69.25 331 GLU A C 1
ATOM 2557 O O . GLU A 1 331 ? -28.305 43.627 22.327 1.00 69.25 331 GLU A O 1
ATOM 2562 N N . ALA A 1 332 ? -26.286 42.657 22.260 1.00 63.41 332 ALA A N 1
ATOM 2563 C CA . ALA A 1 332 ? -26.355 42.124 23.618 1.00 63.41 332 ALA A CA 1
ATOM 2564 C C . ALA A 1 332 ? -26.415 43.232 24.685 1.00 63.41 332 ALA A C 1
ATOM 2566 O O . ALA A 1 332 ? -27.002 43.015 25.746 1.00 63.41 332 ALA A O 1
ATOM 2567 N N . GLY A 1 333 ? -25.841 44.408 24.409 1.00 64.50 333 GLY A N 1
ATOM 2568 C CA . GLY A 1 333 ? -25.941 45.600 25.253 1.00 64.50 333 GLY A CA 1
ATOM 2569 C C . GLY A 1 333 ? -27.324 46.262 25.226 1.00 64.50 333 GLY A C 1
ATOM 2570 O O . GLY A 1 333 ? -27.770 46.772 26.250 1.00 64.50 333 GLY A O 1
ATOM 2571 N N . GLN A 1 334 ? -28.041 46.212 24.099 1.00 60.78 334 GLN A N 1
ATOM 2572 C CA . GLN A 1 334 ? -29.374 46.822 23.959 1.00 60.78 334 GLN A CA 1
ATOM 2573 C C . GLN A 1 334 ? -30.519 45.955 24.515 1.00 60.78 334 GLN A C 1
ATOM 2575 O O . GLN A 1 334 ? -31.569 46.482 24.876 1.00 60.78 334 GLN A O 1
ATOM 2580 N N . LEU A 1 335 ? -30.315 44.641 24.660 1.00 53.91 335 LEU A N 1
ATOM 2581 C CA . LEU A 1 335 ? -31.279 43.702 25.260 1.00 53.91 335 LEU A CA 1
ATOM 2582 C C . LEU A 1 335 ? -31.165 43.571 26.794 1.00 53.91 335 LEU A C 1
ATOM 2584 O O . LEU A 1 335 ? -31.777 42.682 27.389 1.00 53.91 335 LEU A O 1
ATOM 2588 N N . GLN A 1 336 ? -30.414 44.455 27.460 1.00 48.00 336 GLN A N 1
ATOM 2589 C CA . GLN A 1 336 ? -30.229 44.433 28.913 1.00 48.00 336 GLN A CA 1
ATOM 25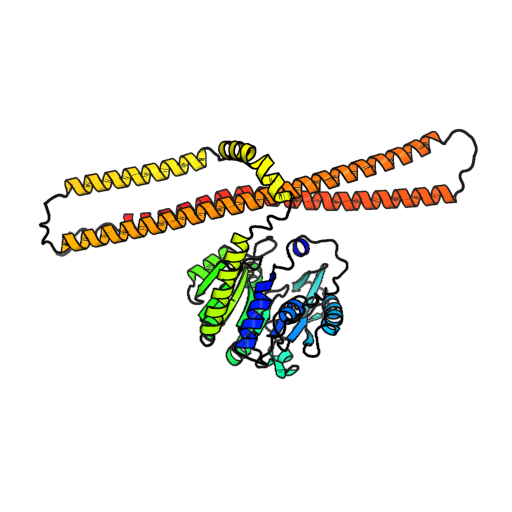90 C C . GLN A 1 336 ? -31.476 44.924 29.668 1.00 48.00 336 GLN A C 1
ATOM 2592 O O . GLN A 1 336 ? -31.501 46.006 30.250 1.00 48.00 336 GLN A O 1
ATOM 2597 N N . ARG A 1 337 ? -32.496 44.069 29.782 1.00 57.97 337 ARG A N 1
ATOM 2598 C CA . ARG A 1 337 ? -33.095 43.920 31.113 1.00 57.97 337 ARG A CA 1
ATOM 2599 C C . ARG A 1 337 ? -32.097 43.101 31.927 1.00 57.97 337 ARG A C 1
ATOM 2601 O O . ARG A 1 337 ? -31.747 42.013 31.470 1.00 57.97 337 ARG A O 1
ATOM 2608 N N . PRO A 1 338 ? -31.598 43.595 33.072 1.00 57.44 338 PRO A N 1
ATOM 2609 C CA . PRO A 1 338 ? -30.701 42.818 33.911 1.00 57.44 338 PRO A CA 1
ATOM 2610 C C . PRO A 1 338 ? -31.448 41.560 34.353 1.00 57.44 338 PRO A C 1
ATOM 2612 O O . PRO A 1 338 ? -32.320 41.610 35.219 1.00 57.44 338 PRO A O 1
ATOM 2615 N N . LEU A 1 339 ? -31.149 40.434 33.703 1.00 59.88 339 LEU A N 1
ATOM 2616 C CA . LEU A 1 339 ? -31.549 39.131 34.201 1.00 59.88 339 LEU A CA 1
ATOM 2617 C C . LEU A 1 339 ? -30.852 38.989 35.551 1.00 59.88 339 LEU A C 1
ATOM 2619 O O . LEU A 1 339 ? -29.631 39.120 35.648 1.00 59.88 339 LEU A O 1
ATOM 2623 N N . SER A 1 340 ? -31.650 38.816 36.601 1.00 71.19 340 SER A N 1
ATOM 2624 C CA . SER A 1 340 ? -31.137 38.545 37.939 1.00 71.19 340 SER A CA 1
ATOM 2625 C C . SER A 1 340 ? -30.176 37.359 37.864 1.00 71.19 340 SER A C 1
ATOM 2627 O O . SER A 1 340 ? -30.443 36.400 37.142 1.00 71.19 340 SER A O 1
ATOM 2629 N N . ALA A 1 341 ? -29.087 37.386 38.635 1.00 71.88 341 ALA A N 1
ATOM 2630 C CA . ALA A 1 341 ? -28.129 36.278 38.710 1.00 71.88 341 ALA A CA 1
ATOM 2631 C C . ALA A 1 341 ? -28.783 34.933 39.102 1.00 71.88 341 ALA A C 1
ATOM 2633 O O . ALA A 1 341 ? -28.186 33.879 38.902 1.00 71.88 341 ALA A O 1
ATOM 2634 N N . ASN A 1 342 ? -30.018 34.970 39.618 1.00 81.50 342 ASN A N 1
ATOM 2635 C CA . ASN A 1 342 ? -30.819 33.799 39.961 1.00 81.50 342 ASN A CA 1
ATOM 2636 C C . ASN A 1 342 ? -31.720 33.290 38.818 1.00 81.50 342 ASN A C 1
ATOM 2638 O O . ASN A 1 342 ? -32.443 32.318 39.024 1.00 81.50 342 ASN A O 1
ATOM 2642 N N . ASP A 1 343 ? -31.725 33.918 37.638 1.00 80.44 343 ASP A N 1
ATOM 2643 C CA . ASP A 1 343 ? -32.522 33.446 36.504 1.00 80.44 343 ASP A CA 1
ATOM 2644 C C . ASP A 1 343 ? -31.878 32.184 35.891 1.00 80.44 343 ASP A C 1
ATOM 2646 O O . ASP A 1 343 ? -30.730 32.237 35.429 1.00 80.44 343 ASP A O 1
ATOM 2650 N N . PRO A 1 344 ? -32.592 31.043 35.829 1.00 78.25 344 PRO A N 1
ATOM 2651 C CA . PRO A 1 344 ? -32.098 29.827 35.187 1.00 78.25 344 PRO A CA 1
ATOM 2652 C C . PRO A 1 344 ? -31.593 30.060 33.755 1.00 78.25 344 PRO A C 1
ATOM 2654 O O . PRO A 1 344 ? -30.637 29.405 33.327 1.00 78.25 344 PRO A O 1
ATOM 2657 N N . GLN A 1 345 ? -32.173 31.019 33.023 1.00 77.81 345 GLN A N 1
ATOM 2658 C CA . GLN A 1 345 ? -31.750 31.357 31.664 1.00 77.81 345 GLN A CA 1
ATOM 2659 C C . GLN A 1 345 ? -30.361 32.001 31.605 1.00 77.81 345 GLN A C 1
ATOM 2661 O O . GLN A 1 345 ? -29.645 31.798 30.622 1.00 77.81 345 GLN A O 1
ATOM 2666 N N . TYR A 1 346 ? -29.937 32.712 32.655 1.00 75.69 346 TYR A N 1
ATOM 2667 C CA . TYR A 1 346 ? -28.601 33.306 32.730 1.00 75.69 346 TYR A CA 1
ATOM 2668 C C . TYR A 1 346 ? -27.515 32.221 32.752 1.00 75.69 346 TYR A C 1
ATOM 2670 O O . TYR A 1 346 ? -26.567 32.265 31.967 1.00 75.69 346 TYR A O 1
ATOM 2678 N N . SER A 1 347 ? -27.709 31.178 33.567 1.00 77.75 347 SER A N 1
ATOM 2679 C CA . SER A 1 347 ? -26.779 30.041 33.646 1.00 77.75 347 SER A CA 1
ATOM 2680 C C . SER A 1 347 ? -26.682 29.258 32.328 1.00 77.75 347 SER A C 1
ATOM 2682 O O . SER A 1 347 ? -25.603 28.816 31.930 1.00 77.75 347 SER A O 1
ATOM 2684 N N . LEU A 1 348 ? -27.802 29.125 31.611 1.00 78.62 348 LEU A N 1
ATOM 2685 C CA . LEU A 1 348 ? -27.882 28.389 30.351 1.00 78.62 348 LEU A CA 1
ATOM 2686 C C . LEU A 1 348 ? -27.231 29.174 29.203 1.00 78.62 348 LEU A C 1
ATOM 2688 O O . LEU A 1 348 ? -26.560 28.587 28.354 1.00 78.62 348 LEU A O 1
ATOM 2692 N N . ARG A 1 349 ? -27.362 30.506 29.217 1.00 77.69 349 ARG A N 1
ATOM 2693 C CA . ARG A 1 349 ? -26.650 31.403 28.300 1.00 77.69 349 ARG A CA 1
ATOM 2694 C C . ARG A 1 349 ? -25.139 31.355 28.523 1.00 77.69 349 ARG A C 1
ATOM 2696 O O . ARG A 1 349 ? -24.413 31.173 27.553 1.00 77.69 349 ARG A O 1
ATOM 2703 N N . GLN A 1 350 ? -24.673 31.437 29.772 1.00 79.06 350 GLN A N 1
ATOM 2704 C CA . GLN A 1 350 ? -23.241 31.347 30.084 1.00 79.06 350 GLN A CA 1
ATOM 2705 C C . GLN A 1 350 ? -22.630 30.010 29.645 1.00 79.06 350 GLN A C 1
ATOM 2707 O O . GLN A 1 350 ? -21.532 29.994 29.095 1.00 79.06 350 GLN A O 1
ATOM 2712 N N . ARG A 1 351 ? -23.349 28.891 29.825 1.00 73.94 351 ARG A N 1
ATOM 2713 C CA . ARG A 1 351 ? -22.902 27.580 29.321 1.00 73.94 351 ARG A CA 1
ATOM 2714 C C . ARG A 1 351 ? -22.781 27.560 27.800 1.00 73.94 351 ARG A C 1
ATOM 2716 O O . ARG A 1 351 ? -21.748 27.146 27.295 1.00 73.94 351 ARG A O 1
ATOM 2723 N N . ARG A 1 352 ? -23.780 28.080 27.078 1.00 76.50 352 ARG A N 1
ATOM 2724 C CA . ARG A 1 352 ? -23.728 28.174 25.608 1.00 76.50 352 ARG A CA 1
ATOM 2725 C C . ARG A 1 352 ? -22.597 29.073 25.114 1.00 76.50 352 ARG A C 1
ATOM 2727 O O . ARG A 1 352 ? -21.954 28.739 24.127 1.00 76.50 352 ARG A O 1
ATOM 2734 N N . GLU A 1 353 ? -22.349 30.203 25.773 1.00 77.44 353 GLU A N 1
ATOM 2735 C CA . GLU A 1 353 ? -21.238 31.099 25.426 1.00 77.44 353 GLU A CA 1
ATOM 2736 C C . GLU A 1 353 ? -19.877 30.427 25.673 1.00 77.44 353 GLU A C 1
ATOM 2738 O O . GLU A 1 353 ? -18.986 30.536 24.830 1.00 77.44 353 GLU A O 1
ATOM 2743 N N . ALA A 1 354 ? -19.730 29.670 26.766 1.00 73.69 354 ALA A N 1
ATOM 2744 C CA . ALA A 1 354 ? -18.526 28.889 27.041 1.00 73.69 354 ALA A CA 1
ATOM 2745 C C . ALA A 1 354 ? -18.315 27.761 26.013 1.00 73.69 354 ALA A C 1
ATOM 2747 O O . ALA A 1 354 ? -17.224 27.649 25.459 1.00 73.69 354 ALA A O 1
ATOM 2748 N N . GLU A 1 355 ? -19.361 26.992 25.694 1.00 73.88 355 GLU A N 1
ATOM 2749 C CA . GLU A 1 355 ? -19.333 25.930 24.674 1.00 73.88 355 GLU A CA 1
ATOM 2750 C C . GLU A 1 355 ? -18.989 26.484 23.282 1.00 73.88 355 GLU A C 1
ATOM 2752 O O . GLU A 1 355 ? -18.178 25.907 22.556 1.00 73.88 355 GLU A O 1
ATOM 2757 N N . LEU A 1 356 ? -19.561 27.635 22.905 1.00 75.00 356 LEU A N 1
ATOM 2758 C CA . LEU A 1 356 ? -19.244 28.312 21.645 1.00 75.00 356 LEU A CA 1
ATOM 2759 C C . LEU A 1 356 ? -17.798 28.814 21.616 1.00 75.00 356 LEU A C 1
ATOM 2761 O O . LEU A 1 356 ? -17.128 28.661 20.596 1.00 75.00 356 LEU A O 1
ATOM 2765 N N . SER A 1 357 ? -17.311 29.391 22.716 1.00 71.62 357 SER A N 1
ATOM 2766 C CA . SER A 1 357 ? -15.928 29.863 22.835 1.00 71.62 357 SER A CA 1
ATOM 2767 C C . SER A 1 357 ? -14.928 28.709 22.714 1.00 71.62 357 SER A C 1
ATOM 2769 O O . SER A 1 357 ? -13.977 28.788 21.936 1.00 71.62 357 SER A O 1
ATOM 2771 N N . GLU A 1 358 ? -15.186 27.592 23.398 1.00 73.75 358 GLU A N 1
ATOM 2772 C CA . GLU A 1 358 ? -14.374 26.376 23.302 1.00 73.75 358 GLU A CA 1
ATOM 2773 C C . GLU A 1 358 ? -14.414 25.781 21.886 1.00 73.75 358 GLU A C 1
ATOM 2775 O O . GLU A 1 358 ? -13.372 25.462 21.307 1.00 73.75 358 GLU A O 1
ATOM 2780 N N . SER A 1 359 ? -15.600 25.705 21.273 1.00 72.75 359 SER A N 1
ATOM 2781 C CA . SER A 1 359 ? -15.753 25.248 19.890 1.00 72.75 359 SER A CA 1
ATOM 2782 C C . SER A 1 359 ? -14.991 26.138 18.899 1.00 72.75 359 SER A C 1
ATOM 2784 O O . SER A 1 359 ? -14.368 25.622 17.969 1.00 72.75 359 SER A O 1
ATOM 2786 N N . LEU A 1 360 ? -15.017 27.463 19.076 1.00 70.50 360 LEU A N 1
ATOM 2787 C CA . LEU A 1 360 ? -14.276 28.413 18.238 1.00 70.50 360 LEU A CA 1
ATOM 2788 C C . LEU A 1 360 ? -12.762 28.277 18.424 1.00 70.50 360 LEU A C 1
ATOM 2790 O O . LEU A 1 360 ? -12.024 28.288 17.435 1.00 70.50 360 LEU A O 1
ATOM 2794 N N . ALA A 1 361 ? -12.292 28.102 19.660 1.00 67.31 361 ALA A N 1
ATOM 2795 C CA . ALA A 1 361 ? -10.880 27.876 19.952 1.00 67.31 361 ALA A CA 1
ATOM 2796 C C . ALA A 1 361 ? -10.377 26.581 19.293 1.00 67.31 361 ALA A C 1
ATOM 2798 O O . ALA A 1 361 ? -9.375 26.604 18.575 1.00 67.31 361 ALA A O 1
ATOM 2799 N N . ASN A 1 362 ? -11.123 25.480 19.434 1.00 63.41 362 ASN A N 1
ATOM 2800 C CA . ASN A 1 362 ? -10.795 24.197 18.807 1.00 63.41 362 ASN A CA 1
ATOM 2801 C C . ASN A 1 362 ? -10.742 24.305 17.275 1.00 63.41 362 ASN A C 1
ATOM 2803 O O . ASN A 1 362 ? -9.784 23.840 16.654 1.00 63.41 362 ASN A O 1
ATOM 2807 N N . LYS A 1 363 ? -11.717 24.987 16.657 1.00 69.38 363 LYS A N 1
ATOM 2808 C CA . LYS A 1 363 ? -11.728 25.221 15.203 1.00 69.38 363 LYS A CA 1
ATOM 2809 C C . LYS A 1 363 ? -10.583 26.115 14.736 1.00 69.38 363 LYS A C 1
ATOM 2811 O O . LYS A 1 363 ? -10.034 25.893 13.660 1.00 69.38 363 LYS A O 1
ATOM 2816 N N . THR A 1 364 ? -10.181 27.090 15.546 1.00 68.69 364 THR A N 1
ATOM 2817 C CA . THR A 1 364 ? -9.031 27.953 15.242 1.00 68.69 364 THR A CA 1
ATOM 2818 C C . THR A 1 364 ? -7.731 27.151 15.216 1.00 68.69 364 THR A C 1
ATOM 2820 O O . THR A 1 364 ? -6.948 27.287 14.276 1.00 68.69 364 THR A O 1
ATOM 2823 N N . VAL A 1 365 ? -7.521 26.269 16.198 1.00 63.53 365 VAL A N 1
ATOM 2824 C CA . VAL A 1 365 ? -6.355 25.368 16.239 1.00 63.53 365 VAL A CA 1
ATOM 2825 C C . VAL A 1 365 ? -6.352 24.419 15.038 1.00 63.53 365 VAL A C 1
ATOM 2827 O O . VAL A 1 365 ? -5.317 24.234 14.399 1.00 63.53 365 VAL A O 1
ATOM 2830 N N . GLU A 1 366 ? -7.510 23.860 14.682 1.00 60.50 366 GLU A N 1
ATOM 2831 C CA . GLU A 1 366 ? -7.665 22.989 13.511 1.00 60.50 366 GLU A CA 1
ATOM 2832 C C . GLU A 1 366 ? -7.308 23.719 12.203 1.00 60.50 366 GLU A C 1
ATOM 2834 O O . GLU A 1 366 ? -6.551 23.197 11.383 1.00 60.50 366 GLU A O 1
ATOM 2839 N N . LEU A 1 367 ? -7.757 24.968 12.035 1.00 68.12 367 LEU A N 1
ATOM 2840 C CA . LEU A 1 367 ? -7.405 25.798 10.878 1.00 68.12 367 LEU A CA 1
ATOM 2841 C C . LEU A 1 367 ? -5.918 26.150 10.825 1.00 68.12 367 LEU A C 1
ATOM 2843 O O . LEU A 1 367 ? -5.323 26.131 9.747 1.00 68.12 367 LEU A O 1
ATOM 2847 N N . GLN A 1 368 ? -5.301 26.448 11.968 1.00 63.56 368 GLN A N 1
ATOM 2848 C CA . GLN A 1 368 ? -3.860 26.687 12.040 1.00 63.56 368 GLN A CA 1
ATOM 2849 C C . GLN A 1 368 ? -3.065 25.433 11.659 1.00 63.56 368 GLN A C 1
ATOM 2851 O O . GLN A 1 368 ? -2.090 25.533 10.913 1.00 63.56 368 GLN A O 1
ATOM 2856 N N . ALA A 1 369 ? -3.506 24.252 12.100 1.00 59.56 369 ALA A N 1
ATOM 2857 C CA . ALA A 1 369 ? -2.893 22.982 11.726 1.00 59.56 369 ALA A CA 1
ATOM 2858 C C . ALA A 1 369 ? -3.033 22.698 10.222 1.00 59.56 369 ALA A C 1
ATOM 2860 O O . ALA A 1 369 ? -2.048 22.342 9.572 1.00 59.56 369 ALA A O 1
ATOM 2861 N N . LEU A 1 370 ? -4.221 22.919 9.647 1.00 63.50 370 LEU A N 1
ATOM 2862 C CA . LEU A 1 370 ? -4.450 22.789 8.206 1.00 63.50 370 LEU A CA 1
ATOM 2863 C C . LEU A 1 370 ? -3.582 23.766 7.405 1.00 63.50 370 LEU A C 1
ATOM 2865 O O . LEU A 1 370 ? -2.978 23.368 6.411 1.00 63.50 370 LEU A O 1
ATOM 2869 N N . ARG A 1 371 ? -3.455 25.021 7.852 1.00 69.50 371 ARG A N 1
ATOM 2870 C CA . ARG A 1 371 ? -2.575 26.014 7.218 1.00 69.50 371 ARG A CA 1
ATOM 2871 C C . ARG A 1 371 ? -1.119 25.562 7.231 1.00 69.50 371 ARG A C 1
ATOM 2873 O O . ARG A 1 371 ? -0.488 25.547 6.178 1.00 69.50 371 ARG A O 1
ATOM 2880 N N . ALA A 1 372 ? -0.608 25.168 8.397 1.00 63.31 372 ALA A N 1
ATOM 2881 C CA . ALA A 1 372 ? 0.762 24.684 8.527 1.00 63.31 372 ALA A CA 1
ATOM 2882 C C . ALA A 1 372 ? 1.010 23.472 7.616 1.00 63.31 372 ALA A C 1
ATOM 2884 O O . ALA A 1 372 ? 2.051 23.377 6.973 1.00 63.31 372 ALA A O 1
ATOM 2885 N N . HIS A 1 373 ? 0.032 22.572 7.504 1.00 64.12 373 HIS A N 1
ATOM 2886 C CA . HIS A 1 373 ? 0.132 21.410 6.631 1.00 64.12 373 HIS A CA 1
ATOM 2887 C C . HIS A 1 373 ? 0.168 21.785 5.141 1.00 64.12 373 HIS A C 1
ATOM 2889 O O . HIS A 1 373 ? 1.017 21.284 4.407 1.00 64.12 373 HIS A O 1
ATOM 2895 N N . VAL A 1 374 ? -0.692 22.708 4.694 1.00 69.12 374 VAL A N 1
ATOM 2896 C CA . VAL A 1 374 ? -0.675 23.214 3.309 1.00 69.12 374 VAL A CA 1
ATOM 2897 C C . VAL A 1 374 ? 0.646 23.910 2.985 1.00 69.12 374 VAL A C 1
ATOM 2899 O O . VAL A 1 374 ? 1.179 23.717 1.893 1.00 69.12 374 VAL A O 1
ATOM 2902 N N . GLU A 1 375 ? 1.194 24.688 3.920 1.00 69.50 375 GLU A N 1
ATOM 2903 C CA . GLU A 1 375 ? 2.502 25.324 3.752 1.00 69.50 375 GLU A CA 1
ATOM 2904 C C . GLU A 1 375 ? 3.621 24.278 3.629 1.00 69.50 375 GLU A C 1
ATOM 2906 O O . GLU A 1 375 ? 4.430 24.374 2.710 1.00 69.50 375 GLU A O 1
ATOM 2911 N N . ILE A 1 376 ? 3.634 23.241 4.475 1.00 69.62 376 ILE A N 1
ATOM 2912 C CA . ILE A 1 376 ? 4.613 22.141 4.394 1.00 69.62 376 ILE A CA 1
ATOM 2913 C C . ILE A 1 376 ? 4.532 21.418 3.043 1.00 69.62 376 ILE A C 1
ATOM 2915 O O . ILE A 1 376 ? 5.561 21.204 2.405 1.00 69.62 376 ILE A O 1
ATOM 2919 N N . GLU A 1 377 ? 3.328 21.077 2.579 1.00 70.00 377 GLU A N 1
ATOM 2920 C CA . GLU A 1 377 ? 3.136 20.416 1.281 1.00 70.00 377 GLU A CA 1
ATOM 2921 C C . GLU A 1 377 ? 3.595 21.295 0.112 1.00 70.00 377 GLU A C 1
ATOM 2923 O O . GLU A 1 377 ? 4.262 20.818 -0.806 1.00 70.00 377 GLU A O 1
ATOM 2928 N N . ARG A 1 378 ? 3.326 22.604 0.170 1.00 77.50 378 ARG A N 1
ATOM 2929 C CA . ARG A 1 378 ? 3.854 23.560 -0.810 1.00 77.50 378 ARG A CA 1
ATOM 2930 C C . ARG A 1 378 ? 5.384 23.547 -0.825 1.00 77.50 378 ARG A C 1
ATOM 2932 O O . ARG A 1 378 ? 5.969 23.479 -1.902 1.00 77.50 378 ARG A O 1
ATOM 2939 N N . TYR A 1 379 ? 6.026 23.613 0.343 1.00 74.19 379 TYR A N 1
ATOM 2940 C CA . TYR A 1 379 ? 7.487 23.566 0.431 1.00 74.19 379 TYR A CA 1
ATOM 2941 C C . TYR A 1 379 ? 8.043 22.257 -0.134 1.00 74.19 379 TYR A C 1
ATOM 2943 O O . TYR A 1 379 ? 9.011 22.288 -0.889 1.00 74.19 379 TYR A O 1
ATOM 2951 N N . ARG A 1 380 ? 7.407 21.119 0.165 1.00 74.25 380 ARG A N 1
ATOM 2952 C CA . ARG A 1 380 ? 7.798 19.809 -0.371 1.00 74.25 380 ARG A CA 1
ATOM 2953 C C . ARG A 1 380 ? 7.757 19.786 -1.901 1.00 74.25 380 ARG A C 1
ATOM 2955 O O . ARG A 1 380 ? 8.749 19.414 -2.522 1.00 74.25 380 ARG A O 1
ATOM 2962 N N . LEU A 1 381 ? 6.649 20.231 -2.497 1.00 73.81 381 LEU A N 1
ATOM 2963 C CA . LEU A 1 381 ? 6.504 20.317 -3.954 1.00 73.81 381 LEU A CA 1
ATOM 2964 C C . LEU A 1 381 ? 7.522 21.284 -4.578 1.00 73.81 381 LEU A C 1
ATOM 2966 O O . LEU A 1 381 ? 8.051 21.014 -5.652 1.00 73.81 381 LEU A O 1
ATOM 2970 N N . GLN A 1 382 ? 7.833 22.393 -3.905 1.00 77.00 382 GLN A N 1
ATOM 2971 C CA . GLN A 1 382 ? 8.822 23.362 -4.380 1.00 77.00 382 GLN A CA 1
ATOM 2972 C C . GLN A 1 382 ? 10.247 22.788 -4.383 1.00 77.00 382 GLN A C 1
ATOM 2974 O O . GLN A 1 382 ? 10.982 23.004 -5.345 1.00 77.00 382 GLN A O 1
ATOM 2979 N N . VAL A 1 383 ? 10.628 22.027 -3.352 1.00 77.56 383 VAL A N 1
ATOM 2980 C CA . VAL A 1 383 ? 11.920 21.318 -3.312 1.00 77.56 383 VAL A CA 1
ATOM 2981 C C . VAL A 1 383 ? 11.998 20.279 -4.433 1.00 77.56 383 VAL A C 1
ATOM 2983 O O . VAL A 1 383 ? 12.987 20.236 -5.159 1.00 77.56 383 VAL A O 1
ATOM 2986 N N . GLN A 1 384 ? 10.934 19.496 -4.637 1.00 70.94 384 GLN A N 1
ATOM 2987 C CA . GLN A 1 384 ? 10.872 18.519 -5.730 1.00 70.94 384 GLN A CA 1
ATOM 2988 C C . GLN A 1 384 ? 11.015 19.173 -7.106 1.00 70.94 384 GLN A C 1
ATOM 2990 O O . GLN A 1 384 ? 11.757 18.668 -7.947 1.00 70.94 384 GLN A O 1
ATOM 2995 N N . LEU A 1 385 ? 10.346 20.309 -7.322 1.00 77.81 385 LEU A N 1
ATOM 2996 C CA . LEU A 1 385 ? 10.463 21.069 -8.561 1.00 77.81 385 LEU A CA 1
ATOM 2997 C C . LEU A 1 385 ? 11.906 21.535 -8.795 1.00 77.81 385 LEU A C 1
ATOM 2999 O O . LEU A 1 385 ? 12.430 21.340 -9.886 1.00 77.81 385 LEU A O 1
ATOM 3003 N N . GLN A 1 386 ? 12.574 22.083 -7.776 1.00 81.50 386 GLN A N 1
ATOM 3004 C CA . GLN A 1 386 ? 13.970 22.523 -7.893 1.00 81.50 3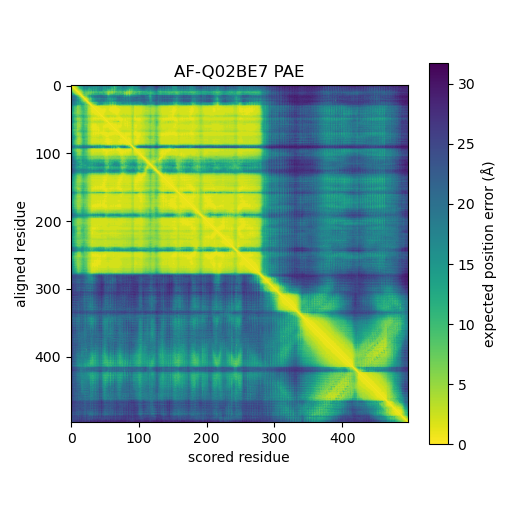86 GLN A CA 1
ATOM 3005 C C . GLN A 1 386 ? 14.924 21.373 -8.232 1.00 81.50 386 GLN A C 1
ATOM 3007 O O . GLN A 1 386 ? 15.847 21.546 -9.030 1.00 81.50 386 GLN A O 1
ATOM 3012 N N . ASP A 1 387 ? 14.727 20.199 -7.635 1.00 76.12 387 ASP A N 1
ATOM 3013 C CA . ASP A 1 387 ? 15.563 19.035 -7.925 1.00 76.12 387 ASP A CA 1
ATOM 3014 C C . ASP A 1 387 ? 15.345 18.509 -9.346 1.00 76.12 387 ASP A C 1
ATOM 3016 O O . ASP A 1 387 ? 16.311 18.138 -10.019 1.00 76.12 387 ASP A O 1
ATOM 3020 N N . GLN A 1 388 ? 14.105 18.527 -9.840 1.00 73.38 388 GLN A N 1
ATOM 3021 C CA . GLN A 1 388 ? 13.818 18.163 -11.226 1.00 73.38 388 GLN A CA 1
ATOM 3022 C C . GLN A 1 388 ? 14.368 19.196 -12.217 1.00 73.38 388 GLN A C 1
ATOM 3024 O O . GLN A 1 388 ? 14.998 18.813 -13.201 1.00 73.38 388 GLN A O 1
ATOM 3029 N N . GLU A 1 389 ? 14.260 20.495 -11.929 1.00 79.00 389 GLU A N 1
ATOM 3030 C CA . GLU A 1 389 ? 14.862 21.555 -12.751 1.00 79.00 389 GLU A CA 1
ATOM 3031 C C . GLU A 1 389 ? 16.392 21.409 -12.847 1.00 79.00 389 GLU A C 1
ATOM 3033 O O . GLU A 1 389 ? 16.964 21.525 -13.933 1.00 79.00 389 GLU A O 1
ATOM 3038 N N . LYS A 1 390 ? 17.071 21.063 -11.742 1.00 82.12 390 LYS A N 1
ATOM 3039 C CA . LYS A 1 390 ? 18.514 20.752 -11.759 1.00 82.12 390 LYS A CA 1
ATOM 3040 C C . LYS A 1 390 ? 18.837 19.552 -12.647 1.00 82.12 390 LYS A C 1
ATOM 3042 O O . LYS A 1 390 ? 19.844 19.570 -13.353 1.00 82.12 390 LYS A O 1
ATOM 3047 N N . ARG A 1 391 ? 18.010 18.503 -12.613 1.00 71.31 391 ARG A N 1
ATOM 3048 C CA . ARG A 1 391 ? 18.196 17.305 -13.448 1.00 71.31 391 ARG A CA 1
ATOM 3049 C C . ARG A 1 391 ? 18.009 17.608 -14.927 1.00 71.31 391 ARG A C 1
ATOM 3051 O O . ARG A 1 391 ? 18.841 17.187 -15.724 1.00 71.31 391 ARG A O 1
ATOM 3058 N N . VAL A 1 392 ? 16.957 18.347 -15.273 1.00 76.31 392 VAL A N 1
ATOM 3059 C CA . VAL A 1 392 ? 16.706 18.845 -16.634 1.00 76.31 392 VAL A CA 1
ATOM 3060 C C . VAL A 1 392 ? 17.935 19.614 -17.126 1.00 76.31 392 VAL A C 1
ATOM 3062 O O . VAL A 1 392 ? 18.506 19.251 -18.151 1.00 76.31 392 VAL A O 1
ATOM 3065 N N . SER A 1 393 ? 18.441 20.561 -16.330 1.00 85.50 393 SER A N 1
ATOM 3066 C CA . SER A 1 393 ? 19.642 21.334 -16.671 1.00 85.50 393 SER A CA 1
ATOM 3067 C C . SER A 1 393 ? 20.902 20.466 -16.841 1.00 85.50 393 SER A C 1
ATOM 3069 O O . SER A 1 393 ? 21.683 20.676 -17.771 1.00 85.50 393 SER A O 1
ATOM 3071 N N . ALA A 1 394 ? 21.101 19.450 -15.994 1.00 81.38 394 ALA A N 1
ATOM 3072 C CA . ALA A 1 394 ? 22.228 18.524 -16.123 1.00 81.38 394 ALA A CA 1
ATOM 3073 C C . ALA A 1 394 ? 22.155 17.691 -17.417 1.00 81.38 394 ALA A C 1
ATOM 3075 O O . ALA A 1 394 ? 23.163 17.554 -18.113 1.00 81.38 394 ALA A O 1
ATOM 3076 N N . LYS A 1 395 ? 20.964 17.186 -17.774 1.00 77.38 395 LYS A N 1
ATOM 3077 C CA . LYS A 1 395 ? 20.741 16.452 -19.031 1.00 77.38 395 LYS A CA 1
ATOM 3078 C C . LYS A 1 395 ? 20.936 17.349 -20.254 1.00 77.38 395 LYS A C 1
ATOM 3080 O O . LYS A 1 395 ? 21.559 16.929 -21.225 1.00 77.38 395 LYS A O 1
ATOM 3085 N N . GLU A 1 396 ? 20.469 18.596 -20.208 1.00 81.31 396 GLU A N 1
ATOM 3086 C CA . GLU A 1 396 ? 20.722 19.581 -21.267 1.00 81.31 396 GLU A CA 1
ATOM 3087 C C . GLU A 1 396 ? 22.221 19.818 -21.473 1.00 81.31 396 GLU A C 1
ATOM 3089 O O . GLU A 1 396 ? 22.695 19.812 -22.611 1.00 81.31 396 GLU A O 1
ATOM 3094 N N . ALA A 1 397 ? 22.987 19.970 -20.388 1.00 87.00 397 ALA A N 1
ATOM 3095 C CA . ALA A 1 397 ? 24.436 20.138 -20.460 1.00 87.00 397 ALA A CA 1
ATOM 3096 C C . ALA A 1 397 ? 25.135 18.915 -21.084 1.00 87.00 397 ALA A C 1
ATOM 3098 O O . ALA A 1 397 ? 26.050 19.070 -21.898 1.00 87.00 397 ALA A O 1
ATOM 3099 N N . GLU A 1 398 ? 24.687 17.701 -20.754 1.00 84.44 398 GLU A N 1
ATOM 3100 C CA . GLU A 1 398 ? 25.200 16.460 -21.343 1.00 84.44 398 GLU A CA 1
ATOM 3101 C C . GLU A 1 398 ? 24.897 16.365 -22.846 1.00 84.44 398 GLU A C 1
ATOM 3103 O O . GLU A 1 398 ? 25.801 16.104 -23.645 1.00 84.44 398 GLU A O 1
ATOM 3108 N N . ILE A 1 399 ? 23.665 16.682 -23.257 1.00 77.69 399 ILE A N 1
ATOM 3109 C CA . ILE A 1 399 ? 23.272 16.748 -24.673 1.00 77.69 399 ILE A CA 1
ATOM 3110 C C . ILE A 1 399 ? 24.132 17.774 -25.427 1.00 77.69 399 ILE A C 1
ATOM 3112 O O . ILE A 1 399 ? 24.620 17.489 -26.523 1.00 77.69 399 ILE A O 1
ATOM 3116 N N . GLN A 1 400 ? 24.375 18.956 -24.847 1.00 86.38 400 GLN A N 1
ATOM 3117 C CA . GLN A 1 400 ? 25.232 19.977 -25.462 1.00 86.38 400 GLN A CA 1
ATOM 3118 C C . GLN A 1 400 ? 26.680 19.500 -25.622 1.00 86.38 400 GLN A C 1
ATOM 3120 O O . GLN A 1 400 ? 27.290 19.731 -26.671 1.00 86.38 400 GLN A O 1
ATOM 3125 N N . LYS A 1 401 ? 27.220 18.787 -24.626 1.00 88.69 401 LYS A N 1
ATOM 3126 C CA . LYS A 1 401 ? 28.556 18.182 -24.698 1.00 88.69 401 LYS A CA 1
ATOM 3127 C C . LYS A 1 401 ? 28.641 17.151 -25.825 1.00 88.69 401 LYS A C 1
ATOM 3129 O O . LYS A 1 401 ? 29.576 17.204 -26.623 1.00 88.69 401 LYS A O 1
ATOM 3134 N N . LEU A 1 402 ? 27.654 16.259 -25.937 1.00 79.00 402 LEU A N 1
ATOM 3135 C CA . LEU A 1 402 ? 27.595 15.260 -27.009 1.00 79.00 402 LEU A CA 1
ATOM 3136 C C . LEU A 1 402 ? 27.483 15.913 -28.395 1.00 79.00 402 LEU A C 1
ATOM 3138 O O . LEU A 1 402 ? 28.193 15.523 -29.321 1.00 79.00 402 LEU A O 1
ATOM 3142 N N . HIS A 1 403 ? 26.671 16.965 -28.544 1.00 81.69 403 HIS A N 1
ATOM 3143 C CA . HIS A 1 403 ? 26.616 17.751 -29.781 1.00 81.69 403 HIS A CA 1
ATOM 3144 C C . HIS A 1 403 ? 27.942 18.453 -30.117 1.00 81.69 403 HIS A C 1
ATOM 3146 O O . HIS A 1 403 ? 28.244 18.654 -31.296 1.00 81.69 403 HIS A O 1
ATOM 3152 N N . GLY A 1 404 ? 28.724 18.856 -29.112 1.00 87.06 404 GLY A N 1
ATOM 3153 C CA . GLY A 1 404 ? 30.086 19.368 -29.292 1.00 87.06 404 GLY A CA 1
ATOM 3154 C C . GLY A 1 404 ? 31.008 18.311 -29.898 1.00 87.06 404 GLY A C 1
ATOM 3155 O O . GLY A 1 404 ? 31.554 18.528 -30.977 1.00 87.06 404 GLY A O 1
ATOM 3156 N N . LEU A 1 405 ? 31.074 17.132 -29.273 1.00 83.81 405 LEU A N 1
ATOM 3157 C CA . LEU A 1 405 ? 31.894 16.007 -29.739 1.00 83.81 405 LEU A CA 1
ATOM 3158 C C . LEU A 1 405 ? 31.526 15.568 -31.162 1.00 83.81 405 LEU A C 1
ATOM 3160 O O . LEU A 1 405 ? 32.399 15.362 -32.001 1.00 83.81 405 LEU A O 1
ATOM 3164 N N . VAL A 1 406 ? 30.229 15.483 -31.474 1.00 81.12 406 VAL A N 1
ATOM 3165 C CA . VAL A 1 406 ? 29.767 15.145 -32.829 1.00 81.12 406 VAL A CA 1
ATOM 3166 C C . VAL A 1 406 ? 30.227 16.190 -33.853 1.00 81.12 406 VAL A C 1
ATOM 3168 O O . VAL A 1 406 ? 30.645 15.821 -34.950 1.00 81.12 406 VAL A O 1
ATOM 3171 N N . ARG A 1 407 ? 30.185 17.487 -33.517 1.00 86.56 407 ARG A N 1
ATOM 3172 C CA . ARG A 1 407 ? 30.677 18.556 -34.403 1.00 86.56 407 ARG A CA 1
ATOM 3173 C C . ARG A 1 407 ? 32.189 18.486 -34.606 1.00 86.56 407 ARG A C 1
ATOM 3175 O O . ARG A 1 407 ? 32.633 18.630 -35.741 1.00 86.56 407 ARG A O 1
ATOM 3182 N N . GLU A 1 408 ? 32.957 18.234 -33.549 1.00 88.19 408 GLU A N 1
ATOM 3183 C CA . GLU A 1 408 ? 34.416 18.070 -33.621 1.00 88.19 408 GLU A CA 1
ATOM 3184 C C . GLU A 1 408 ? 34.809 16.882 -34.506 1.00 88.19 408 GLU A C 1
ATOM 3186 O O . GLU A 1 408 ? 35.636 17.041 -35.402 1.00 88.19 408 GLU A O 1
ATOM 3191 N N . LEU A 1 409 ? 34.147 15.731 -34.347 1.00 82.19 409 LEU A N 1
ATOM 3192 C CA . LEU A 1 409 ? 34.365 14.550 -35.193 1.00 82.19 409 LEU A CA 1
ATOM 3193 C C . LEU A 1 409 ? 34.057 14.825 -36.675 1.00 82.19 409 LEU A C 1
ATOM 3195 O O . LEU A 1 409 ? 34.767 14.352 -37.564 1.00 82.19 409 LEU A O 1
ATOM 3199 N N . ILE A 1 410 ? 33.011 15.606 -36.968 1.00 81.31 410 ILE A N 1
ATOM 3200 C CA . ILE A 1 410 ? 32.677 16.018 -38.343 1.00 81.31 410 ILE A CA 1
ATOM 3201 C C . ILE A 1 410 ? 33.730 16.993 -38.899 1.00 81.31 410 ILE A C 1
ATOM 3203 O O . ILE A 1 410 ? 34.116 16.882 -40.068 1.00 81.31 410 ILE A O 1
ATOM 3207 N N . ALA A 1 411 ? 34.201 17.938 -38.084 1.00 86.12 411 ALA A N 1
ATOM 3208 C CA . ALA A 1 411 ? 35.192 18.935 -38.480 1.00 86.12 411 ALA A CA 1
ATOM 3209 C C . ALA A 1 411 ? 36.574 18.312 -38.741 1.00 86.12 411 ALA A C 1
ATOM 3211 O O . ALA A 1 411 ? 37.154 18.578 -39.793 1.00 86.12 411 ALA A O 1
ATOM 3212 N N . ASP A 1 412 ? 37.063 17.436 -37.854 1.00 84.38 412 ASP A N 1
ATOM 3213 C CA . ASP A 1 412 ? 38.342 16.719 -38.020 1.00 84.38 412 ASP A CA 1
ATOM 3214 C C . ASP A 1 412 ? 38.333 15.850 -39.290 1.00 84.38 412 ASP A C 1
ATOM 3216 O O . ASP A 1 412 ? 39.316 15.742 -40.023 1.00 84.38 412 ASP A O 1
ATOM 3220 N N . ARG A 1 413 ? 37.170 15.295 -39.643 1.00 78.88 413 ARG A N 1
ATOM 3221 C CA . ARG A 1 413 ? 37.005 14.562 -40.901 1.00 78.88 413 ARG A CA 1
ATOM 3222 C C . ARG A 1 413 ? 37.067 15.466 -42.134 1.00 78.88 413 ARG A C 1
ATOM 3224 O O . ARG A 1 413 ? 37.611 15.068 -43.163 1.00 78.88 413 ARG A O 1
ATOM 3231 N N . SER A 1 414 ? 36.502 16.666 -42.029 1.00 82.31 414 SER A N 1
ATOM 3232 C CA . SER A 1 414 ? 36.470 17.642 -43.123 1.00 82.31 414 SER A CA 1
ATOM 3233 C C . SER A 1 414 ? 37.841 18.286 -43.364 1.00 82.31 414 SER A C 1
ATOM 3235 O O . SER A 1 414 ? 38.133 18.686 -44.485 1.00 82.31 414 SER A O 1
ATOM 3237 N N . SER A 1 415 ? 38.700 18.366 -42.342 1.00 83.62 415 SER A N 1
ATOM 3238 C CA . SER A 1 415 ? 40.048 18.944 -42.445 1.00 83.62 415 SER A CA 1
ATOM 3239 C C . SER A 1 415 ? 41.114 17.949 -42.923 1.00 83.62 415 SER A C 1
ATOM 3241 O O . SER A 1 415 ? 42.071 18.353 -43.580 1.00 83.62 415 SER A O 1
ATOM 3243 N N . ARG A 1 416 ? 40.953 16.642 -42.661 1.00 76.88 416 ARG A N 1
ATOM 3244 C CA . ARG A 1 416 ? 41.902 15.586 -43.083 1.00 76.88 416 ARG A CA 1
ATOM 3245 C C . ARG A 1 416 ? 41.817 15.188 -44.563 1.00 76.88 416 ARG A C 1
ATOM 3247 O O . ARG A 1 416 ? 42.497 14.258 -44.989 1.00 76.88 416 ARG A O 1
ATOM 3254 N N . THR A 1 417 ? 41.014 15.882 -45.365 1.00 63.28 417 THR A N 1
ATOM 3255 C CA . THR A 1 417 ? 40.913 15.669 -46.817 1.00 63.28 417 THR A CA 1
ATOM 3256 C C . THR A 1 417 ? 41.573 16.816 -47.581 1.00 63.28 417 THR A C 1
ATOM 3258 O O . THR A 1 417 ? 40.893 17.721 -48.056 1.00 63.28 417 THR A O 1
ATOM 3261 N N . PRO A 1 418 ? 42.916 16.808 -47.694 1.00 55.75 418 PRO A N 1
ATOM 3262 C CA . PRO A 1 418 ? 43.512 17.086 -49.002 1.00 55.75 418 PRO A CA 1
ATOM 3263 C C . PRO A 1 418 ? 44.903 16.436 -49.168 1.00 55.75 418 PRO A C 1
ATOM 3265 O O . PRO A 1 418 ? 45.906 17.128 -49.057 1.00 55.75 418 PRO A O 1
ATOM 3268 N N . SER A 1 419 ? 44.997 15.119 -49.400 1.00 57.75 419 SER A N 1
ATOM 3269 C CA . SER A 1 419 ? 46.085 14.466 -50.173 1.00 57.75 419 SER A CA 1
ATOM 3270 C C . SER A 1 419 ? 46.082 12.946 -49.950 1.00 57.75 419 SER A C 1
ATOM 3272 O O . SER A 1 419 ? 46.638 12.451 -48.976 1.00 57.75 419 SER A O 1
ATOM 3274 N N . GLY A 1 420 ? 45.439 12.209 -50.859 1.00 55.31 420 GLY A N 1
ATOM 3275 C CA . GLY A 1 420 ? 45.881 10.900 -51.373 1.00 55.31 420 GLY A CA 1
ATOM 3276 C C . GLY A 1 420 ? 46.069 9.675 -50.461 1.00 55.31 420 GLY A C 1
ATOM 3277 O O . GLY A 1 420 ? 46.206 8.582 -51.004 1.00 55.31 420 GLY A O 1
ATOM 3278 N N . ALA A 1 421 ? 46.071 9.780 -49.134 1.00 57.81 421 ALA A N 1
ATOM 3279 C CA . ALA A 1 421 ? 46.225 8.622 -48.258 1.00 57.81 421 ALA A CA 1
ATOM 3280 C C . ALA A 1 421 ? 44.858 7.976 -48.003 1.00 57.81 421 ALA A C 1
ATOM 3282 O O . ALA A 1 421 ? 44.005 8.532 -47.312 1.00 57.81 421 ALA A O 1
ATOM 3283 N N . ILE A 1 422 ? 44.644 6.803 -48.600 1.00 56.50 422 ILE A N 1
ATOM 3284 C CA . ILE A 1 422 ? 43.469 5.959 -48.378 1.00 56.50 422 ILE A CA 1
ATOM 3285 C C . ILE A 1 422 ? 43.434 5.599 -46.886 1.00 56.50 422 ILE A C 1
ATOM 3287 O O . ILE A 1 422 ? 44.215 4.766 -46.432 1.00 56.50 422 ILE A O 1
ATOM 3291 N N . GLN A 1 423 ? 42.547 6.239 -46.118 1.00 61.53 423 GLN A N 1
ATOM 3292 C CA . GLN A 1 423 ? 42.155 5.729 -44.803 1.00 61.53 423 GLN A CA 1
ATOM 3293 C C . GLN A 1 423 ? 41.610 4.319 -44.999 1.00 61.53 423 GLN A C 1
ATOM 3295 O O . GLN A 1 423 ? 40.828 4.079 -45.926 1.00 61.53 423 GLN A O 1
ATOM 3300 N N . SER A 1 424 ? 42.044 3.383 -44.156 1.00 80.94 424 SER A N 1
ATOM 3301 C CA . SER A 1 424 ? 41.574 2.007 -44.259 1.00 80.94 424 SER A CA 1
ATOM 3302 C C . SER A 1 424 ? 40.045 1.990 -44.138 1.00 80.94 424 SER A C 1
ATOM 3304 O O . SER A 1 424 ? 39.450 2.693 -43.321 1.00 80.94 424 SER A O 1
ATOM 3306 N N . GLU A 1 425 ? 39.375 1.198 -44.972 1.00 79.38 425 GLU A N 1
ATOM 3307 C CA . GLU A 1 425 ? 37.908 1.095 -44.973 1.00 79.38 425 GLU A CA 1
ATOM 3308 C C . GLU A 1 425 ? 37.351 0.681 -43.588 1.00 79.38 425 GLU A C 1
ATOM 3310 O O . GLU A 1 425 ? 36.212 1.004 -43.243 1.00 79.38 425 GLU A O 1
ATOM 3315 N N . SER A 1 426 ? 38.199 0.032 -42.777 1.00 83.19 426 SER A N 1
ATOM 3316 C CA . SER A 1 426 ? 37.993 -0.287 -41.360 1.00 83.19 426 SER A CA 1
ATOM 3317 C C . SER A 1 426 ? 37.773 0.958 -40.498 1.00 83.19 426 SER A C 1
ATOM 3319 O O . SER A 1 426 ? 36.739 1.064 -39.849 1.00 83.19 426 SER A O 1
ATOM 3321 N N . GLU A 1 427 ? 38.680 1.938 -40.538 1.00 80.88 427 GLU A N 1
ATOM 3322 C CA . GLU A 1 427 ? 38.590 3.157 -39.714 1.00 80.88 427 GLU A CA 1
ATOM 3323 C C . GLU A 1 427 ? 37.321 3.960 -40.026 1.00 80.88 427 GLU A C 1
ATOM 3325 O O . GLU A 1 427 ? 36.643 4.476 -39.137 1.00 80.88 427 GLU A O 1
ATOM 3330 N N . ILE A 1 428 ? 36.941 4.018 -41.306 1.00 77.00 428 ILE A N 1
ATOM 3331 C CA . ILE A 1 428 ? 35.705 4.682 -41.737 1.00 77.00 428 ILE A CA 1
ATOM 3332 C C . ILE A 1 428 ? 34.469 3.951 -41.198 1.00 77.00 428 ILE A C 1
ATOM 3334 O O . ILE A 1 428 ? 33.452 4.593 -40.907 1.00 77.00 428 ILE A O 1
ATOM 3338 N N . ARG A 1 429 ? 34.517 2.618 -41.104 1.00 82.31 429 ARG A N 1
ATOM 3339 C CA . ARG A 1 429 ? 33.423 1.802 -40.572 1.00 82.31 429 ARG A CA 1
ATOM 3340 C C . ARG A 1 429 ? 33.278 2.000 -39.064 1.00 82.31 429 ARG A C 1
ATOM 3342 O O . ARG A 1 429 ? 32.156 2.243 -38.622 1.00 82.31 429 ARG A O 1
ATOM 3349 N N . ASP A 1 430 ? 34.375 1.979 -38.318 1.00 84.00 430 ASP A N 1
ATOM 3350 C CA . ASP A 1 430 ? 34.364 2.137 -36.859 1.00 84.00 430 ASP A CA 1
ATOM 3351 C C . ASP A 1 430 ? 33.837 3.521 -36.454 1.00 84.00 430 ASP A C 1
ATOM 3353 O O . ASP A 1 430 ? 32.887 3.626 -35.678 1.00 84.00 430 ASP A O 1
ATOM 3357 N N . LEU A 1 431 ? 34.306 4.585 -37.114 1.00 77.19 431 LEU A N 1
ATOM 3358 C CA . LEU A 1 431 ? 33.802 5.946 -36.887 1.00 77.19 431 LEU A CA 1
ATOM 3359 C C . LEU A 1 431 ? 32.312 6.103 -37.232 1.00 77.19 431 LEU A C 1
ATOM 3361 O O . LEU A 1 431 ? 31.587 6.863 -36.586 1.00 77.19 431 LEU A O 1
ATOM 3365 N N . LYS A 1 432 ? 31.814 5.399 -38.260 1.00 80.12 432 LYS A N 1
ATOM 3366 C CA . LYS A 1 432 ? 30.372 5.384 -38.567 1.00 80.12 432 LYS A CA 1
ATOM 3367 C C . LYS A 1 432 ? 29.575 4.714 -37.447 1.00 80.12 432 LYS A C 1
ATOM 3369 O O . LYS A 1 432 ? 28.482 5.191 -37.142 1.00 80.12 432 LYS A O 1
ATOM 3374 N N . ILE A 1 433 ? 30.095 3.639 -36.855 1.00 85.00 433 ILE A N 1
ATOM 3375 C CA . ILE A 1 433 ? 29.455 2.947 -35.729 1.00 85.00 433 ILE A CA 1
ATOM 3376 C C . ILE A 1 433 ? 29.404 3.872 -34.509 1.00 85.00 433 ILE A C 1
ATOM 3378 O O . ILE A 1 433 ? 28.321 4.052 -33.950 1.00 85.00 433 ILE A O 1
ATOM 3382 N N . GLU A 1 434 ? 30.515 4.523 -34.157 1.00 81.06 434 GLU A N 1
ATOM 3383 C CA . GLU A 1 434 ? 30.575 5.482 -33.044 1.00 81.06 434 GLU A CA 1
ATOM 3384 C C . GLU A 1 434 ? 29.599 6.650 -33.239 1.00 81.06 434 GLU A C 1
ATOM 3386 O O . GLU A 1 434 ? 28.833 6.987 -32.335 1.00 81.06 434 GLU A O 1
ATOM 3391 N N . LEU A 1 435 ? 29.530 7.220 -34.448 1.00 79.25 435 LEU A N 1
ATOM 3392 C CA . LEU A 1 435 ? 28.585 8.295 -34.759 1.00 79.25 435 LEU A CA 1
ATOM 3393 C C . LEU A 1 435 ? 27.121 7.841 -34.629 1.00 79.25 435 LEU A C 1
ATOM 3395 O O . LEU A 1 435 ? 26.274 8.604 -34.160 1.00 79.25 435 LEU A O 1
ATOM 3399 N N . ILE A 1 436 ? 26.799 6.615 -35.054 1.00 82.19 436 ILE A N 1
ATOM 3400 C CA . ILE A 1 436 ? 25.450 6.047 -34.906 1.00 82.19 436 ILE A CA 1
ATOM 3401 C C . ILE A 1 436 ? 25.115 5.842 -33.426 1.00 82.19 436 ILE A C 1
ATOM 3403 O O . ILE A 1 436 ? 23.999 6.159 -33.014 1.00 82.19 436 ILE A O 1
ATOM 3407 N N . GLN A 1 437 ? 26.057 5.339 -32.626 1.00 81.00 437 GLN A N 1
ATOM 3408 C CA . GLN A 1 437 ? 25.871 5.155 -31.186 1.00 81.00 437 GLN A CA 1
ATOM 3409 C C . GLN A 1 437 ? 25.659 6.495 -30.473 1.00 81.00 437 GLN A C 1
ATOM 3411 O O . GLN A 1 437 ? 24.676 6.639 -29.750 1.00 81.00 437 GLN A O 1
ATOM 3416 N N . ALA A 1 438 ? 26.487 7.504 -30.759 1.00 73.31 438 ALA A N 1
ATOM 3417 C CA . ALA A 1 438 ? 26.334 8.845 -30.197 1.00 73.31 438 ALA A CA 1
ATOM 3418 C C . ALA A 1 438 ? 24.975 9.473 -30.554 1.00 73.31 438 ALA A C 1
ATOM 3420 O O . ALA A 1 438 ? 24.310 10.049 -29.697 1.00 73.31 438 ALA A O 1
ATOM 3421 N N . LYS A 1 439 ? 24.507 9.311 -31.802 1.00 76.75 439 LYS A N 1
ATOM 3422 C CA . LYS A 1 439 ? 23.174 9.785 -32.218 1.00 76.75 439 LYS A CA 1
ATOM 3423 C C . LYS A 1 439 ? 22.036 9.089 -31.474 1.00 76.75 439 LYS A C 1
ATOM 3425 O O . LYS A 1 439 ? 21.071 9.753 -31.102 1.00 76.75 439 LYS A O 1
ATOM 3430 N N . LYS A 1 440 ? 22.133 7.771 -31.268 1.00 79.94 440 LYS A N 1
ATOM 3431 C CA . LYS A 1 440 ? 21.142 7.011 -30.489 1.00 79.94 440 LYS A CA 1
ATOM 3432 C C . LYS A 1 440 ? 21.098 7.485 -29.039 1.00 79.94 440 LYS A C 1
ATOM 3434 O O . LYS A 1 440 ? 20.009 7.669 -28.505 1.00 79.94 440 LYS A O 1
ATOM 3439 N N . GLU A 1 441 ? 22.257 7.733 -28.440 1.00 78.44 441 GLU A N 1
ATOM 3440 C CA . GLU A 1 441 ? 22.347 8.216 -27.063 1.00 78.44 441 GLU A CA 1
ATOM 3441 C C . GLU A 1 441 ? 21.784 9.635 -26.907 1.00 78.44 441 GLU A C 1
ATOM 3443 O O . GLU A 1 441 ? 20.992 9.881 -26.000 1.00 78.44 441 GLU A O 1
ATOM 3448 N N . CYS A 1 442 ? 22.070 10.548 -27.845 1.00 70.00 442 CYS A N 1
ATOM 3449 C CA . CYS A 1 442 ? 21.430 11.867 -27.867 1.00 70.00 442 CYS A CA 1
ATOM 3450 C C . CYS A 1 442 ? 19.900 11.771 -27.956 1.00 70.00 442 CYS A C 1
ATOM 3452 O O . CYS A 1 442 ? 19.207 12.487 -27.238 1.00 70.00 442 CYS A O 1
ATOM 3454 N N . ALA A 1 443 ? 19.365 10.894 -28.813 1.00 77.25 443 ALA A N 1
ATOM 3455 C CA . ALA A 1 443 ? 17.919 10.712 -28.949 1.00 77.25 443 ALA A CA 1
ATOM 3456 C C . ALA A 1 443 ? 17.285 10.162 -27.657 1.00 77.25 443 ALA A C 1
ATOM 3458 O O . ALA A 1 443 ? 16.226 10.630 -27.240 1.00 77.25 443 ALA A O 1
ATOM 3459 N N . ARG A 1 444 ? 17.961 9.216 -26.989 1.00 86.19 444 ARG A N 1
ATOM 3460 C CA . ARG A 1 444 ? 17.556 8.672 -25.684 1.00 86.19 444 ARG A CA 1
ATOM 3461 C C . ARG A 1 444 ? 17.503 9.766 -24.614 1.00 86.19 444 ARG A C 1
ATOM 3463 O O . ARG A 1 444 ? 16.495 9.898 -23.927 1.00 86.19 444 ARG A O 1
ATOM 3470 N N . LEU A 1 445 ? 18.552 10.586 -24.513 1.00 69.94 445 LEU A N 1
ATOM 3471 C CA . LEU A 1 445 ? 18.612 11.699 -23.560 1.00 69.94 445 LEU A CA 1
ATOM 3472 C C . LEU A 1 445 ? 17.581 12.797 -23.867 1.00 69.94 445 LEU A C 1
ATOM 3474 O O . LEU A 1 445 ? 17.012 13.364 -22.940 1.00 69.94 445 LEU A O 1
ATOM 3478 N N . GLN A 1 446 ? 17.301 13.085 -25.142 1.00 76.31 446 GLN A N 1
ATOM 3479 C CA . GLN A 1 446 ? 16.248 14.032 -25.541 1.00 76.31 446 GLN A CA 1
ATOM 3480 C C . GLN A 1 446 ? 14.852 13.557 -25.132 1.00 76.31 446 GLN A C 1
ATOM 3482 O O . GLN A 1 446 ? 14.052 14.353 -24.637 1.00 76.31 446 GLN A O 1
ATOM 3487 N N . TYR A 1 447 ? 14.560 12.267 -25.313 1.00 81.56 447 TYR A N 1
ATOM 3488 C CA . TYR A 1 447 ? 13.314 11.671 -24.836 1.00 81.56 447 TYR A CA 1
ATOM 3489 C C . TYR A 1 447 ? 13.184 11.826 -23.315 1.00 81.56 447 TYR A C 1
ATOM 3491 O O . TYR A 1 447 ? 12.218 12.403 -22.822 1.00 81.56 447 TYR A O 1
ATOM 3499 N N . GLU A 1 448 ? 14.219 11.419 -22.583 1.00 70.50 448 GLU A N 1
ATOM 3500 C CA . GLU A 1 448 ? 14.281 11.555 -21.130 1.00 70.50 448 GLU A CA 1
ATOM 3501 C C . GLU A 1 448 ? 14.163 13.009 -20.631 1.00 70.50 448 GLU A C 1
ATOM 3503 O O . GLU A 1 448 ? 13.619 13.257 -19.555 1.00 70.50 448 GLU A O 1
ATOM 3508 N N . LEU A 1 449 ? 14.713 13.977 -21.371 1.00 79.31 449 LEU A N 1
ATOM 3509 C CA . LEU A 1 449 ? 14.604 15.405 -21.065 1.00 79.31 449 LEU A CA 1
ATOM 3510 C C . LEU A 1 449 ? 13.169 15.910 -21.247 1.00 79.31 449 LEU A C 1
ATOM 3512 O O . LEU A 1 449 ? 12.697 16.717 -20.446 1.00 79.31 449 LEU A O 1
ATOM 3516 N N . THR A 1 450 ? 12.482 15.423 -22.282 1.00 79.88 450 THR A N 1
ATOM 3517 C CA . THR A 1 450 ? 11.086 15.775 -22.577 1.00 79.88 450 THR A CA 1
ATOM 3518 C C . THR A 1 450 ? 10.161 15.244 -21.482 1.00 79.88 450 THR A C 1
ATOM 3520 O O . THR A 1 450 ? 9.322 15.983 -20.974 1.00 79.88 450 THR A O 1
ATOM 3523 N N . GLU A 1 451 ? 10.378 14.002 -21.046 1.00 76.25 451 GLU A N 1
ATOM 3524 C CA . GLU A 1 451 ? 9.655 13.383 -19.930 1.00 76.25 451 GLU A CA 1
ATOM 3525 C C . GLU A 1 451 ? 9.868 14.156 -18.617 1.00 76.25 451 GLU A C 1
ATOM 3527 O O . GLU A 1 451 ? 8.905 14.593 -17.990 1.00 76.25 451 GLU A O 1
ATOM 3532 N N . SER A 1 452 ? 11.125 14.439 -18.243 1.00 71.88 452 SER A N 1
ATOM 3533 C CA . SER A 1 452 ? 11.428 15.218 -17.027 1.00 71.88 452 SER A CA 1
ATOM 3534 C C . SER A 1 452 ? 10.886 16.656 -17.086 1.00 71.88 452 SER A C 1
ATOM 3536 O O . SER A 1 452 ? 10.495 17.220 -16.064 1.00 71.88 452 SER A O 1
ATOM 3538 N N . SER A 1 453 ? 10.838 17.265 -18.275 1.00 74.00 453 SER A N 1
ATOM 3539 C CA . SER A 1 453 ? 10.221 18.585 -18.471 1.00 74.00 453 SER A CA 1
ATOM 3540 C C . SER A 1 453 ? 8.706 18.543 -18.265 1.00 74.00 453 SER A C 1
ATOM 3542 O O . SER A 1 453 ? 8.162 19.426 -17.604 1.00 74.00 453 SER A O 1
ATOM 3544 N N . SER A 1 454 ? 8.040 17.498 -18.761 1.00 76.62 454 SER A N 1
ATOM 3545 C CA . SER A 1 454 ? 6.607 17.278 -18.540 1.00 76.62 454 SER A CA 1
ATOM 3546 C C . SER A 1 454 ? 6.286 17.111 -17.050 1.00 76.62 454 SER A C 1
ATOM 3548 O O . SER A 1 454 ? 5.372 17.762 -16.544 1.00 76.62 454 SER A O 1
ATOM 3550 N N . GLU A 1 455 ? 7.079 16.320 -16.315 1.00 70.19 455 GLU A N 1
ATOM 3551 C CA . GLU A 1 455 ? 6.936 16.178 -14.855 1.00 70.19 455 GLU A CA 1
ATOM 3552 C C . GLU A 1 455 ? 7.067 17.535 -14.130 1.00 70.19 455 GLU A C 1
ATOM 3554 O O . GLU A 1 455 ? 6.294 17.846 -13.220 1.00 70.19 455 GLU A O 1
ATOM 3559 N N . CYS A 1 456 ? 8.021 18.383 -14.539 1.00 74.25 456 CYS A N 1
ATOM 3560 C CA . CYS A 1 456 ? 8.174 19.736 -13.990 1.00 74.25 456 CYS A CA 1
ATOM 3561 C C . CYS A 1 456 ? 6.927 20.604 -14.219 1.00 74.25 456 CYS A C 1
ATOM 3563 O O . CYS A 1 456 ? 6.512 21.349 -13.325 1.00 74.25 456 CYS A O 1
ATOM 3565 N N . GLU A 1 457 ? 6.331 20.545 -15.411 1.00 77.88 457 GLU A N 1
ATOM 3566 C CA . GLU A 1 457 ? 5.110 21.292 -15.724 1.00 77.88 457 GLU A CA 1
ATOM 3567 C C . GLU A 1 457 ? 3.919 20.816 -14.889 1.00 77.88 457 GLU A C 1
ATOM 3569 O O . GLU A 1 457 ? 3.178 21.648 -14.352 1.00 77.88 457 GLU A O 1
ATOM 3574 N N . GLU A 1 458 ? 3.784 19.506 -14.694 1.00 72.44 458 GLU A N 1
ATOM 3575 C CA . GLU A 1 458 ? 2.753 18.915 -13.843 1.00 72.44 458 GLU A CA 1
ATOM 3576 C C . GLU A 1 458 ? 2.919 19.339 -12.374 1.00 72.44 458 GLU A C 1
ATOM 3578 O O . GLU A 1 458 ? 1.965 19.802 -11.741 1.00 72.44 458 GLU A O 1
ATOM 3583 N N . LEU A 1 459 ? 4.145 19.304 -11.839 1.00 69.81 459 LEU A N 1
ATOM 3584 C CA . LEU A 1 459 ? 4.442 19.794 -10.488 1.00 69.81 459 LEU A CA 1
ATOM 3585 C C . LEU A 1 459 ? 4.113 21.285 -10.334 1.00 69.81 459 LEU A C 1
ATOM 3587 O O . LEU A 1 459 ? 3.501 21.687 -9.338 1.00 69.81 459 LEU A O 1
ATOM 3591 N N . ARG A 1 460 ? 4.453 22.121 -11.325 1.00 74.94 460 ARG A N 1
ATOM 3592 C CA . ARG A 1 460 ? 4.083 23.549 -11.335 1.00 74.94 460 ARG A CA 1
ATOM 3593 C C . ARG A 1 460 ? 2.568 23.736 -11.362 1.00 74.94 460 ARG A C 1
ATOM 3595 O O . ARG A 1 460 ? 2.048 24.616 -10.670 1.00 74.94 460 ARG A O 1
ATOM 3602 N N . TYR A 1 461 ? 1.855 22.930 -12.145 1.00 76.12 461 TYR A N 1
ATOM 3603 C CA . TYR A 1 461 ? 0.397 22.948 -12.195 1.00 76.12 461 TYR A CA 1
ATOM 3604 C C . TYR A 1 461 ? -0.213 22.556 -10.844 1.00 76.12 461 TYR A C 1
ATOM 3606 O O . TYR A 1 461 ? -1.102 23.252 -10.343 1.00 76.12 461 TYR A O 1
ATOM 3614 N N . HIS A 1 462 ? 0.302 21.510 -10.198 1.00 69.25 462 HIS A N 1
ATOM 3615 C CA . HIS A 1 462 ? -0.119 21.098 -8.861 1.00 69.25 462 HIS A CA 1
ATOM 3616 C C . HIS A 1 462 ? 0.162 22.156 -7.801 1.00 69.25 462 HIS A C 1
ATOM 3618 O O . HIS A 1 462 ? -0.714 22.440 -6.984 1.00 69.25 462 HIS A O 1
ATOM 3624 N N . LEU A 1 463 ? 1.329 22.799 -7.829 1.00 70.38 463 LEU A N 1
ATOM 3625 C CA . LEU A 1 463 ? 1.652 23.891 -6.913 1.00 70.38 463 LEU A CA 1
ATOM 3626 C C . LEU A 1 463 ? 0.633 25.039 -7.039 1.00 70.38 463 LEU A C 1
ATOM 3628 O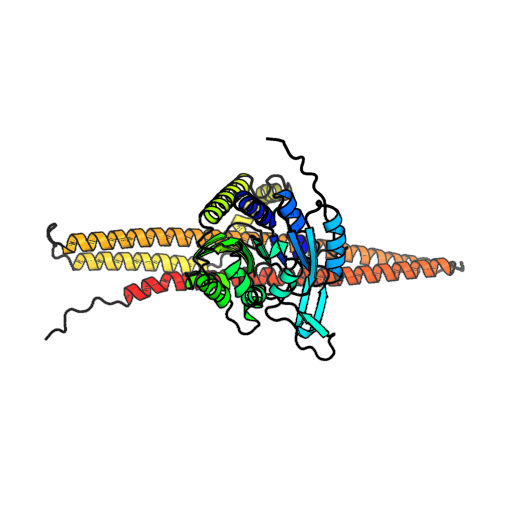 O . LEU A 1 463 ? 0.153 25.558 -6.034 1.00 70.38 463 LEU A O 1
ATOM 3632 N N . LYS A 1 464 ? 0.244 25.392 -8.273 1.00 72.31 464 LYS A N 1
ATOM 3633 C CA . LYS A 1 464 ? -0.762 26.433 -8.547 1.00 72.31 464 LYS A CA 1
ATOM 3634 C C . LYS A 1 464 ? -2.172 26.027 -8.103 1.00 72.31 464 LYS A C 1
ATOM 3636 O O . LYS A 1 464 ? -2.884 26.823 -7.492 1.00 72.31 464 LYS A O 1
ATOM 3641 N N . THR A 1 465 ? -2.591 24.802 -8.408 1.00 67.88 465 THR A N 1
ATOM 3642 C CA . THR A 1 465 ? -3.983 24.350 -8.223 1.00 67.88 465 THR A CA 1
ATOM 3643 C C . THR A 1 465 ? -4.277 23.868 -6.809 1.00 67.88 465 THR A C 1
ATOM 3645 O O . THR A 1 465 ? -5.357 24.149 -6.291 1.00 67.88 465 THR A O 1
ATOM 3648 N N . SER A 1 466 ? -3.324 23.206 -6.148 1.00 66.75 466 SER A N 1
ATOM 3649 C CA . SER A 1 466 ? -3.465 22.760 -4.756 1.00 66.75 466 SER A CA 1
ATOM 3650 C C . SER A 1 466 ? -3.683 23.936 -3.803 1.00 66.75 466 SER A C 1
ATOM 3652 O O . SER A 1 466 ? -4.536 23.855 -2.923 1.00 66.75 466 SER A O 1
ATOM 3654 N N . LEU A 1 467 ? -2.995 25.058 -4.025 1.00 58.16 467 LEU A N 1
ATOM 3655 C CA . LEU A 1 467 ? -3.161 26.295 -3.261 1.00 58.16 467 LEU A CA 1
ATOM 3656 C C . LEU A 1 467 ? -4.553 26.908 -3.451 1.00 58.16 467 LEU A C 1
ATOM 3658 O O . LEU A 1 467 ? -5.231 27.207 -2.468 1.00 58.16 467 LEU A O 1
ATOM 3662 N N . ALA A 1 468 ? -5.006 27.046 -4.700 1.00 54.75 468 ALA A N 1
ATOM 3663 C CA . ALA A 1 468 ? -6.303 27.642 -5.014 1.00 54.75 468 ALA A CA 1
ATOM 3664 C C . ALA A 1 468 ? -7.480 26.778 -4.524 1.00 54.75 468 ALA A C 1
ATOM 3666 O O . ALA A 1 468 ? -8.407 27.283 -3.889 1.00 54.75 468 ALA A O 1
ATOM 3667 N N . LEU A 1 469 ? -7.431 25.463 -4.766 1.00 52.09 469 LEU A N 1
ATOM 3668 C CA . LEU A 1 469 ? -8.505 24.540 -4.392 1.00 52.09 469 LEU A CA 1
ATOM 3669 C C . LEU A 1 469 ? -8.572 24.301 -2.883 1.00 52.09 469 LEU A C 1
ATOM 3671 O O . LEU A 1 469 ? -9.673 24.257 -2.333 1.00 52.09 469 LEU A O 1
ATOM 3675 N N . ARG A 1 470 ? -7.430 24.179 -2.191 1.00 58.56 470 ARG A N 1
ATOM 3676 C CA . ARG A 1 470 ? -7.428 23.997 -0.730 1.00 58.56 470 ARG A CA 1
ATOM 3677 C C . ARG A 1 470 ? -7.874 25.268 -0.006 1.00 58.56 470 ARG A C 1
ATOM 3679 O O . ARG A 1 470 ? -8.636 25.147 0.946 1.00 58.56 470 ARG A O 1
ATOM 3686 N N . ALA A 1 471 ? -7.501 26.459 -0.487 1.00 58.47 471 ALA A N 1
ATOM 3687 C CA . ALA A 1 471 ? -8.004 27.726 0.053 1.00 58.47 471 ALA A CA 1
ATOM 3688 C C . ALA A 1 471 ? -9.519 27.904 -0.174 1.00 58.47 471 ALA A C 1
ATOM 3690 O O . ALA A 1 471 ? -10.242 28.314 0.731 1.00 58.47 471 ALA A O 1
ATOM 3691 N N . ALA A 1 472 ? -10.028 27.545 -1.357 1.00 53.16 472 ALA A N 1
ATOM 3692 C CA . ALA A 1 472 ? -11.458 27.636 -1.655 1.00 53.16 472 ALA A CA 1
ATOM 3693 C C . ALA A 1 472 ? -12.302 26.627 -0.851 1.00 53.16 472 ALA A C 1
ATOM 3695 O O . ALA A 1 472 ? -13.385 26.964 -0.364 1.00 53.16 472 ALA A O 1
ATOM 3696 N N . ARG A 1 473 ? -11.811 25.390 -0.681 1.00 56.53 473 ARG A N 1
ATOM 3697 C CA . ARG A 1 473 ? -12.501 24.344 0.094 1.00 56.53 473 ARG A CA 1
ATOM 3698 C C . ARG A 1 473 ? -12.508 24.646 1.593 1.00 56.53 473 ARG A C 1
ATOM 3700 O O . ARG A 1 473 ? -13.554 24.487 2.222 1.00 56.53 473 ARG A O 1
ATOM 3707 N N . SER A 1 474 ? -11.397 25.130 2.152 1.00 58.34 474 SER A N 1
ATOM 3708 C CA . SER A 1 474 ? -11.334 25.502 3.571 1.00 58.34 474 SER A CA 1
ATOM 3709 C C . SER A 1 474 ? -12.261 26.678 3.892 1.00 58.34 474 SER A C 1
ATOM 3711 O O . SER A 1 474 ? -12.967 26.627 4.894 1.00 58.34 474 SER A O 1
ATOM 3713 N N . LEU A 1 475 ? -12.370 27.675 3.005 1.00 57.47 475 LEU A N 1
ATOM 3714 C CA . LEU A 1 475 ? -13.321 28.783 3.158 1.00 57.47 475 LEU A CA 1
ATOM 3715 C C . LEU A 1 475 ? -14.777 28.306 3.220 1.00 57.47 475 LEU A C 1
ATOM 3717 O O . LEU A 1 475 ? -15.521 28.724 4.104 1.00 57.47 475 LEU A O 1
ATOM 3721 N N . ARG A 1 476 ? -15.194 27.401 2.326 1.00 58.03 476 ARG A N 1
ATOM 3722 C CA . ARG A 1 476 ? -16.564 26.860 2.347 1.00 58.03 476 ARG A CA 1
ATOM 3723 C C . ARG A 1 476 ? -16.846 26.087 3.637 1.00 58.03 476 ARG A C 1
ATOM 3725 O O . ARG A 1 476 ? -17.901 26.273 4.233 1.00 58.03 476 ARG A O 1
ATOM 3732 N N . TRP A 1 477 ? -15.903 25.260 4.080 1.00 52.94 477 TRP A N 1
ATOM 3733 C CA . TRP A 1 477 ? -16.046 24.449 5.290 1.00 52.94 477 TRP A CA 1
ATOM 3734 C C . TRP A 1 477 ? -16.096 25.286 6.577 1.00 52.94 477 TRP A C 1
ATOM 3736 O O . TRP A 1 477 ? -16.850 24.959 7.489 1.00 52.94 477 TRP A O 1
ATOM 3746 N N . VAL A 1 478 ? -15.364 26.402 6.635 1.00 55.09 478 VAL A N 1
ATOM 3747 C CA . VAL A 1 478 ? -15.429 27.357 7.757 1.00 55.09 478 VAL A CA 1
ATOM 3748 C C . VAL A 1 478 ? -16.746 28.131 7.763 1.00 55.09 478 VAL A C 1
ATOM 3750 O O . VAL A 1 478 ? -17.326 28.367 8.821 1.00 55.09 478 VAL A O 1
ATOM 3753 N N . LEU A 1 479 ? -17.232 28.525 6.587 1.00 58.72 479 LEU A N 1
ATOM 3754 C CA . LEU A 1 479 ? -18.400 29.394 6.470 1.00 58.72 479 LEU A CA 1
ATOM 3755 C C . LEU A 1 479 ? -19.733 28.648 6.574 1.00 58.72 479 LEU A C 1
ATOM 3757 O O . LEU A 1 479 ? -20.728 29.259 6.954 1.00 58.72 479 LEU A O 1
ATOM 3761 N N . GLU A 1 480 ? -19.782 27.352 6.270 1.00 61.31 480 GLU A N 1
ATOM 3762 C CA . GLU A 1 480 ? -21.030 26.579 6.260 1.00 61.31 480 GLU A CA 1
ATOM 3763 C C . GLU A 1 480 ? -21.667 26.416 7.661 1.00 61.31 480 GLU A C 1
ATOM 3765 O O . GLU A 1 480 ? -22.865 26.679 7.796 1.00 61.31 480 GLU A O 1
ATOM 3770 N N . PRO A 1 481 ? -20.932 26.068 8.738 1.00 60.84 481 PRO A N 1
ATOM 3771 C CA . PRO A 1 481 ? -21.497 26.007 10.089 1.00 60.84 481 PRO A CA 1
ATOM 3772 C C . PRO A 1 481 ? -21.922 27.383 10.608 1.00 60.84 481 PRO A C 1
ATOM 3774 O O . PRO A 1 481 ? -22.960 27.501 11.257 1.00 60.84 481 PRO A O 1
ATOM 3777 N N . ILE A 1 482 ? -21.154 28.428 10.275 1.00 59.03 482 ILE A N 1
ATOM 3778 C CA . ILE A 1 482 ? -21.481 29.819 10.611 1.00 59.03 482 ILE A CA 1
ATOM 3779 C C . ILE A 1 482 ? -22.779 30.221 9.903 1.00 59.03 482 ILE A C 1
ATOM 3781 O O . ILE A 1 482 ? -23.704 30.698 10.552 1.00 59.03 482 ILE A O 1
ATOM 3785 N N . ARG A 1 483 ? -22.913 29.930 8.602 1.00 64.69 483 ARG A N 1
ATOM 3786 C CA . ARG A 1 483 ? -24.159 30.129 7.846 1.00 64.69 483 ARG A CA 1
ATOM 3787 C C . ARG A 1 483 ? -25.333 29.374 8.448 1.00 64.69 483 ARG A C 1
ATOM 3789 O O . ARG A 1 483 ? -26.401 29.960 8.562 1.00 64.69 483 ARG A O 1
ATOM 3796 N N . ARG A 1 484 ? -25.154 28.113 8.855 1.00 66.25 484 ARG A N 1
ATOM 3797 C CA . ARG A 1 484 ? -26.227 27.329 9.488 1.00 66.25 484 ARG A CA 1
ATOM 3798 C C . ARG A 1 484 ? -26.692 27.967 10.790 1.00 66.25 484 ARG A C 1
ATOM 3800 O O . ARG A 1 484 ? -27.889 28.190 10.935 1.00 66.25 484 ARG A O 1
ATOM 3807 N N . LEU A 1 485 ? -25.759 28.342 11.664 1.00 60.06 485 LEU A N 1
ATOM 3808 C CA . LEU A 1 485 ? -26.049 29.045 12.919 1.00 60.06 485 LEU A CA 1
ATOM 3809 C C . LEU A 1 485 ? -26.726 30.406 12.699 1.00 60.06 485 LEU A C 1
ATOM 3811 O O . LEU A 1 485 ? -27.576 30.796 13.492 1.00 60.06 485 LEU A O 1
ATOM 3815 N N . LEU A 1 486 ? -26.374 31.113 11.622 1.00 57.62 486 LEU A N 1
ATOM 3816 C CA . LEU A 1 486 ? -27.012 32.371 11.221 1.00 57.62 486 LEU A CA 1
ATOM 3817 C C . LEU A 1 486 ? -28.412 32.163 10.626 1.00 57.62 486 LEU A C 1
ATOM 3819 O O . LEU A 1 486 ? -29.297 32.990 10.820 1.00 57.62 486 LEU A O 1
ATOM 3823 N N . SER A 1 487 ? -28.617 31.065 9.898 1.00 65.56 487 SER A N 1
ATOM 3824 C CA . SER A 1 487 ? -29.882 30.752 9.223 1.00 65.56 487 SER A CA 1
A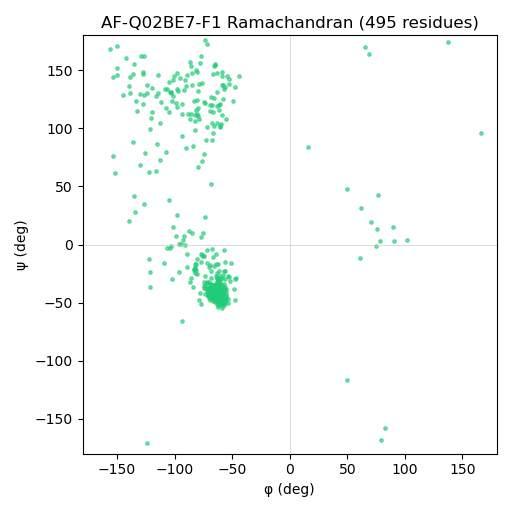TOM 3825 C C . SER A 1 487 ? -30.933 30.123 10.139 1.00 65.56 487 SER A C 1
ATOM 3827 O O . SER A 1 487 ? -32.126 30.233 9.863 1.00 65.56 487 SER A O 1
ATOM 3829 N N . THR A 1 488 ? -30.526 29.509 11.256 1.00 62.00 488 THR A N 1
ATOM 3830 C CA . THR A 1 488 ? -31.443 29.111 12.329 1.00 62.00 488 THR A CA 1
ATOM 3831 C C . THR A 1 488 ? -31.834 30.347 13.133 1.00 62.00 488 THR A C 1
ATOM 3833 O O . THR A 1 488 ? -31.366 30.553 14.253 1.00 62.00 488 THR A O 1
ATOM 3836 N N . GLY A 1 489 ? -32.657 31.208 12.534 1.00 53.84 489 GLY A N 1
ATOM 3837 C CA . GLY A 1 489 ? -33.274 32.328 13.232 1.00 53.84 489 GLY A CA 1
ATOM 3838 C C . GLY A 1 489 ? -33.986 31.834 14.489 1.00 53.84 489 GLY A C 1
ATOM 3839 O O . GLY A 1 489 ? -34.622 30.777 14.484 1.00 53.84 489 GLY A O 1
ATOM 3840 N N . VAL A 1 490 ? -33.848 32.589 15.580 1.00 54.12 490 VAL A N 1
ATOM 3841 C CA . VAL A 1 490 ? -34.586 32.355 16.825 1.00 54.12 490 VAL A CA 1
ATOM 3842 C C . VAL A 1 490 ? -36.068 32.202 16.464 1.00 54.12 490 VAL A C 1
ATOM 3844 O O . VAL A 1 490 ? -36.604 33.108 15.823 1.00 54.12 490 VAL A O 1
ATOM 3847 N N . PRO A 1 491 ? -36.739 31.089 16.822 1.00 50.03 491 PRO A N 1
ATOM 3848 C CA . PRO A 1 491 ? -38.161 30.949 16.559 1.00 50.03 491 PRO A CA 1
ATOM 3849 C C . PRO A 1 491 ? -38.873 32.101 17.262 1.00 50.03 491 PRO A C 1
ATOM 3851 O O . PRO A 1 491 ? -38.878 32.194 18.491 1.00 50.03 491 PRO A O 1
ATOM 3854 N N . THR A 1 492 ? -39.423 33.025 16.481 1.00 51.84 492 THR A N 1
ATOM 3855 C CA . THR A 1 492 ? -40.205 34.135 17.008 1.00 51.84 492 THR A CA 1
ATOM 3856 C C . THR A 1 492 ? -41.407 33.535 17.726 1.00 51.84 492 THR A C 1
ATOM 3858 O O . THR A 1 492 ? -42.230 32.866 17.103 1.00 51.84 492 THR A O 1
ATOM 3861 N N . HIS A 1 493 ? -41.491 33.738 19.042 1.00 48.72 493 HIS A N 1
ATOM 3862 C CA . HIS A 1 493 ? -42.583 33.298 19.920 1.00 48.72 493 HIS A CA 1
ATOM 3863 C C . HIS A 1 493 ? -43.902 34.057 19.631 1.00 48.72 493 HIS A C 1
ATOM 3865 O O . HIS A 1 493 ? -44.508 34.641 20.522 1.00 48.72 493 HIS A O 1
ATOM 3871 N N . GLY A 1 494 ? -44.329 34.085 18.366 1.00 54.59 494 GLY A N 1
ATOM 3872 C CA . GLY A 1 494 ? -45.483 34.842 17.880 1.00 54.59 494 GLY A CA 1
ATOM 3873 C C . GLY A 1 494 ? -46.695 34.007 17.468 1.00 54.59 494 GLY A C 1
ATOM 3874 O O . GLY A 1 494 ? -47.779 34.569 17.407 1.00 54.59 494 GLY A O 1
ATOM 3875 N N . ASP A 1 495 ? -46.559 32.694 17.250 1.00 47.34 495 ASP A N 1
ATOM 3876 C CA . ASP A 1 495 ? -47.671 31.847 16.792 1.00 47.34 495 ASP A CA 1
ATOM 3877 C C . ASP A 1 495 ? -47.892 30.635 17.705 1.00 47.34 495 ASP A C 1
ATOM 3879 O O . ASP A 1 495 ? -47.509 29.501 17.421 1.00 47.34 495 ASP A O 1
ATOM 3883 N N . ARG A 1 496 ? -48.545 30.896 18.837 1.00 45.88 496 ARG A N 1
ATOM 3884 C CA . ARG A 1 496 ? -49.491 29.963 19.463 1.00 45.88 496 ARG A CA 1
ATOM 3885 C C . ARG A 1 496 ? -50.703 30.780 19.904 1.00 45.88 496 ARG A C 1
ATOM 3887 O O . ARG A 1 496 ? -50.718 31.320 21.008 1.00 45.88 496 ARG A O 1
ATOM 3894 N N . ARG A 1 497 ? -51.658 30.928 18.984 1.00 52.22 497 ARG A N 1
ATOM 3895 C CA . ARG A 1 497 ? -53.069 31.160 19.312 1.00 52.22 497 ARG A CA 1
ATOM 3896 C C . ARG A 1 497 ? -53.743 29.829 19.593 1.00 52.22 497 ARG A C 1
ATOM 3898 O O . ARG A 1 497 ? -53.330 28.837 18.949 1.00 52.22 497 ARG A O 1
#

Solvent-accessible surface area (backbone atoms only — not comparable to full-atom values): 27421 Å² total; per-residue (Å²): 135,83,84,78,80,82,74,86,78,78,68,73,71,79,96,62,84,87,45,76,74,73,71,66,61,54,90,71,33,53,47,56,58,13,54,46,42,32,54,47,37,73,76,40,72,81,34,14,35,39,32,38,42,30,45,47,34,61,64,58,53,46,28,56,76,50,28,91,50,39,34,38,36,26,19,53,50,65,75,34,33,57,39,18,53,65,39,55,74,72,68,62,101,47,66,48,79,44,86,47,33,77,30,45,59,56,49,76,43,49,28,39,76,46,76,48,94,95,46,59,37,74,44,73,80,46,88,93,36,58,76,40,66,32,33,30,59,68,66,53,31,68,78,39,63,84,49,63,57,18,46,32,37,38,39,52,47,70,58,39,44,51,46,35,51,64,48,31,44,70,57,44,54,72,39,53,31,39,36,35,34,57,45,30,35,38,51,32,25,70,79,80,45,61,52,64,50,50,43,49,56,42,35,78,59,44,28,43,37,33,39,35,21,41,79,61,43,44,75,71,52,75,46,52,43,80,42,56,69,62,52,52,53,46,37,67,69,19,48,20,67,93,47,97,70,14,39,29,36,40,38,37,31,33,65,91,36,53,67,57,50,55,52,49,54,49,52,44,54,51,49,53,50,51,48,61,73,58,39,86,58,78,80,43,68,66,60,56,54,46,57,79,71,42,46,76,62,47,58,56,51,51,66,71,64,54,59,66,67,59,59,51,51,51,51,52,50,53,49,50,54,55,48,53,54,48,50,51,54,51,53,58,61,74,65,64,67,82,72,53,95,82,39,71,65,56,60,52,49,53,50,50,53,51,54,49,50,52,52,51,52,54,52,50,54,53,51,51,52,52,49,54,49,53,51,51,53,51,52,52,53,51,53,52,42,54,54,47,51,53,48,45,51,51,52,51,52,50,49,52,52,52,54,47,53,54,49,49,57,53,47,58,59,64,67,72,66,84,75,94,72,80,72,56,73,61,61,60,49,53,54,52,50,52,52,52,50,54,52,52,51,48,52,53,52,51,51,55,41,53,52,50,49,51,53,46,52,51,51,53,49,46,60,57,46,51,53,55,52,51,54,56,51,51,51,51,65,61,45,48,60,54,48,49,62,65,68,60,61,77,81,71,96,76,84,83,129

pLDDT: mean 77.48, std 17.78, range [23.06, 98.81]

Radius of gyration: 30.31 Å; Cα contacts (8 Å, |Δi|>4): 554; chains: 1; bounding box: 99×72×91 Å

Secondary structure (DSSP, 8-state):
---------PPPPP-----HHHHH--GGGGHHHHHHHHHHHHHSTTPPEEEES-TTSHHHHHHHHH----EEEEE--HHHHHHHHHHHTSS-S-EEEEE-EE-SS-EEEEEEEEEETTEEEEEE--TTPPEEEEE-HHHHHHH-GGGTT-SEEEE--SS-HHHHHHHTHHHHHHH-PEEEEEE-HHHHHTTSS-THHHHHHHHHTTEEEEEEE-TTS-EEEEEETT-HHHHHHHHHHS--TTSTT--EEEEEEEGGGHHHHHHHHHHHHHHHHHHHHHTTTTT-HHHHHHHHHHHHHHHHHHHHHS-HHHHHHHHHHHHHHHHHHHHHHHHHHHT-----TT-HHHHHHHHHHHHHHHHHHHHHHHHHHHHHHHHHHHHHHHHHHHHHHHHHHHHHHHHHHHHHHHHHHHHHHHHS-SS-----HHHHHHHHHHHHHHHHHHHHHHHHHHHHHHHHHHHHHHHHHHHHHHHHHHHHHHHHHHHHHHHS----TT---

Organism: Solibacter usitatus (strain Ellin6076) (NCBI:txid234267)

InterPro domains:
  IPR029063 S-adenosyl-L-methionine-dependent methyltransferase superfamily [G3DSA:3.40.50.150] (41-207)
  IPR029063 S-adenosyl-L-methionine-dependent methyltransferase superfamily [SSF53335] (45-209)